Protein AF-A0A3M1STP4-F1 (afdb_monomer)

Radius of gyration: 33.3 Å; Cα contacts (8 Å, |Δi|>4): 429; chains: 1; bounding box: 88×76×94 Å

Sequence (397 aa):
MPKEYALFVDAESMQGRLRSLHHRLLDPETLLEVAGARGPLGPKVAVADWGVLPDGLSEAFAERGFEVVQVDRRPRGREAGGRRRDVLRDLVDLELLARMVERFLESGDDLAGAIVASGDEAAARAVRLIRERFERPVHVIGVEGAPAADLETAATSYEPLPLRPCEPSDPEGLAKLVLVLEALERRKRFLNFKYIREAVVRKVDLAERSFEGAERLLSDAIACGLLRKIQVEDKYNDGQFFTAYALDRDHAIYRDHGSGEAAPVHEGVEEEAPAIPNLGGKGKNKPSPAEEDLPAAEEAPEPGGERKRRRRRRKRKAERPPEDQAPPPQTAARANAREKKKRRGRNGQHQQDRVGRSYEAPSRFLSDESHEEPVHLEDHEIDEETILAARGDLDPR

Foldseek 3Di:
DPFAAEEEEALVQQQVCCCQPQVDGDQPVLVCVVRCVVHHHDAAEYFDQCVVPDPCPLVNCVVVPYHYHHQDLDPPDPPDPDVSNVVSVCRRLVVSLVVLVVCCVVCPPRHQAYEYEGLDLSNLVSLQCRCPVNVHAYEYEYAPPRDNPSNCVSHPHYDYRDQDQDDFPCLPQVLQLQVQQLVVLVVDVFADPVNSLVSCLVRPPDPDSDSVSSSSNVSSCSSNPQKDWDWDADPVDGPDTDITIDGDCVDPSCVVRNPNDDRPPPDCDPPPPPPPPCPDDPPPPDDDDDDDDDDDDDDDDDDDDPPDDDPDPPPPPDDDDDDDDDDDDDDDDDDDDPDDDDDDDDDDDDPDDPPDDHPPPPPPDDDDDDDDDDDDDDDDDDDVVVVVVVPPPDDDD

Mean predicted aligned error: 15.86 Å

Nearest PDB structures (foldseek):
  2qip-assembly1_A-2  TM=7.916E-01  e=4.360E-08  Vibrio parahaemolyticus RIMD 2210633
  5yaa-assembly4_D  TM=7.602E-01  e=2.402E-05  Mus musculus
  3t4c-assembly1_D  TM=4.067E-01  e=1.003E+00  Burkholderia ambifaria MC40-6
  6mdy-assembly1_B  TM=3.899E-01  e=2.190E+00  Legionella pneumophila subsp. pneumophila str. Philadelphia 1

Solvent-accessible surface area (backbone atoms only — not comparable to full-atom values): 25434 Å² total; per-residue (Å²): 127,85,54,22,30,33,38,39,30,37,49,52,43,38,30,51,50,33,35,72,75,46,43,37,79,74,55,61,65,63,52,50,53,63,55,42,75,77,43,57,71,59,59,34,38,35,33,24,48,59,92,80,48,68,86,65,51,66,55,54,36,40,78,72,62,29,49,72,44,78,42,86,59,74,70,94,54,98,78,70,54,74,75,54,55,59,63,39,61,50,48,44,59,51,48,49,40,47,53,53,52,52,50,53,68,74,48,60,84,54,51,56,27,39,36,39,34,40,49,50,50,77,51,20,58,46,40,34,46,46,32,70,75,69,72,29,55,27,35,32,36,32,45,66,97,51,82,40,68,60,29,44,70,34,28,73,41,66,42,60,50,81,84,69,81,44,82,61,90,52,61,67,61,49,43,55,44,41,53,51,51,53,59,43,52,71,75,33,92,69,40,38,69,69,58,51,38,56,46,39,44,74,70,44,92,51,98,52,73,35,73,65,46,29,48,50,52,51,26,39,34,36,36,44,48,41,34,38,83,40,83,40,73,38,91,92,40,82,95,38,67,44,72,29,50,44,79,33,70,85,30,66,67,34,66,76,51,40,90,81,69,77,80,73,79,74,67,88,70,78,75,74,72,76,80,73,75,78,78,76,78,81,75,81,78,76,81,85,90,85,85,84,85,86,82,89,83,84,90,85,89,86,85,88,78,96,79,85,87,84,83,81,86,83,86,84,87,81,86,80,84,88,88,87,81,84,84,80,87,84,80,90,83,82,83,90,87,90,78,89,86,84,91,82,77,90,77,84,84,80,91,74,80,87,71,80,77,70,87,67,78,76,95,76,85,82,85,84,90,72,90,73,80,84,78,84,75,78,85,75,83,78,57,68,68,62,62,53,66,73,67,73,79,76,82,89,126

Structure (mmCIF, N/CA/C/O backbone):
data_AF-A0A3M1STP4-F1
#
_entry.id   AF-A0A3M1STP4-F1
#
loop_
_atom_site.group_PDB
_atom_site.id
_atom_site.type_symbol
_atom_site.label_atom_id
_atom_site.label_alt_id
_atom_site.label_comp_id
_atom_site.label_asym_id
_atom_site.label_entity_id
_atom_site.label_seq_id
_atom_site.pdbx_PDB_ins_code
_atom_site.Cartn_x
_atom_site.Cartn_y
_atom_site.Cartn_z
_atom_site.occupancy
_atom_site.B_iso_or_equiv
_atom_site.auth_seq_id
_atom_site.auth_comp_id
_atom_site.auth_asym_id
_atom_site.auth_atom_id
_atom_site.pdbx_PDB_model_num
ATOM 1 N N . MET A 1 1 ? -10.147 -15.272 30.281 1.00 73.75 1 MET A N 1
ATOM 2 C CA . MET A 1 1 ? -9.507 -15.536 28.975 1.00 73.75 1 MET A CA 1
ATOM 3 C C . MET A 1 1 ? -8.583 -14.367 28.666 1.00 73.75 1 MET A C 1
ATOM 5 O O . MET A 1 1 ? -8.841 -13.298 29.218 1.00 73.75 1 MET A O 1
ATOM 9 N N . PRO A 1 2 ? -7.477 -14.548 27.921 1.00 87.12 2 PRO A N 1
ATOM 10 C CA . PRO A 1 2 ? -6.677 -13.405 27.484 1.00 87.12 2 PRO A CA 1
ATOM 11 C C . PRO A 1 2 ? -7.573 -12.458 26.678 1.00 87.12 2 PRO A C 1
ATOM 13 O O . PRO A 1 2 ? -8.383 -12.924 25.884 1.00 87.12 2 PRO A O 1
ATOM 16 N N . LYS A 1 3 ? -7.473 -11.151 26.937 1.00 94.00 3 LYS A N 1
ATOM 17 C CA . LYS A 1 3 ? -8.239 -10.153 26.184 1.00 94.00 3 LYS A CA 1
ATOM 18 C C . LYS A 1 3 ? -7.724 -10.094 24.748 1.00 94.00 3 LYS A C 1
ATOM 20 O O . LYS A 1 3 ? -6.513 -10.154 24.534 1.00 94.00 3 LYS A O 1
ATOM 25 N N . GLU A 1 4 ? -8.636 -9.956 23.796 1.00 96.88 4 GLU A N 1
ATOM 26 C CA . GLU A 1 4 ? -8.331 -9.987 22.363 1.00 96.88 4 GLU A CA 1
ATOM 27 C C . GLU A 1 4 ? -8.284 -8.578 21.765 1.00 96.88 4 GLU A C 1
ATOM 29 O O . GLU A 1 4 ? -8.937 -7.657 22.256 1.00 96.88 4 GLU A O 1
ATOM 34 N N . TYR A 1 5 ? -7.521 -8.399 20.690 1.00 98.06 5 TYR A N 1
ATOM 35 C CA . TYR A 1 5 ? -7.543 -7.174 19.893 1.00 98.06 5 TYR A CA 1
ATOM 36 C C . TYR A 1 5 ? -8.551 -7.286 18.751 1.00 98.06 5 TYR A C 1
ATOM 38 O O . TYR A 1 5 ? -8.648 -8.322 18.093 1.00 98.06 5 TYR A O 1
ATOM 46 N N . ALA A 1 6 ? -9.265 -6.194 18.484 1.00 98.25 6 ALA A N 1
ATOM 47 C CA . ALA A 1 6 ? -10.092 -6.048 17.291 1.00 98.25 6 ALA A CA 1
ATOM 48 C C . ALA A 1 6 ? -9.266 -5.439 16.147 1.00 98.25 6 ALA A C 1
ATOM 50 O O . ALA A 1 6 ? -8.641 -4.396 16.342 1.00 98.25 6 ALA A O 1
ATOM 51 N N . LEU A 1 7 ? -9.264 -6.061 14.966 1.00 98.62 7 LEU A N 1
ATOM 52 C CA . LEU A 1 7 ? -8.553 -5.571 13.781 1.00 98.62 7 LEU A CA 1
ATOM 53 C C . LEU A 1 7 ? -9.534 -4.926 12.798 1.00 98.62 7 LEU A C 1
ATOM 55 O O . LEU A 1 7 ? -10.468 -5.577 12.335 1.00 98.62 7 LEU A O 1
ATOM 59 N N . PHE A 1 8 ? -9.285 -3.671 12.440 1.00 98.56 8 PHE A N 1
ATOM 60 C CA . PHE A 1 8 ? -10.058 -2.913 11.461 1.00 98.56 8 PHE A CA 1
ATOM 61 C C . PHE A 1 8 ? -9.151 -2.492 10.312 1.00 98.56 8 PHE A C 1
ATOM 63 O O . PHE A 1 8 ? -8.091 -1.918 10.545 1.00 98.56 8 PHE A O 1
ATOM 70 N N . VAL A 1 9 ? -9.554 -2.772 9.079 1.00 98.56 9 VAL A N 1
ATOM 71 C CA . VAL A 1 9 ? -8.758 -2.501 7.881 1.00 98.56 9 VAL A CA 1
ATOM 72 C C . VAL A 1 9 ? -9.537 -1.573 6.967 1.00 98.56 9 VAL A C 1
ATOM 74 O O . VAL A 1 9 ? -10.615 -1.920 6.493 1.00 98.56 9 VAL A O 1
ATOM 77 N N . ASP A 1 10 ? -8.963 -0.412 6.692 1.00 98.00 10 ASP A N 1
ATOM 78 C CA . ASP A 1 10 ? -9.342 0.427 5.563 1.00 98.00 10 ASP A CA 1
ATOM 79 C C . ASP A 1 10 ? -8.586 -0.082 4.332 1.00 98.00 10 ASP A C 1
ATOM 81 O O . ASP A 1 10 ? -7.437 0.289 4.064 1.00 98.00 10 ASP A O 1
ATOM 85 N N . ALA A 1 11 ? -9.203 -1.037 3.633 1.00 97.88 11 ALA A N 1
ATOM 86 C CA . ALA A 1 11 ? -8.516 -1.778 2.582 1.00 97.88 11 ALA A CA 1
ATOM 87 C C . ALA A 1 11 ? -8.193 -0.882 1.380 1.00 97.88 11 ALA A C 1
ATOM 89 O O . ALA A 1 11 ? -7.183 -1.095 0.712 1.00 97.88 11 ALA A O 1
ATOM 90 N N . GLU A 1 12 ? -8.994 0.157 1.135 1.00 95.56 12 GLU A N 1
ATOM 91 C CA . GLU A 1 12 ? -8.762 1.082 0.032 1.00 95.56 12 GLU A CA 1
ATOM 92 C C . GLU A 1 12 ? -7.566 1.994 0.287 1.00 95.56 12 GLU A C 1
ATOM 94 O O . GLU A 1 12 ? -6.710 2.115 -0.594 1.00 95.56 12 GLU A O 1
ATOM 99 N N . SER A 1 13 ? -7.459 2.612 1.471 1.00 95.81 13 SER A N 1
ATOM 100 C CA . SER A 1 13 ? -6.297 3.464 1.746 1.00 95.81 13 SER A CA 1
ATOM 101 C C . SER A 1 13 ? -5.008 2.648 1.778 1.00 95.81 13 SER A C 1
ATOM 103 O O . SER A 1 13 ? -4.007 3.067 1.190 1.00 95.81 13 SER A O 1
ATOM 105 N N . MET A 1 14 ? -5.038 1.447 2.363 1.00 97.31 14 MET A N 1
ATOM 106 C CA . MET A 1 14 ? -3.891 0.540 2.382 1.00 97.31 14 MET A CA 1
ATOM 107 C C . MET A 1 14 ? -3.492 0.096 0.967 1.00 97.31 14 MET A C 1
ATOM 109 O O . MET A 1 14 ? -2.331 0.261 0.582 1.00 97.31 14 MET A O 1
ATOM 113 N N . GLN A 1 15 ? -4.440 -0.391 0.157 1.00 96.12 15 GLN A N 1
ATOM 114 C CA . GLN A 1 15 ? -4.186 -0.806 -1.229 1.00 96.12 15 GLN A CA 1
ATOM 115 C C . GLN A 1 15 ? -3.697 0.363 -2.090 1.00 96.12 15 GLN A C 1
ATOM 117 O O . GLN A 1 15 ? -2.760 0.209 -2.873 1.00 96.12 15 GLN A O 1
ATOM 122 N N . GLY A 1 16 ? -4.306 1.542 -1.947 1.00 94.00 16 GLY A N 1
ATOM 123 C CA . GLY A 1 16 ? -3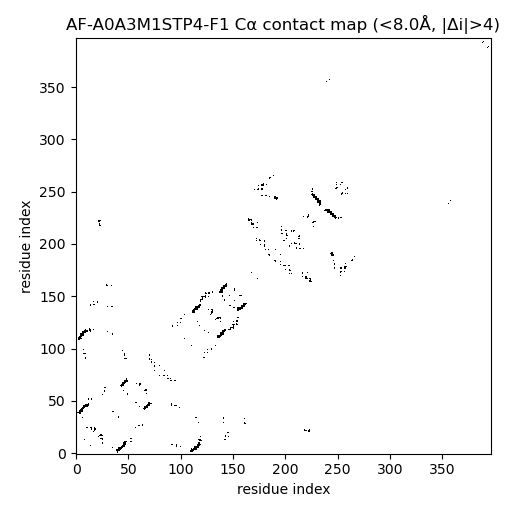.918 2.742 -2.680 1.00 94.00 16 GLY A CA 1
ATOM 124 C C . GLY A 1 16 ? -2.481 3.160 -2.376 1.00 94.00 16 GLY A C 1
ATOM 125 O O . GLY A 1 16 ? -1.703 3.418 -3.294 1.00 94.00 16 GLY A O 1
ATOM 126 N N . ARG A 1 17 ? -2.088 3.171 -1.096 1.00 94.50 17 ARG A N 1
ATOM 127 C CA . ARG A 1 17 ? -0.719 3.509 -0.676 1.00 94.50 17 ARG A CA 1
ATOM 128 C C . ARG A 1 17 ? 0.297 2.455 -1.116 1.00 94.50 17 ARG A C 1
ATOM 130 O O . ARG A 1 17 ? 1.328 2.826 -1.677 1.00 94.50 17 ARG A O 1
ATOM 137 N N . LEU A 1 18 ? 0.004 1.167 -0.922 1.00 93.75 18 LEU A N 1
ATOM 138 C CA . LEU A 1 18 ? 0.879 0.072 -1.361 1.00 93.75 18 LEU A CA 1
ATOM 139 C C . LEU A 1 18 ? 1.087 0.079 -2.874 1.00 93.75 18 LEU A C 1
ATOM 141 O O . LEU A 1 18 ? 2.220 -0.055 -3.335 1.00 93.75 18 LEU A O 1
ATOM 145 N N . ARG A 1 19 ? 0.024 0.297 -3.654 1.00 91.81 19 ARG A N 1
ATOM 146 C CA . ARG A 1 19 ? 0.116 0.370 -5.114 1.00 91.81 19 ARG A CA 1
ATOM 147 C C . ARG A 1 19 ? 0.947 1.567 -5.567 1.00 91.81 19 ARG A C 1
ATOM 149 O O . ARG A 1 19 ? 1.842 1.402 -6.388 1.00 91.81 19 ARG A O 1
ATOM 156 N N . SER A 1 20 ? 0.691 2.753 -5.021 1.00 88.44 20 SER A N 1
ATOM 157 C CA . SER A 1 20 ? 1.387 3.977 -5.438 1.00 88.44 20 SER A CA 1
ATOM 158 C C . SER A 1 20 ? 2.870 3.981 -5.060 1.00 88.44 20 SER A C 1
ATOM 160 O O . SER A 1 20 ? 3.718 4.399 -5.851 1.00 88.44 20 SER A O 1
ATOM 162 N N . LEU A 1 21 ? 3.210 3.509 -3.859 1.00 88.75 21 LEU A N 1
ATOM 163 C CA . LEU A 1 21 ? 4.582 3.566 -3.349 1.00 88.75 21 LEU A CA 1
ATOM 164 C C . LEU A 1 21 ? 5.388 2.346 -3.770 1.00 88.75 21 LEU A C 1
ATOM 166 O O . LEU A 1 21 ? 6.481 2.498 -4.316 1.00 88.75 21 LEU A O 1
ATOM 170 N N . HIS A 1 22 ? 4.808 1.161 -3.613 1.00 88.44 22 HIS A N 1
ATOM 171 C CA . HIS A 1 22 ? 5.534 -0.107 -3.680 1.00 88.44 22 HIS A CA 1
ATOM 172 C C . HIS A 1 22 ? 5.089 -1.006 -4.827 1.00 88.44 22 HIS A C 1
ATOM 174 O O . HIS A 1 22 ? 5.672 -2.066 -5.003 1.00 88.44 22 HIS A O 1
ATOM 180 N N . HIS A 1 23 ? 4.088 -0.593 -5.615 1.00 89.06 23 HIS A N 1
ATOM 181 C CA . HIS A 1 23 ? 3.523 -1.379 -6.719 1.00 89.06 23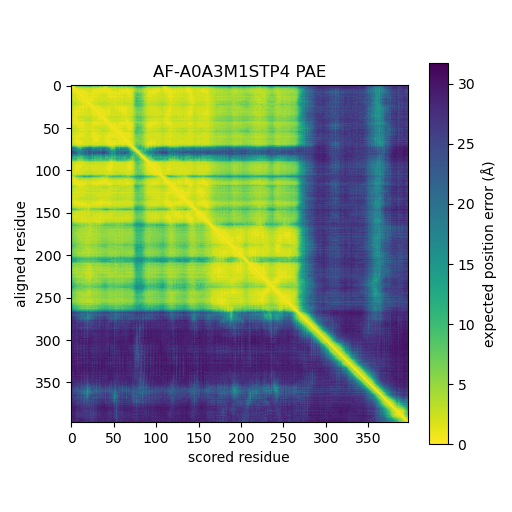 HIS A CA 1
ATOM 182 C C . HIS A 1 23 ? 3.025 -2.761 -6.285 1.00 89.06 23 HIS A C 1
ATOM 184 O O . HIS A 1 23 ? 3.114 -3.732 -7.030 1.00 89.06 23 HIS A O 1
ATOM 190 N N . ARG A 1 24 ? 2.482 -2.843 -5.067 1.00 90.56 24 ARG A N 1
ATOM 191 C CA . ARG A 1 24 ? 2.058 -4.102 -4.455 1.00 90.56 24 ARG A CA 1
ATOM 192 C C . ARG A 1 24 ? 0.569 -4.158 -4.187 1.00 90.56 24 ARG A C 1
ATOM 194 O O . ARG A 1 24 ? -0.098 -3.135 -4.010 1.00 90.56 24 ARG A O 1
ATOM 201 N N . LEU A 1 25 ? 0.078 -5.388 -4.142 1.00 92.25 25 LEU A N 1
ATOM 202 C CA . LEU A 1 25 ? -1.249 -5.702 -3.644 1.00 92.25 25 LEU A CA 1
ATOM 203 C C . LEU A 1 25 ? -1.217 -5.814 -2.122 1.00 92.25 25 LEU A C 1
ATOM 205 O O . LEU A 1 25 ? -0.203 -6.184 -1.528 1.00 92.25 25 LEU A O 1
ATOM 209 N N . LEU A 1 26 ? -2.330 -5.448 -1.502 1.00 95.69 26 LEU A N 1
ATOM 210 C CA . LEU A 1 26 ? -2.564 -5.638 -0.087 1.00 95.69 26 LEU A CA 1
ATOM 211 C C . LEU A 1 26 ? -2.733 -7.130 0.188 1.00 95.69 26 LEU A C 1
ATOM 213 O O . LEU A 1 26 ? -3.610 -7.768 -0.384 1.00 95.69 26 LEU A O 1
ATOM 217 N N . ASP A 1 27 ? -1.906 -7.664 1.078 1.00 95.56 27 ASP A N 1
ATOM 218 C CA . ASP A 1 27 ? -1.963 -9.060 1.494 1.00 95.56 27 ASP A CA 1
ATOM 219 C C . ASP A 1 27 ? -2.572 -9.176 2.908 1.00 95.56 27 ASP A C 1
ATOM 221 O O . ASP A 1 27 ? -1.974 -8.689 3.880 1.00 95.56 27 ASP A O 1
ATOM 225 N N . PRO A 1 28 ? -3.748 -9.820 3.054 1.00 97.31 28 PRO A N 1
ATOM 226 C CA . PRO A 1 28 ? -4.361 -10.075 4.353 1.00 97.31 28 PRO A CA 1
ATOM 227 C C . PRO A 1 28 ? -3.493 -10.923 5.291 1.00 97.31 28 PRO A C 1
ATOM 229 O O . PRO A 1 28 ? -3.595 -10.753 6.506 1.00 97.31 28 PRO A O 1
ATOM 232 N N . GLU A 1 29 ? -2.641 -11.824 4.782 1.00 96.56 29 GLU A N 1
ATOM 233 C CA . GLU A 1 29 ? -1.767 -12.637 5.641 1.00 96.56 29 GLU A CA 1
ATOM 234 C C . GLU A 1 29 ? -0.753 -11.780 6.379 1.00 96.56 29 GLU A C 1
ATOM 236 O O . GLU A 1 29 ? -0.637 -11.864 7.603 1.00 96.56 29 GLU A O 1
ATOM 241 N N . THR A 1 30 ? -0.054 -10.920 5.639 1.00 95.81 30 THR A N 1
ATOM 242 C CA . THR A 1 30 ? 0.940 -10.012 6.210 1.00 95.81 30 THR A CA 1
ATOM 243 C C . THR A 1 30 ? 0.298 -9.081 7.245 1.00 95.81 30 THR A C 1
ATOM 245 O O . THR A 1 30 ? 0.885 -8.840 8.301 1.00 95.81 30 THR A O 1
ATOM 248 N N . LEU A 1 31 ? -0.936 -8.611 7.012 1.00 97.12 31 LEU A N 1
ATOM 249 C CA . LEU A 1 31 ? -1.691 -7.844 8.012 1.00 97.12 31 LEU A CA 1
ATOM 250 C C . LEU A 1 31 ? -1.954 -8.647 9.291 1.00 97.12 31 LEU A C 1
ATOM 252 O O . LEU A 1 31 ? -1.757 -8.129 10.391 1.00 97.12 31 LEU A O 1
ATOM 256 N N . LEU A 1 32 ? -2.407 -9.896 9.159 1.00 98.06 32 LEU A N 1
ATOM 257 C CA . LEU A 1 32 ? -2.702 -10.760 10.302 1.00 98.06 32 LEU A CA 1
ATOM 258 C C . LEU A 1 32 ? -1.459 -11.106 11.112 1.00 98.06 32 LEU A C 1
ATOM 260 O O . LEU A 1 32 ? -1.542 -11.179 12.334 1.00 98.06 32 LEU A O 1
ATOM 264 N N . GLU A 1 33 ? -0.321 -11.304 10.458 1.00 96.88 33 GLU A N 1
ATOM 265 C CA . GLU A 1 33 ? 0.938 -11.584 11.138 1.00 96.88 33 GLU A CA 1
ATOM 266 C C . GLU A 1 33 ? 1.396 -10.395 11.988 1.00 96.88 33 GLU A C 1
ATOM 268 O O . GLU A 1 33 ? 1.676 -10.548 13.179 1.00 96.88 33 GLU A O 1
ATOM 273 N N . VA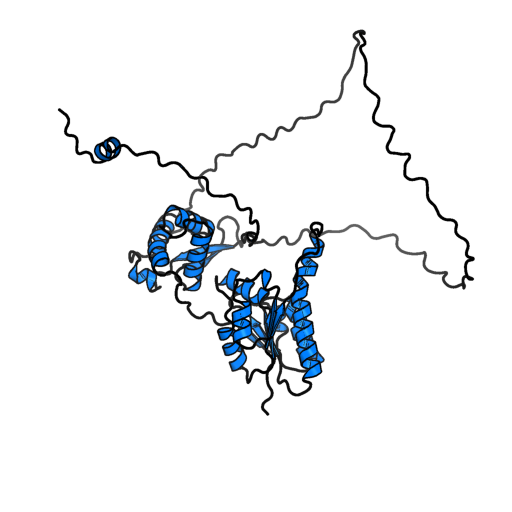L A 1 34 ? 1.403 -9.195 11.399 1.00 97.12 34 VAL A N 1
ATOM 274 C CA . VAL A 1 34 ? 1.791 -7.959 12.094 1.00 97.12 34 VAL A CA 1
ATOM 275 C C . VAL A 1 34 ? 0.826 -7.656 13.236 1.00 97.12 34 VAL A C 1
ATOM 277 O O . VAL A 1 34 ? 1.252 -7.360 14.352 1.00 97.12 34 VAL A O 1
ATOM 280 N N . ALA A 1 35 ? -0.479 -7.787 12.994 1.00 97.88 35 ALA A N 1
ATOM 281 C CA . ALA A 1 35 ? -1.485 -7.596 14.028 1.00 97.88 35 ALA A CA 1
ATOM 282 C C . ALA A 1 35 ? -1.368 -8.654 15.142 1.00 97.88 35 ALA A C 1
ATOM 284 O O . ALA A 1 35 ? -1.434 -8.322 16.326 1.00 97.88 35 ALA A O 1
ATOM 285 N N . GLY A 1 36 ? -1.144 -9.920 14.782 1.00 97.50 36 GLY A N 1
ATOM 286 C CA . GLY A 1 36 ? -1.033 -11.046 15.711 1.00 97.50 36 GLY A CA 1
ATOM 287 C C . GLY A 1 36 ? 0.189 -10.968 16.628 1.00 97.50 36 GLY A C 1
ATOM 288 O O . GLY A 1 36 ? 0.136 -11.449 17.759 1.00 97.50 36 GLY A O 1
ATOM 289 N N . ALA A 1 37 ? 1.258 -10.286 16.205 1.00 97.12 37 ALA A N 1
ATOM 290 C CA . ALA A 1 37 ? 2.415 -10.007 17.056 1.00 97.12 37 ALA A CA 1
ATOM 291 C C . ALA A 1 37 ? 2.066 -9.153 18.295 1.00 97.12 37 ALA A C 1
ATOM 293 O O . ALA A 1 37 ? 2.814 -9.152 19.275 1.00 97.12 37 ALA A O 1
ATOM 294 N N . ARG A 1 38 ? 0.926 -8.444 18.290 1.00 96.25 38 ARG A N 1
ATOM 295 C CA . ARG A 1 38 ? 0.443 -7.650 19.435 1.00 96.25 38 ARG A CA 1
ATOM 296 C C . ARG A 1 38 ? -0.331 -8.462 20.467 1.00 96.25 38 ARG A C 1
ATOM 298 O O . ARG A 1 38 ? -0.407 -8.056 21.627 1.00 96.25 38 ARG A O 1
ATOM 305 N N . GLY A 1 39 ? -0.912 -9.585 20.064 1.00 96.56 39 GLY A N 1
ATOM 306 C CA . GLY A 1 39 ? -1.749 -10.410 20.922 1.00 96.56 39 GLY A CA 1
ATOM 307 C C . GLY A 1 39 ? -2.794 -11.199 20.137 1.00 96.56 39 GLY A C 1
ATOM 308 O O . GLY A 1 39 ? -2.866 -11.095 18.912 1.00 96.56 39 GLY A O 1
ATOM 309 N N . PRO A 1 40 ? -3.620 -11.997 20.836 1.00 97.44 40 PRO A N 1
ATOM 310 C CA . PRO A 1 40 ? -4.682 -12.754 20.190 1.00 97.44 40 PRO A CA 1
ATOM 311 C C . PRO A 1 40 ? -5.674 -11.802 19.512 1.00 97.44 40 PRO A C 1
ATOM 313 O O . PRO A 1 40 ? -6.079 -10.792 20.092 1.00 97.44 40 PRO A O 1
ATOM 316 N N . LEU A 1 41 ? -6.042 -12.126 18.274 1.00 97.81 41 LEU A N 1
ATOM 317 C CA . LEU A 1 41 ? -6.989 -11.355 17.474 1.00 97.81 41 LEU A CA 1
ATOM 318 C C . LEU A 1 41 ? -8.387 -11.954 17.611 1.00 97.81 41 LEU A C 1
ATOM 320 O O . LEU A 1 41 ? -8.560 -13.151 17.391 1.00 97.81 41 LEU A O 1
ATOM 324 N N . GLY A 1 42 ? -9.358 -11.104 17.930 1.00 96.44 42 GLY A N 1
ATOM 325 C CA . GLY A 1 42 ? -10.771 -11.454 17.994 1.00 96.44 42 GLY A CA 1
ATOM 326 C C . GLY A 1 42 ? -11.481 -11.049 16.700 1.00 96.44 42 GLY A C 1
ATOM 327 O O . GLY A 1 42 ? -11.229 -11.645 15.646 1.00 96.44 42 GLY A O 1
ATOM 328 N N . PRO A 1 43 ? -12.361 -10.029 16.731 1.00 97.50 43 PRO A N 1
ATOM 329 C CA . PRO A 1 43 ? -13.070 -9.584 15.539 1.00 97.50 43 PRO A CA 1
ATOM 330 C C . PRO A 1 43 ? -12.117 -8.927 14.533 1.00 97.50 43 PRO A C 1
ATOM 332 O O . PRO A 1 43 ? -11.258 -8.120 14.893 1.00 97.50 43 PRO A O 1
ATOM 335 N N . LYS A 1 44 ? -12.308 -9.257 13.255 1.00 98.56 44 LYS A N 1
ATOM 336 C CA . LYS A 1 44 ? -11.552 -8.732 12.115 1.00 98.56 44 LYS A CA 1
ATOM 337 C C . LYS A 1 44 ? -12.538 -8.157 11.111 1.00 98.56 44 LYS A C 1
ATOM 339 O O . LYS A 1 44 ? -13.428 -8.878 10.672 1.00 98.56 44 LYS A O 1
ATOM 344 N N . VAL A 1 45 ? -12.392 -6.891 10.747 1.00 98.62 45 VAL A N 1
ATOM 345 C CA . VAL A 1 45 ? -13.296 -6.188 9.831 1.00 98.62 45 VAL A CA 1
ATOM 346 C C . VAL A 1 45 ? -12.464 -5.500 8.759 1.00 98.62 45 VAL A C 1
ATOM 348 O O . VAL A 1 45 ? -11.516 -4.789 9.081 1.00 98.62 45 VAL A O 1
ATOM 351 N N . ALA A 1 46 ? -12.815 -5.700 7.494 1.00 98.69 46 ALA A N 1
ATOM 352 C CA . ALA A 1 46 ? -12.223 -4.994 6.366 1.00 98.69 46 ALA A CA 1
ATOM 353 C C . ALA A 1 46 ? -13.309 -4.189 5.649 1.00 98.69 46 ALA A C 1
ATOM 355 O O . ALA A 1 46 ? -14.341 -4.737 5.265 1.00 98.69 46 ALA A O 1
ATOM 356 N N . VAL A 1 47 ? -13.081 -2.889 5.484 1.00 98.44 47 VAL A N 1
ATOM 357 C CA . VAL A 1 47 ? -14.045 -1.937 4.926 1.00 98.44 47 VAL A CA 1
ATOM 358 C C . VAL A 1 47 ? -13.465 -1.326 3.656 1.00 98.44 47 VAL A C 1
ATOM 360 O O . VAL A 1 47 ? -12.335 -0.836 3.666 1.00 98.44 47 VAL A O 1
ATOM 363 N N . ALA A 1 48 ? -14.235 -1.349 2.568 1.00 97.31 48 ALA A N 1
ATOM 364 C CA . ALA A 1 48 ? -13.904 -0.673 1.315 1.00 97.31 48 ALA A CA 1
ATOM 365 C C . ALA A 1 48 ? -15.124 -0.568 0.390 1.00 97.31 48 ALA A C 1
ATOM 367 O O . ALA A 1 48 ? -16.145 -1.222 0.601 1.00 97.31 48 ALA A O 1
ATOM 368 N N . ASP A 1 49 ? -14.992 0.214 -0.682 1.00 95.50 49 ASP A N 1
ATOM 369 C CA . ASP A 1 49 ? -15.745 -0.047 -1.911 1.00 95.50 49 ASP A CA 1
ATOM 370 C C . ASP A 1 49 ? -14.996 -1.135 -2.702 1.00 95.50 49 ASP A C 1
ATOM 372 O O . ASP A 1 49 ? -14.072 -0.848 -3.463 1.00 95.50 49 ASP A O 1
ATOM 376 N N . TRP A 1 50 ? -15.340 -2.407 -2.493 1.00 96.06 50 TRP A N 1
ATOM 377 C CA . TRP A 1 50 ? -14.636 -3.535 -3.115 1.00 96.06 50 TRP A CA 1
ATOM 378 C C . TRP A 1 50 ? -14.746 -3.522 -4.641 1.00 96.06 50 TRP A C 1
ATOM 380 O O . TRP A 1 50 ? -13.857 -4.023 -5.317 1.00 96.06 50 TRP A O 1
ATOM 390 N N . GLY A 1 51 ? -15.763 -2.854 -5.196 1.00 94.25 51 GLY A N 1
ATOM 391 C CA . GLY A 1 51 ? -15.929 -2.691 -6.640 1.00 94.25 51 GLY A CA 1
ATOM 392 C C . GLY A 1 51 ? -14.900 -1.774 -7.313 1.00 94.25 51 GLY A C 1
ATOM 393 O O . GLY A 1 51 ? -14.928 -1.662 -8.538 1.00 94.25 51 GLY A O 1
ATOM 394 N N . VAL A 1 52 ? -14.031 -1.091 -6.554 1.00 91.88 52 VAL A N 1
ATOM 395 C CA . VAL A 1 52 ? -12.900 -0.313 -7.102 1.00 91.88 52 VAL A CA 1
ATOM 396 C C . VAL A 1 52 ? -11.534 -0.939 -6.808 1.00 91.88 52 VAL A C 1
ATOM 398 O O . VAL A 1 52 ? -10.508 -0.393 -7.222 1.00 91.88 52 VAL A O 1
ATOM 401 N N . LEU A 1 53 ? -11.510 -2.051 -6.073 1.00 94.06 53 LEU A N 1
ATOM 402 C CA . LEU A 1 53 ? -10.297 -2.782 -5.726 1.00 94.06 53 LEU A CA 1
ATOM 403 C C . LEU A 1 53 ? -10.063 -3.939 -6.712 1.00 94.06 53 LEU A C 1
ATOM 405 O O . LEU A 1 53 ? -10.966 -4.280 -7.472 1.00 94.06 53 LEU A O 1
ATOM 409 N N . PRO A 1 54 ? -8.845 -4.511 -6.757 1.00 93.44 54 PRO A N 1
ATOM 410 C CA . PRO A 1 54 ? -8.565 -5.672 -7.597 1.00 93.44 54 PRO A CA 1
ATOM 411 C C . PRO A 1 54 ? -9.498 -6.850 -7.287 1.00 93.44 54 PRO A C 1
ATOM 413 O O . PRO A 1 54 ? -9.774 -7.127 -6.117 1.00 93.44 54 PRO A O 1
ATOM 416 N N . ASP A 1 55 ? -9.927 -7.558 -8.334 1.00 94.00 55 ASP A N 1
ATOM 417 C CA . ASP A 1 55 ? -10.766 -8.753 -8.212 1.00 94.00 55 ASP A CA 1
ATOM 418 C C . ASP A 1 55 ? -10.104 -9.812 -7.317 1.00 94.00 55 ASP A C 1
ATOM 420 O O . ASP A 1 55 ? -8.879 -9.966 -7.305 1.00 94.00 55 ASP A O 1
ATOM 424 N N . GLY A 1 56 ? -10.910 -10.552 -6.553 1.00 96.00 56 GLY A N 1
ATOM 425 C CA . GLY A 1 56 ? -10.428 -11.595 -5.644 1.00 96.00 56 GLY A CA 1
ATOM 426 C C . GLY A 1 56 ? -9.895 -11.076 -4.305 1.00 96.00 56 GLY A C 1
ATOM 427 O O . GLY A 1 56 ? -9.711 -11.865 -3.378 1.00 96.00 56 GLY A O 1
ATOM 428 N N . LEU A 1 57 ? -9.652 -9.765 -4.157 1.00 96.69 57 LEU A N 1
ATOM 429 C CA . LEU A 1 57 ? -9.127 -9.222 -2.903 1.00 96.69 57 LEU A CA 1
ATOM 430 C C . LEU A 1 57 ? -10.145 -9.361 -1.762 1.00 96.69 57 LEU A C 1
ATOM 432 O O . LEU A 1 57 ? -9.773 -9.739 -0.654 1.00 96.69 57 LEU A O 1
ATOM 436 N N . SER A 1 58 ? -11.431 -9.109 -2.024 1.00 97.75 58 SER A N 1
ATOM 437 C CA . SER A 1 58 ? -12.506 -9.320 -1.044 1.00 97.75 58 SER A CA 1
ATOM 438 C C . SER A 1 58 ? -12.579 -10.767 -0.563 1.00 97.75 58 SER A C 1
ATOM 440 O O . SER A 1 58 ? -12.700 -11.023 0.634 1.00 97.75 58 SER A O 1
ATOM 442 N N . GLU A 1 59 ? -12.471 -11.716 -1.486 1.00 98.19 59 GLU A N 1
ATOM 443 C CA . GLU A 1 59 ? -12.482 -13.150 -1.228 1.00 98.19 59 GLU A CA 1
ATOM 444 C C . GLU A 1 59 ? -11.274 -13.542 -0.379 1.00 98.19 59 GLU A C 1
ATOM 446 O O . GLU A 1 59 ? -11.442 -14.211 0.638 1.00 98.19 59 GLU A O 1
ATOM 451 N N . ALA A 1 60 ? -10.084 -13.027 -0.706 1.00 97.94 60 ALA A N 1
ATOM 452 C CA . ALA A 1 60 ? -8.876 -13.245 0.084 1.00 97.94 60 ALA A CA 1
ATOM 453 C C . ALA A 1 60 ? -9.036 -12.757 1.537 1.00 97.94 60 ALA A C 1
ATOM 455 O O . ALA A 1 60 ? -8.627 -13.445 2.473 1.00 97.94 60 ALA A O 1
ATOM 456 N N . PHE A 1 61 ? -9.671 -11.601 1.765 1.00 98.50 61 PHE A N 1
ATOM 457 C CA . PHE A 1 61 ? -10.001 -11.144 3.122 1.00 98.50 61 PHE A CA 1
ATOM 458 C C . PHE A 1 61 ? -11.015 -12.075 3.810 1.00 98.50 61 PHE A C 1
ATOM 460 O O . PHE A 1 61 ? -10.811 -12.469 4.964 1.00 98.50 61 PHE A O 1
ATOM 467 N N . ALA A 1 62 ? -12.085 -12.466 3.117 1.00 98.44 62 ALA A N 1
ATOM 468 C CA . ALA A 1 62 ? -13.119 -13.343 3.664 1.00 98.44 62 ALA A CA 1
ATOM 469 C C . ALA A 1 62 ? -12.563 -14.722 4.067 1.00 98.44 62 ALA A C 1
ATOM 471 O O . ALA A 1 62 ? -12.840 -15.203 5.167 1.00 98.44 62 ALA A O 1
ATOM 472 N N . GLU A 1 63 ? -11.717 -15.327 3.231 1.00 98.25 63 GLU A N 1
ATOM 473 C CA . GLU A 1 63 ? -11.051 -16.610 3.494 1.00 98.25 63 GLU A CA 1
ATOM 474 C C . GLU A 1 63 ? -10.169 -16.574 4.749 1.00 98.25 63 GLU A C 1
ATOM 476 O O . GLU A 1 63 ? -9.984 -17.589 5.422 1.00 98.25 63 GLU A O 1
ATOM 481 N N . ARG A 1 64 ? -9.665 -15.392 5.126 1.00 98.31 64 ARG A N 1
ATOM 482 C CA . ARG A 1 64 ? -8.895 -15.177 6.364 1.00 98.31 64 ARG A CA 1
ATOM 483 C C . ARG A 1 64 ? -9.746 -14.780 7.568 1.00 98.31 64 ARG A C 1
ATOM 485 O O . ARG A 1 64 ? -9.229 -14.436 8.641 1.00 98.31 64 ARG A O 1
ATOM 492 N N . GLY A 1 65 ? -11.062 -14.900 7.425 1.00 98.06 65 GLY A N 1
ATOM 493 C CA . GLY A 1 65 ? -12.040 -14.683 8.479 1.00 98.06 65 GLY A CA 1
ATOM 494 C C . GLY A 1 65 ? -12.237 -13.212 8.820 1.00 98.06 65 GLY A C 1
ATOM 495 O O . GLY A 1 65 ? -12.538 -12.907 9.973 1.00 98.06 65 GLY A O 1
ATOM 496 N N . PHE A 1 66 ? -12.013 -12.308 7.865 1.00 98.62 66 PHE A N 1
ATOM 497 C CA . PHE A 1 66 ? -12.472 -10.931 7.997 1.00 98.62 66 PHE A CA 1
ATOM 498 C C . PHE A 1 66 ? -13.965 -10.847 7.678 1.00 98.62 66 PHE A C 1
ATOM 500 O O . PHE A 1 66 ? -14.456 -11.458 6.730 1.00 98.62 66 PHE A O 1
ATOM 507 N N . GLU A 1 67 ? -14.682 -10.032 8.442 1.00 98.50 67 GLU A N 1
ATOM 508 C CA . GLU A 1 67 ? -15.955 -9.474 8.012 1.00 98.50 67 GLU A CA 1
ATOM 509 C C . GLU A 1 67 ? -15.678 -8.458 6.898 1.00 98.50 67 GLU A C 1
ATOM 511 O O . GLU A 1 67 ? -15.096 -7.399 7.139 1.00 98.50 67 GLU A O 1
ATOM 516 N N . VAL A 1 68 ? -16.072 -8.801 5.674 1.00 98.50 68 VAL A N 1
ATOM 517 C CA . VAL A 1 68 ? -15.897 -7.958 4.487 1.00 98.50 68 VAL A CA 1
ATOM 518 C C . VAL A 1 68 ? -17.104 -7.034 4.350 1.00 98.50 68 VAL A C 1
ATOM 520 O O . VAL A 1 68 ? -18.218 -7.480 4.076 1.00 98.50 68 VAL A O 1
ATOM 523 N N . VAL A 1 69 ? -16.887 -5.736 4.552 1.00 98.19 69 VAL A N 1
ATOM 524 C CA . VAL A 1 69 ? -17.928 -4.704 4.525 1.00 98.19 69 VAL A CA 1
ATOM 525 C C . VAL A 1 69 ? -17.829 -3.916 3.223 1.00 98.19 69 VAL A C 1
ATOM 527 O O . VAL A 1 69 ? -16.839 -3.221 2.990 1.00 98.19 69 VAL A O 1
ATOM 530 N N . GLN A 1 70 ? -18.857 -4.025 2.379 1.00 97.25 70 GLN A N 1
ATOM 531 C CA . GLN A 1 70 ? -18.994 -3.254 1.140 1.00 97.25 70 GLN A CA 1
ATOM 532 C C . GLN A 1 70 ? -19.597 -1.875 1.416 1.00 97.25 70 GLN A C 1
ATOM 534 O O . GLN A 1 70 ? -20.690 -1.763 1.972 1.00 97.25 70 GLN A O 1
ATOM 539 N N . VAL A 1 71 ? -18.916 -0.831 0.948 1.00 95.31 71 VAL A N 1
ATOM 540 C CA . VAL A 1 71 ? -19.379 0.558 0.982 1.00 95.31 71 VAL A CA 1
ATOM 541 C C . VAL A 1 71 ? -19.614 1.040 -0.444 1.00 95.31 71 VAL A C 1
ATOM 543 O O . VAL A 1 71 ? -18.685 1.407 -1.156 1.00 95.31 71 VAL A O 1
ATOM 546 N N . ASP A 1 72 ? -20.874 1.080 -0.870 1.00 88.75 72 ASP A N 1
ATOM 547 C CA . ASP A 1 72 ? -21.217 1.522 -2.222 1.00 88.75 72 ASP A CA 1
ATOM 548 C C . ASP A 1 72 ? -21.065 3.041 -2.381 1.00 88.75 72 ASP A C 1
ATOM 550 O O . ASP A 1 72 ? -21.938 3.820 -1.980 1.00 88.75 72 ASP A O 1
ATOM 554 N N . ARG A 1 73 ? -19.999 3.485 -3.059 1.00 79.94 73 ARG A N 1
ATOM 555 C CA . ARG A 1 73 ? -19.801 4.910 -3.381 1.00 79.94 73 ARG A CA 1
ATOM 556 C C . ARG A 1 73 ? -20.395 5.324 -4.718 1.00 79.94 73 ARG A C 1
ATOM 558 O O . ARG A 1 73 ? -20.275 6.486 -5.116 1.00 79.94 73 ARG A O 1
ATOM 565 N N . ARG A 1 74 ? -21.045 4.405 -5.441 1.00 68.06 74 ARG A N 1
ATOM 566 C CA . ARG A 1 74 ? -21.608 4.699 -6.763 1.00 68.06 74 ARG A CA 1
ATOM 567 C C . ARG A 1 74 ? -22.579 5.884 -6.667 1.00 68.06 74 ARG A C 1
ATOM 569 O O . ARG A 1 74 ? -23.588 5.804 -5.958 1.00 68.06 74 ARG A O 1
ATOM 576 N N . PRO A 1 75 ? -22.333 6.993 -7.394 1.00 60.81 75 PRO A N 1
ATOM 577 C CA . PRO A 1 75 ? -23.294 8.077 -7.444 1.00 60.81 75 PRO A CA 1
ATOM 578 C C . PRO A 1 75 ? -24.585 7.534 -8.059 1.00 60.81 75 PRO A C 1
ATOM 580 O O . PRO A 1 75 ? -24.597 7.076 -9.201 1.00 60.81 75 PRO A O 1
ATOM 583 N N . ARG A 1 76 ? -25.692 7.593 -7.312 1.00 53.94 76 ARG A N 1
ATOM 584 C CA . ARG A 1 76 ? -27.035 7.337 -7.850 1.00 53.94 76 ARG A CA 1
ATOM 585 C C . ARG A 1 76 ? -27.368 8.427 -8.887 1.00 53.94 76 ARG A C 1
ATOM 587 O O . ARG A 1 76 ? -27.982 9.436 -8.550 1.00 53.94 76 ARG A O 1
ATOM 594 N N . GLY A 1 77 ? -26.912 8.253 -10.132 1.00 55.00 77 GLY A N 1
ATOM 595 C CA . GLY A 1 77 ? -27.269 9.064 -11.305 1.00 55.00 77 GLY A CA 1
ATOM 596 C C . GLY A 1 77 ? -26.120 9.819 -11.998 1.00 55.00 77 GLY A C 1
ATOM 597 O O . GLY A 1 77 ? -25.150 10.240 -11.370 1.00 55.00 77 GLY A O 1
ATOM 598 N N . ARG A 1 78 ? -26.285 10.054 -13.315 1.00 55.53 78 ARG A N 1
ATOM 599 C CA . ARG A 1 78 ? -25.357 10.783 -14.218 1.00 55.53 78 ARG A CA 1
ATOM 600 C C . ARG A 1 78 ? -25.124 12.265 -13.855 1.00 55.53 78 ARG A C 1
ATOM 602 O O . ARG A 1 78 ? -24.242 12.893 -14.427 1.00 55.53 78 ARG A O 1
ATOM 609 N N . GLU A 1 79 ? -25.884 12.833 -12.919 1.00 53.94 79 GLU A N 1
ATOM 610 C CA . GLU A 1 79 ? -25.888 14.278 -12.617 1.00 53.94 79 GLU A CA 1
ATOM 611 C C . GLU A 1 79 ? -25.034 14.692 -11.401 1.00 53.94 79 GLU A C 1
ATOM 613 O O . GLU A 1 79 ? -25.019 15.863 -11.014 1.00 53.94 79 GLU A O 1
ATOM 618 N N . ALA A 1 80 ? -24.309 13.769 -10.764 1.00 51.41 80 ALA A N 1
ATOM 619 C CA . ALA A 1 80 ? -23.542 14.081 -9.557 1.00 51.41 80 ALA A CA 1
ATOM 620 C C . ALA A 1 80 ? -22.229 14.832 -9.877 1.00 51.41 80 ALA A C 1
ATOM 622 O O . ALA A 1 80 ? -21.154 14.246 -9.995 1.00 51.41 80 ALA A O 1
ATOM 623 N N . GLY A 1 81 ? -22.328 16.159 -10.007 1.00 53.19 81 GLY A N 1
ATOM 624 C CA . GLY A 1 81 ? -21.192 17.078 -10.116 1.00 53.19 81 GLY A CA 1
ATOM 625 C C . GLY A 1 81 ? -20.232 17.037 -8.912 1.00 53.19 81 GLY A C 1
ATOM 626 O O . GLY A 1 81 ? -20.575 16.577 -7.822 1.00 53.19 81 GLY A O 1
ATOM 627 N N . GLY A 1 82 ? -19.017 17.563 -9.118 1.00 59.59 82 GLY A N 1
ATOM 628 C CA . GLY A 1 82 ? -17.799 17.312 -8.326 1.00 59.59 82 GLY A CA 1
ATOM 629 C C . GLY A 1 82 ? -17.874 17.399 -6.794 1.00 59.59 82 GLY A C 1
ATOM 630 O O . GLY A 1 82 ? -17.162 16.645 -6.149 1.00 59.59 82 GLY A O 1
ATOM 631 N N . ARG A 1 83 ? -18.763 18.203 -6.190 1.00 56.97 83 ARG A N 1
ATOM 632 C CA . ARG A 1 83 ? -18.899 18.269 -4.715 1.00 56.97 83 ARG A CA 1
ATOM 633 C C . ARG A 1 83 ? -19.484 17.004 -4.081 1.00 56.97 83 ARG A C 1
ATOM 635 O O . ARG A 1 83 ? -19.239 16.756 -2.909 1.00 56.97 83 ARG A O 1
ATOM 642 N N . ARG A 1 84 ? -20.272 16.211 -4.819 1.00 58.62 84 ARG A N 1
ATOM 643 C CA . ARG A 1 84 ? -20.769 14.922 -4.304 1.00 58.62 84 ARG A CA 1
ATOM 644 C C . ARG A 1 84 ? -19.671 13.864 -4.246 1.00 58.62 84 ARG A C 1
ATOM 646 O O . ARG A 1 84 ? -19.799 12.950 -3.451 1.00 58.62 84 ARG A O 1
ATOM 653 N N . ARG A 1 85 ? -18.614 13.976 -5.059 1.00 59.25 85 ARG A N 1
ATOM 654 C CA . ARG A 1 85 ? -17.529 12.983 -5.078 1.00 59.25 85 ARG A CA 1
ATOM 655 C C . ARG A 1 85 ? -16.712 13.000 -3.789 1.00 59.25 85 ARG A C 1
ATOM 657 O O . ARG A 1 85 ? -16.396 11.928 -3.297 1.00 59.25 85 ARG A O 1
ATOM 664 N N . ASP A 1 86 ? -16.457 14.183 -3.231 1.00 58.62 86 ASP A N 1
ATOM 665 C CA . ASP A 1 86 ? -15.708 14.315 -1.974 1.00 58.62 86 ASP A CA 1
ATOM 666 C C . ASP A 1 86 ? -16.482 13.672 -0.809 1.00 58.62 86 ASP A C 1
ATOM 668 O O . ASP A 1 86 ? -15.945 12.830 -0.107 1.00 58.62 86 ASP A O 1
ATOM 672 N N . VAL A 1 87 ? -17.792 13.940 -0.699 1.00 62.22 87 VAL A N 1
ATOM 673 C CA . VAL A 1 87 ? -18.669 13.319 0.321 1.00 62.22 87 VAL A CA 1
ATOM 674 C C . VAL A 1 87 ? -18.748 11.794 0.189 1.00 62.22 87 VAL A C 1
ATOM 676 O O . VAL A 1 87 ? -18.933 11.098 1.180 1.00 62.22 87 VAL A O 1
ATOM 679 N N . LEU A 1 88 ? -18.649 11.265 -1.034 1.00 69.81 88 LEU A N 1
ATOM 680 C CA . LEU A 1 88 ? -18.692 9.821 -1.267 1.00 69.81 88 LEU A CA 1
ATOM 681 C C . LEU A 1 88 ? -17.386 9.132 -0.857 1.00 69.81 88 LEU A C 1
ATOM 683 O O . LEU A 1 88 ? -17.438 7.972 -0.462 1.00 69.81 88 LEU A O 1
ATOM 687 N N . ARG A 1 89 ? -16.240 9.825 -0.917 1.00 69.25 89 ARG A N 1
ATOM 688 C CA . ARG A 1 89 ? -14.949 9.268 -0.488 1.00 69.25 89 ARG A CA 1
ATOM 689 C C . ARG A 1 89 ? -14.944 8.993 1.019 1.00 69.25 89 ARG A C 1
ATOM 691 O O . ARG A 1 89 ? -14.595 7.891 1.430 1.00 69.25 89 ARG A O 1
ATOM 698 N N . ASP A 1 90 ? -15.467 9.925 1.806 1.00 82.50 90 ASP A N 1
ATOM 699 C CA . ASP A 1 90 ? -15.483 9.831 3.273 1.00 82.50 90 ASP A CA 1
ATOM 700 C C . ASP A 1 90 ? -16.398 8.706 3.812 1.00 82.50 90 ASP A C 1
ATOM 702 O O . ASP A 1 90 ? -16.400 8.423 5.008 1.00 82.50 90 ASP A O 1
ATOM 706 N N . LEU A 1 91 ? -17.207 8.048 2.967 1.00 90.81 91 LEU A N 1
ATOM 707 C CA . LEU A 1 91 ? -18.124 6.993 3.420 1.00 90.81 91 LEU A CA 1
ATOM 708 C C . LEU A 1 91 ? -17.401 5.772 4.000 1.00 90.81 91 LEU A C 1
ATOM 710 O O . LEU A 1 91 ? -17.920 5.171 4.935 1.00 90.81 91 LEU A O 1
ATOM 714 N N . VAL A 1 92 ? -16.224 5.416 3.475 1.00 92.81 92 VAL A N 1
ATOM 715 C CA . VAL A 1 92 ? -15.438 4.293 4.025 1.00 92.81 92 VAL A CA 1
ATOM 716 C C . VAL A 1 92 ? -14.894 4.658 5.402 1.00 92.81 92 VAL A C 1
ATOM 718 O O . VAL A 1 92 ? -15.018 3.857 6.321 1.00 92.81 92 VAL A O 1
ATOM 721 N N . ASP A 1 93 ? -14.402 5.887 5.583 1.00 91.81 93 ASP A N 1
ATOM 722 C CA . ASP A 1 93 ? -13.915 6.367 6.882 1.00 91.81 93 ASP A CA 1
ATOM 723 C C . ASP A 1 93 ? -15.032 6.394 7.935 1.00 91.81 93 ASP A C 1
ATOM 725 O O . ASP A 1 93 ? -14.823 6.044 9.100 1.00 91.81 93 ASP A O 1
ATOM 729 N N . LEU A 1 94 ? -16.239 6.805 7.530 1.00 93.62 94 LEU A N 1
ATOM 730 C CA . LEU A 1 94 ? -17.417 6.816 8.396 1.00 93.62 94 LEU A CA 1
ATOM 731 C C . LEU A 1 94 ? -17.877 5.404 8.765 1.00 93.62 94 LEU A C 1
ATOM 733 O O . LEU A 1 94 ? -18.210 5.174 9.927 1.00 93.62 94 LEU A O 1
ATOM 737 N N . GLU A 1 95 ? -17.885 4.475 7.810 1.00 96.38 95 GLU A N 1
ATOM 738 C CA . GLU A 1 95 ? -18.224 3.074 8.068 1.00 96.38 95 GLU A CA 1
ATOM 739 C C . GLU A 1 95 ? -17.177 2.423 8.981 1.00 96.38 95 GLU A C 1
ATOM 741 O O . GLU A 1 95 ? -17.536 1.791 9.970 1.00 96.38 95 GLU A O 1
ATOM 746 N N . LEU A 1 96 ? -15.883 2.650 8.734 1.00 96.31 96 LEU A N 1
ATOM 747 C CA . LEU A 1 96 ? -14.797 2.177 9.595 1.00 96.31 96 LEU A CA 1
ATOM 748 C C . LEU A 1 96 ? -14.981 2.669 11.038 1.00 96.31 96 LEU A C 1
ATOM 750 O O . LEU A 1 96 ? -14.942 1.875 11.979 1.00 96.31 96 LEU A O 1
ATOM 754 N N . LEU A 1 97 ? -15.246 3.967 11.214 1.00 96.00 97 LEU A N 1
ATOM 755 C CA . LEU A 1 97 ? -15.544 4.559 12.517 1.00 96.00 97 LEU A CA 1
ATOM 756 C C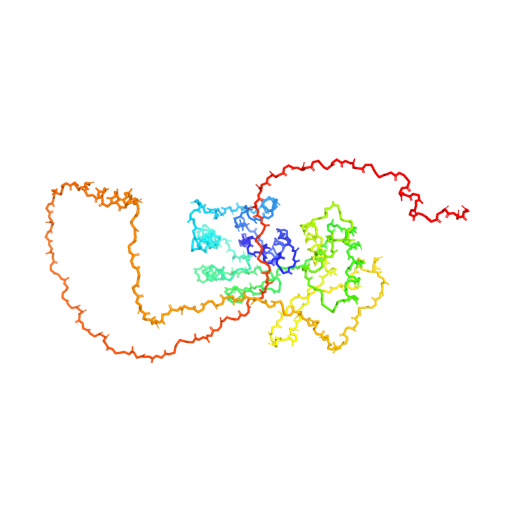 . LEU A 1 97 ? -16.776 3.918 13.172 1.00 96.00 97 LEU A C 1
ATOM 758 O O . LEU A 1 97 ? -16.729 3.611 14.365 1.00 96.00 97 LEU A O 1
ATOM 762 N N . ALA A 1 98 ? -17.867 3.733 12.424 1.00 96.62 98 ALA A N 1
ATOM 763 C CA . ALA A 1 98 ? -19.090 3.112 12.927 1.00 96.62 98 ALA A CA 1
ATOM 764 C C . ALA A 1 98 ? -18.816 1.691 13.431 1.00 96.62 98 ALA A C 1
ATOM 766 O O . ALA A 1 98 ? -19.121 1.393 14.585 1.00 96.62 98 ALA A O 1
ATOM 767 N N . ARG A 1 99 ? -18.126 0.865 12.635 1.00 97.19 99 ARG A N 1
ATOM 768 C CA . ARG A 1 99 ? -17.744 -0.501 13.018 1.00 97.19 99 ARG A CA 1
ATOM 769 C C . ARG A 1 99 ? -16.855 -0.532 14.249 1.00 97.19 99 ARG A C 1
ATOM 771 O O . ARG A 1 99 ? -17.072 -1.355 15.132 1.00 97.19 99 ARG A O 1
ATOM 778 N N . MET A 1 100 ? -15.887 0.375 14.351 1.00 96.44 100 MET A N 1
ATOM 779 C CA . MET A 1 100 ? -15.064 0.490 15.554 1.00 96.44 100 MET A CA 1
ATOM 780 C C . MET A 1 100 ? -15.933 0.786 16.782 1.00 96.44 100 MET A C 1
ATOM 782 O O . MET A 1 100 ? -15.870 0.062 17.773 1.00 96.44 100 MET A O 1
ATOM 786 N N . VAL A 1 101 ? -16.785 1.811 16.716 1.00 96.06 101 VAL A N 1
ATOM 787 C CA . VAL A 1 101 ? -17.644 2.216 17.839 1.00 96.06 101 VAL A CA 1
ATOM 788 C C . VAL A 1 101 ? -18.620 1.109 18.240 1.00 96.06 101 VAL A C 1
ATOM 790 O O . VAL A 1 101 ? -18.725 0.811 19.428 1.00 96.06 101 VAL A O 1
ATOM 793 N N . GLU A 1 102 ? -19.298 0.479 17.281 1.00 96.38 102 GLU A N 1
ATOM 794 C CA . GLU A 1 102 ? -20.226 -0.632 17.527 1.00 96.38 102 GLU A CA 1
ATOM 795 C C . GLU A 1 102 ? -19.529 -1.780 18.256 1.00 96.38 102 GLU A C 1
ATOM 797 O O . GLU A 1 102 ? -19.994 -2.210 19.310 1.00 96.38 102 GLU A O 1
ATOM 802 N N . ARG A 1 103 ? -18.351 -2.202 17.780 1.00 95.06 103 ARG A N 1
ATOM 803 C CA . ARG A 1 103 ? -17.601 -3.297 18.408 1.00 95.06 103 ARG A CA 1
ATOM 804 C C . ARG A 1 103 ? -17.187 -2.989 19.842 1.00 95.06 103 ARG A C 1
ATOM 806 O O . ARG A 1 103 ? -17.295 -3.872 20.692 1.00 95.06 103 ARG A O 1
ATOM 813 N N . PHE A 1 104 ? -16.754 -1.764 20.140 1.00 94.19 104 PHE A N 1
ATOM 814 C CA . PHE A 1 104 ? -16.411 -1.381 21.515 1.00 94.19 104 PHE A CA 1
ATOM 815 C C . PHE A 1 104 ? -17.635 -1.218 22.424 1.00 94.19 104 PHE A C 1
ATOM 817 O O . PHE A 1 104 ? -17.529 -1.473 23.622 1.00 94.19 104 PHE A O 1
ATOM 824 N N . LEU A 1 105 ? -18.794 -0.829 21.883 1.00 94.75 105 LEU A N 1
ATOM 825 C CA . LEU A 1 105 ? -20.044 -0.780 22.646 1.00 94.75 105 LEU A CA 1
ATOM 826 C C . LEU A 1 105 ? -20.596 -2.182 22.946 1.00 94.75 105 LEU A C 1
ATOM 828 O O . LEU A 1 105 ? -21.081 -2.408 24.052 1.00 94.75 105 LEU A O 1
ATOM 832 N N . GLU A 1 106 ? -20.509 -3.114 21.994 1.00 94.62 106 GLU A N 1
ATOM 833 C CA . GLU A 1 106 ? -20.985 -4.498 22.139 1.00 94.62 106 GLU A CA 1
ATOM 834 C C . GLU A 1 106 ? -20.083 -5.341 23.046 1.00 94.62 106 GLU A C 1
ATOM 836 O O . GLU A 1 106 ? -20.575 -6.084 23.893 1.00 94.62 106 GLU A O 1
ATOM 841 N N . SER A 1 107 ? -18.764 -5.227 22.872 1.00 88.50 107 SER A N 1
ATOM 842 C CA . SER A 1 107 ? -17.790 -6.113 23.529 1.00 88.50 107 SER A CA 1
ATOM 843 C C . SER A 1 107 ? -17.409 -5.658 24.942 1.00 88.50 107 SER A C 1
ATOM 845 O O . SER A 1 107 ? -16.768 -6.402 25.681 1.00 88.50 107 SER A O 1
ATOM 847 N N . GLY A 1 108 ? -17.750 -4.421 25.325 1.00 84.50 108 GLY A N 1
ATOM 848 C CA . GLY A 1 108 ? -17.484 -3.868 26.654 1.00 84.50 108 GLY A CA 1
ATOM 849 C C . GLY A 1 108 ? -16.023 -4.011 27.107 1.00 84.50 108 GLY A C 1
ATOM 850 O O . GLY A 1 108 ? -15.114 -3.361 26.581 1.00 84.50 108 GLY A O 1
ATOM 851 N N . ASP A 1 109 ? -15.800 -4.849 28.124 1.00 87.81 109 ASP A N 1
ATOM 852 C CA . ASP A 1 109 ? -14.489 -5.057 28.748 1.00 87.81 109 ASP A CA 1
ATOM 853 C C . ASP A 1 109 ? -13.648 -6.198 28.159 1.00 87.81 109 ASP A C 1
ATOM 855 O O . ASP A 1 109 ? -12.493 -6.369 28.574 1.00 87.81 109 ASP A O 1
ATOM 859 N N . ASP A 1 110 ? -14.178 -6.936 27.184 1.00 93.75 110 ASP A N 1
ATOM 860 C CA . ASP A 1 110 ? -13.542 -8.148 26.656 1.00 93.75 110 ASP A CA 1
ATOM 861 C C . ASP A 1 110 ? -12.398 -7.852 25.671 1.00 93.75 110 ASP A C 1
ATOM 863 O O . ASP A 1 110 ? -11.454 -8.639 25.551 1.00 93.75 110 ASP A O 1
ATOM 867 N N . LEU A 1 111 ? -12.419 -6.681 25.024 1.00 96.06 111 LEU A N 1
ATOM 868 C CA . LEU A 1 111 ? -11.356 -6.250 24.114 1.00 96.06 111 LEU A CA 1
ATOM 869 C C . LEU A 1 111 ? -10.179 -5.621 24.869 1.00 96.06 111 LEU A C 1
ATOM 871 O O . LEU A 1 111 ? -10.340 -4.729 25.707 1.00 96.06 111 LEU A O 1
ATOM 875 N N . ALA A 1 112 ? -8.968 -6.055 24.520 1.00 96.88 112 ALA A N 1
ATOM 876 C CA . ALA A 1 112 ? -7.718 -5.452 24.970 1.00 96.88 112 ALA A CA 1
ATOM 877 C C . ALA A 1 112 ? -7.526 -4.060 24.360 1.00 96.88 112 ALA A C 1
ATOM 879 O O . ALA A 1 112 ? -7.058 -3.149 25.040 1.00 96.88 112 ALA A O 1
ATOM 880 N N . GLY A 1 113 ? -7.908 -3.899 23.093 1.00 97.31 113 GLY A N 1
ATOM 881 C CA . GLY A 1 113 ? -7.735 -2.681 22.316 1.00 97.31 113 GLY A CA 1
ATOM 882 C C . GLY A 1 113 ? -8.110 -2.880 20.853 1.00 97.31 113 GLY A C 1
ATOM 883 O O . GLY A 1 113 ? -8.749 -3.871 20.492 1.00 97.31 113 GLY A O 1
ATOM 884 N N . ALA A 1 114 ? -7.704 -1.932 20.012 1.00 98.06 114 ALA A N 1
ATOM 885 C CA . ALA A 1 114 ? -7.890 -2.006 18.567 1.00 98.06 114 ALA A CA 1
ATOM 886 C C . ALA A 1 114 ? -6.562 -1.948 17.817 1.00 98.06 114 ALA A C 1
ATOM 888 O O . ALA A 1 114 ? -5.597 -1.328 18.260 1.00 98.06 114 ALA A O 1
ATOM 889 N N . ILE A 1 115 ? -6.556 -2.567 16.646 1.00 98.56 115 ILE A N 1
ATOM 890 C CA . ILE A 1 115 ? -5.524 -2.435 15.630 1.00 98.56 115 ILE A CA 1
ATOM 891 C C . ILE A 1 115 ? -6.220 -1.879 14.389 1.00 98.56 115 ILE A C 1
ATOM 893 O O . ILE A 1 115 ? -7.214 -2.441 13.937 1.00 98.56 115 ILE A O 1
ATOM 897 N N . VAL A 1 116 ? -5.736 -0.759 13.863 1.00 98.38 116 VAL A N 1
ATOM 898 C CA . VAL A 1 116 ? -6.306 -0.085 12.693 1.00 98.38 116 VAL A CA 1
ATOM 899 C C . VAL A 1 116 ? -5.269 -0.079 11.582 1.00 98.38 116 VAL A C 1
ATOM 901 O O . VAL A 1 116 ? -4.232 0.565 11.711 1.00 98.38 116 VAL A O 1
ATOM 904 N N . ALA A 1 117 ? -5.535 -0.787 10.491 1.00 98.31 117 ALA A N 1
ATOM 905 C CA . ALA A 1 117 ? -4.717 -0.730 9.291 1.00 98.31 117 ALA A CA 1
ATOM 906 C C . ALA A 1 117 ? -5.266 0.347 8.347 1.00 98.31 117 ALA A C 1
ATOM 908 O O . ALA A 1 117 ? -6.337 0.166 7.768 1.00 98.31 117 ALA A O 1
ATOM 909 N N . SER A 1 118 ? -4.568 1.477 8.230 1.00 97.56 118 SER A N 1
ATOM 910 C CA . SER A 1 118 ? -4.956 2.588 7.352 1.00 97.56 118 SER A CA 1
ATOM 911 C C . SER A 1 118 ? -3.745 3.442 6.978 1.00 97.56 118 SER A C 1
ATOM 913 O O . SER A 1 118 ? -2.819 3.631 7.769 1.00 97.56 118 SER A O 1
ATOM 915 N N . GLY A 1 119 ? -3.775 3.979 5.759 1.00 93.56 119 GLY A N 1
ATOM 916 C CA . GLY A 1 119 ? -2.836 4.988 5.267 1.00 93.56 119 GLY A CA 1
ATOM 917 C C . GLY A 1 119 ? -3.467 6.373 5.073 1.00 93.56 119 GLY A C 1
ATOM 918 O O . GLY A 1 119 ? -2.871 7.216 4.385 1.00 93.56 119 GLY A O 1
ATOM 919 N N . ASP A 1 120 ? -4.678 6.588 5.601 1.00 93.69 120 ASP A N 1
ATOM 920 C CA . ASP A 1 120 ? -5.411 7.856 5.539 1.00 93.69 120 ASP A CA 1
ATOM 921 C C . ASP A 1 120 ? -5.377 8.583 6.896 1.00 93.69 120 ASP A C 1
ATOM 923 O O . ASP A 1 120 ? -5.666 8.022 7.954 1.00 93.69 120 ASP A O 1
ATOM 927 N N . GLU A 1 121 ? -5.036 9.872 6.872 1.00 93.94 121 GLU A N 1
ATOM 928 C CA . GLU A 1 121 ? -5.022 10.731 8.060 1.00 93.94 121 GLU A CA 1
ATOM 929 C C . GLU A 1 121 ? -6.432 10.955 8.624 1.00 93.94 121 GLU A C 1
ATOM 931 O O . GLU A 1 121 ? -6.584 11.217 9.820 1.00 93.94 121 GLU A O 1
ATOM 936 N N . ALA A 1 122 ? -7.480 10.792 7.807 1.00 92.12 122 ALA A N 1
ATOM 937 C CA . ALA A 1 122 ? -8.868 10.886 8.255 1.00 92.12 122 ALA A CA 1
ATOM 938 C C . ALA A 1 122 ? -9.189 9.890 9.390 1.00 92.12 122 ALA A C 1
ATOM 940 O O . ALA A 1 122 ? -9.939 10.221 10.322 1.00 92.12 122 ALA A O 1
ATOM 941 N N . ALA A 1 123 ? -8.543 8.717 9.393 1.00 94.44 123 ALA A N 1
ATOM 942 C CA . ALA A 1 123 ? -8.695 7.703 10.434 1.00 94.44 123 ALA A CA 1
ATOM 943 C C . ALA A 1 123 ? -8.191 8.171 11.816 1.00 94.44 123 ALA A C 1
ATOM 945 O O . ALA A 1 123 ? -8.642 7.659 12.845 1.00 94.44 123 ALA A O 1
ATOM 946 N N . ALA A 1 124 ? -7.342 9.206 11.889 1.00 96.06 124 ALA A N 1
ATOM 947 C CA . ALA A 1 124 ? -6.796 9.731 13.146 1.00 96.06 124 ALA A CA 1
ATOM 948 C C . ALA A 1 124 ? -7.888 10.205 14.118 1.00 96.06 124 ALA A C 1
ATOM 950 O O . ALA A 1 124 ? -7.710 10.199 15.341 1.00 96.06 124 ALA A O 1
ATOM 951 N N . ARG A 1 125 ? -9.046 10.628 13.595 1.00 93.00 125 ARG A N 1
ATOM 952 C CA . ARG A 1 125 ? -10.200 10.993 14.422 1.00 93.00 125 ARG A CA 1
ATOM 953 C C . ARG A 1 125 ? -10.838 9.769 15.081 1.00 93.00 125 ARG A C 1
ATOM 955 O O . ARG A 1 125 ? -11.187 9.846 16.258 1.00 93.00 125 ARG A O 1
ATOM 962 N N . ALA A 1 126 ? -10.976 8.665 14.348 1.00 93.12 126 ALA A N 1
ATOM 963 C CA . ALA A 1 126 ? -11.519 7.417 14.876 1.00 93.12 126 ALA A CA 1
ATOM 964 C C . ALA A 1 126 ? -10.584 6.807 15.925 1.00 93.12 126 ALA A C 1
ATOM 966 O O . ALA A 1 126 ? -11.025 6.466 17.022 1.00 93.12 126 ALA A O 1
ATOM 967 N N . VAL A 1 127 ? -9.283 6.779 15.629 1.00 97.31 127 VAL A N 1
ATOM 968 C CA . VAL A 1 127 ? -8.239 6.308 16.549 1.00 97.31 127 VAL A CA 1
ATOM 969 C C . VAL A 1 127 ? -8.269 7.092 17.868 1.00 97.31 127 VAL A C 1
ATOM 971 O O . VAL A 1 127 ? -8.352 6.484 18.937 1.00 97.31 127 VAL A O 1
ATOM 974 N N . ARG A 1 128 ? -8.293 8.435 17.816 1.00 97.31 128 ARG A N 1
ATOM 975 C CA . ARG A 1 128 ? -8.414 9.274 19.025 1.00 97.31 128 ARG A CA 1
ATOM 976 C C . ARG A 1 128 ? -9.692 9.003 19.799 1.00 97.31 128 ARG A C 1
ATOM 978 O O . ARG A 1 128 ? -9.628 8.871 21.015 1.00 97.31 128 ARG A O 1
ATOM 985 N N . LEU A 1 129 ? -10.833 8.901 19.113 1.00 94.38 129 LEU A N 1
ATOM 986 C CA . LEU A 1 129 ? -12.109 8.635 19.771 1.00 94.38 129 LEU A CA 1
ATOM 987 C C . LEU A 1 129 ? -12.046 7.333 20.570 1.00 94.38 129 LEU A C 1
ATOM 989 O O . LEU A 1 129 ? -12.411 7.341 21.739 1.00 94.38 129 LEU A O 1
ATOM 993 N N . ILE A 1 130 ? -11.564 6.239 19.975 1.00 95.00 130 ILE A N 1
ATOM 994 C CA . ILE A 1 130 ? -11.456 4.961 20.687 1.00 95.00 130 ILE A CA 1
ATOM 995 C C . ILE A 1 130 ? -10.509 5.081 21.883 1.00 95.00 130 ILE A C 1
ATOM 997 O O . ILE A 1 130 ? -10.874 4.707 22.999 1.00 95.00 130 ILE A O 1
ATOM 1001 N N . ARG A 1 131 ? -9.335 5.680 21.677 1.00 96.94 131 ARG A N 1
ATOM 1002 C CA . ARG A 1 131 ? -8.323 5.829 22.725 1.00 96.94 131 ARG A CA 1
ATOM 1003 C C . ARG A 1 131 ? -8.799 6.677 23.902 1.00 96.94 131 ARG A C 1
ATOM 1005 O O . ARG A 1 131 ? -8.590 6.303 25.048 1.00 96.94 131 ARG A O 1
ATOM 1012 N N . GLU A 1 132 ? -9.437 7.811 23.630 1.00 96.69 132 GLU A N 1
ATOM 1013 C CA . GLU A 1 132 ? -9.827 8.794 24.647 1.00 96.69 132 GLU A CA 1
ATOM 1014 C C . GLU A 1 132 ? -11.183 8.480 25.280 1.00 96.69 132 GLU A C 1
ATOM 1016 O O . GLU A 1 132 ? -11.367 8.696 26.474 1.00 96.69 132 GLU A O 1
ATOM 1021 N N . ARG A 1 133 ? -12.155 7.984 24.501 1.00 95.56 133 ARG A N 1
ATOM 1022 C CA . ARG A 1 133 ? -13.517 7.748 25.000 1.00 95.56 133 ARG A CA 1
ATOM 1023 C C . ARG A 1 133 ? -13.674 6.395 25.677 1.00 95.56 133 ARG A C 1
ATOM 1025 O O . ARG A 1 133 ? -14.441 6.305 26.631 1.00 95.56 133 ARG A O 1
ATOM 1032 N N . PHE A 1 134 ? -13.007 5.370 25.156 1.00 94.69 134 PHE A N 1
ATOM 1033 C CA . PHE A 1 134 ? -13.091 4.007 25.681 1.00 94.69 134 PHE A CA 1
ATOM 1034 C C . PHE A 1 134 ? -11.861 3.629 26.515 1.00 94.69 134 PHE A C 1
ATOM 1036 O O . PHE A 1 134 ? -11.846 2.548 27.093 1.00 94.69 134 PHE A O 1
ATOM 1043 N N . GLU A 1 135 ? -10.851 4.508 26.598 1.00 95.81 135 GLU A N 1
ATOM 1044 C CA . GLU A 1 135 ? -9.622 4.300 27.381 1.00 95.81 135 GLU A CA 1
ATOM 1045 C C . GLU A 1 135 ? -8.890 3.000 26.999 1.00 95.81 135 GLU A C 1
ATOM 1047 O O . GLU A 1 135 ? -8.347 2.277 27.837 1.00 95.81 135 GLU A O 1
ATOM 1052 N N . ARG A 1 136 ? -8.892 2.678 25.699 1.00 95.75 136 ARG A N 1
ATOM 1053 C CA . ARG A 1 136 ? -8.258 1.477 25.140 1.00 95.75 136 ARG A CA 1
ATOM 1054 C C . ARG A 1 136 ? -7.052 1.827 24.271 1.00 95.75 136 ARG A C 1
ATOM 1056 O O . ARG A 1 136 ? -7.097 2.827 23.555 1.00 95.75 136 ARG A O 1
ATOM 1063 N N . PRO A 1 137 ? -5.982 1.013 24.275 1.00 97.69 137 PRO A N 1
ATOM 1064 C CA . PRO A 1 137 ? -4.889 1.190 23.332 1.00 97.69 137 PRO A CA 1
ATOM 1065 C C . PRO A 1 137 ? -5.380 0.987 21.895 1.00 97.69 137 PRO A C 1
ATOM 1067 O O . PRO A 1 137 ? -6.195 0.102 21.617 1.00 97.69 137 PRO A O 1
ATOM 1070 N N . VAL A 1 138 ? -4.866 1.813 20.984 1.00 98.31 138 VAL A N 1
ATOM 1071 C CA . VAL A 1 138 ? -5.121 1.692 19.546 1.00 98.31 138 VAL A CA 1
ATOM 1072 C C . VAL A 1 138 ? -3.790 1.689 18.816 1.00 98.31 138 VAL A C 1
ATOM 1074 O O . VAL A 1 138 ? -3.068 2.684 18.832 1.00 98.31 138 VAL A O 1
ATOM 1077 N N . HIS A 1 139 ? -3.457 0.574 18.185 1.00 98.31 139 HIS A N 1
ATOM 1078 C CA . HIS A 1 139 ? -2.252 0.431 17.377 1.00 98.31 139 HIS A CA 1
ATOM 1079 C C . HIS A 1 139 ? -2.599 0.673 15.915 1.00 98.31 139 HIS A C 1
ATOM 1081 O O . HIS A 1 139 ? -3.663 0.259 15.459 1.00 98.31 139 HIS A O 1
ATOM 1087 N N . VAL A 1 140 ? -1.720 1.337 15.178 1.00 98.38 140 VAL A N 1
ATOM 1088 C CA . VAL A 1 140 ? -1.918 1.577 13.751 1.00 98.38 140 VAL A CA 1
ATOM 1089 C C . VAL A 1 140 ? -0.917 0.767 12.950 1.00 98.38 140 VAL A C 1
ATOM 1091 O O . VAL A 1 140 ? 0.274 0.791 13.251 1.00 98.38 140 VAL A O 1
ATOM 1094 N N . ILE A 1 141 ? -1.412 0.088 11.918 1.00 98.31 141 ILE A N 1
ATOM 1095 C CA . ILE A 1 141 ? -0.593 -0.496 10.859 1.00 98.31 141 ILE A CA 1
ATOM 1096 C C . ILE A 1 141 ? -0.698 0.429 9.647 1.00 98.31 141 ILE A C 1
ATOM 1098 O O . ILE A 1 141 ? -1.784 0.621 9.106 1.00 98.31 141 ILE A O 1
ATOM 1102 N N . GLY A 1 142 ? 0.413 1.022 9.230 1.00 97.00 142 GLY A N 1
ATOM 1103 C CA . GLY A 1 142 ? 0.445 1.879 8.044 1.00 97.00 142 GLY A CA 1
ATOM 1104 C C . GLY A 1 142 ? 1.310 1.302 6.932 1.00 97.00 142 GLY A C 1
ATOM 1105 O O . GLY A 1 142 ? 1.693 0.138 6.970 1.00 97.00 142 GLY A O 1
ATOM 1106 N N . VAL A 1 143 ? 1.642 2.113 5.929 1.00 95.12 143 VAL A N 1
ATOM 1107 C CA . VAL A 1 143 ? 2.509 1.696 4.815 1.00 95.12 143 VAL A CA 1
ATOM 1108 C C . VAL A 1 143 ? 3.885 2.337 4.965 1.00 95.12 143 VAL A C 1
ATOM 1110 O O . VAL A 1 143 ? 4.001 3.535 5.234 1.00 95.12 143 VAL A O 1
ATOM 1113 N N . GLU A 1 144 ? 4.941 1.540 4.798 1.00 91.12 144 GLU A N 1
ATOM 1114 C CA . GLU A 1 144 ? 6.322 2.025 4.836 1.00 91.12 144 GLU A CA 1
ATOM 1115 C C . GLU A 1 144 ? 6.545 3.148 3.805 1.00 91.12 144 GLU A C 1
ATOM 1117 O O . GLU A 1 144 ? 6.023 3.102 2.692 1.00 91.12 144 GLU A O 1
ATOM 1122 N N . GLY A 1 145 ? 7.292 4.193 4.169 1.00 86.25 145 GLY A N 1
ATOM 1123 C CA . GLY A 1 145 ? 7.579 5.323 3.274 1.00 86.25 145 GLY A CA 1
ATOM 1124 C C . GLY A 1 145 ? 6.438 6.334 3.085 1.00 86.25 145 GLY A C 1
ATOM 1125 O O . GLY A 1 145 ? 6.641 7.339 2.408 1.00 86.25 145 GLY A O 1
ATOM 1126 N N . ALA A 1 146 ? 5.269 6.126 3.701 1.00 87.31 146 ALA A N 1
ATOM 1127 C CA . ALA A 1 146 ? 4.207 7.133 3.779 1.00 87.31 146 ALA A CA 1
ATOM 1128 C C . ALA A 1 146 ? 3.601 7.216 5.185 1.00 87.31 146 ALA A C 1
ATOM 1130 O O . ALA A 1 146 ? 2.439 6.847 5.377 1.00 87.31 146 ALA A O 1
ATOM 1131 N N . PRO A 1 147 ? 4.374 7.698 6.176 1.00 85.19 147 PRO A N 1
ATOM 1132 C CA . PRO A 1 147 ? 3.831 7.943 7.502 1.00 85.19 147 PRO A CA 1
ATOM 1133 C C . PRO A 1 147 ? 2.727 9.005 7.430 1.00 85.19 147 PRO A C 1
ATOM 1135 O O . PRO A 1 147 ? 2.897 10.066 6.828 1.00 85.19 147 PRO A O 1
ATOM 1138 N N . ALA A 1 148 ? 1.594 8.710 8.060 1.00 90.19 148 ALA A N 1
ATOM 1139 C CA . ALA A 1 148 ? 0.507 9.654 8.281 1.00 90.19 148 ALA A CA 1
ATOM 1140 C C . ALA A 1 148 ? 0.703 10.287 9.668 1.00 90.19 148 ALA A C 1
ATOM 1142 O O . ALA A 1 148 ? 0.337 9.688 10.678 1.00 90.19 148 ALA A O 1
ATOM 1143 N N . ALA A 1 149 ? 1.318 11.473 9.731 1.00 93.56 149 ALA A N 1
ATOM 1144 C CA . ALA A 1 149 ? 1.797 12.072 10.986 1.00 93.56 149 ALA A CA 1
ATOM 1145 C C . ALA A 1 149 ? 0.677 12.277 12.026 1.00 93.56 149 ALA A C 1
ATOM 1147 O O . ALA A 1 149 ? 0.861 12.030 13.224 1.00 93.56 149 ALA A O 1
ATOM 1148 N N . ASP A 1 150 ? -0.510 12.675 11.564 1.00 95.81 150 ASP A N 1
ATOM 1149 C CA . ASP A 1 150 ? -1.693 12.829 12.414 1.00 95.81 150 ASP A CA 1
ATOM 1150 C C . ASP A 1 150 ? -2.180 11.484 12.968 1.00 95.81 150 ASP A C 1
ATOM 1152 O O . ASP A 1 150 ? -2.608 11.401 14.122 1.00 95.81 150 ASP A O 1
ATOM 1156 N N . LEU A 1 151 ? -2.090 10.422 12.163 1.00 95.31 15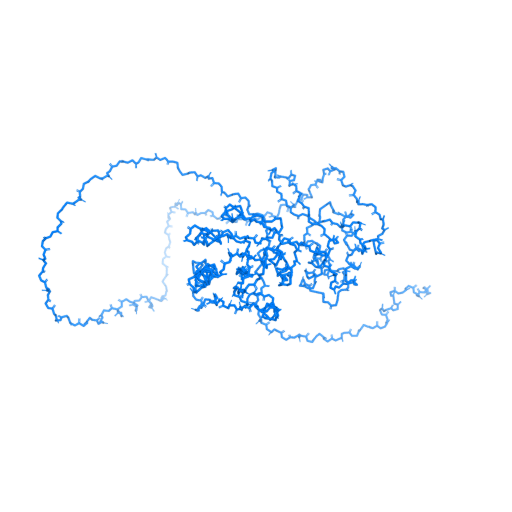1 LEU A N 1
ATOM 1157 C CA . LEU A 1 151 ? -2.485 9.070 12.549 1.00 95.31 151 LEU A CA 1
ATOM 1158 C C . LEU A 1 151 ? -1.494 8.472 13.556 1.00 95.31 151 LEU A C 1
ATOM 1160 O O . LEU A 1 151 ? -1.915 7.897 14.558 1.00 95.31 151 LEU A O 1
ATOM 1164 N N . GLU A 1 152 ? -0.195 8.677 13.341 1.00 96.19 152 GLU A N 1
ATOM 1165 C CA . GLU A 1 152 ? 0.873 8.276 14.261 1.00 96.19 152 GLU A CA 1
ATOM 1166 C C . GLU A 1 152 ? 0.729 8.968 15.625 1.00 96.19 152 GLU A C 1
ATOM 1168 O O . GLU A 1 152 ? 0.747 8.310 16.663 1.00 96.19 152 GLU A O 1
ATOM 1173 N N . THR A 1 153 ? 0.467 10.278 15.631 1.00 97.38 153 THR A N 1
ATOM 1174 C CA . THR A 1 153 ? 0.222 11.054 16.862 1.00 97.38 153 THR A CA 1
ATOM 1175 C C . THR A 1 153 ? -1.059 10.605 17.585 1.00 97.38 153 THR A C 1
ATOM 1177 O O . THR A 1 153 ? -1.151 10.594 18.820 1.00 97.38 153 THR A O 1
ATOM 1180 N N . ALA A 1 154 ? -2.090 10.241 16.819 1.00 97.50 154 ALA A N 1
ATOM 1181 C CA . ALA A 1 154 ? -3.362 9.757 17.342 1.00 97.50 154 ALA A CA 1
ATOM 1182 C C . ALA A 1 154 ? -3.284 8.342 17.930 1.00 97.50 154 ALA A C 1
ATOM 1184 O O . ALA A 1 154 ? -4.111 8.012 18.780 1.00 97.50 154 ALA A O 1
ATOM 1185 N N . ALA A 1 155 ? -2.328 7.518 17.504 1.00 97.94 155 ALA A N 1
ATOM 1186 C CA . ALA A 1 155 ? -2.207 6.124 17.914 1.00 97.94 155 ALA A CA 1
ATOM 1187 C C . ALA A 1 155 ? -1.459 5.952 19.246 1.00 97.94 155 ALA A C 1
ATOM 1189 O O . ALA A 1 155 ? -0.776 6.845 19.740 1.00 97.94 155 ALA A O 1
ATOM 1190 N N . THR A 1 156 ? -1.607 4.786 19.868 1.00 98.25 156 THR A N 1
ATOM 1191 C CA . THR A 1 156 ? -0.734 4.325 20.960 1.00 98.25 156 THR A CA 1
ATOM 1192 C C . THR A 1 156 ? 0.637 3.924 20.420 1.00 98.25 156 THR A C 1
ATOM 1194 O O . THR A 1 156 ? 1.651 4.172 21.065 1.00 98.25 156 THR A O 1
ATOM 1197 N N . SER A 1 157 ? 0.669 3.313 19.237 1.00 97.88 157 SER A N 1
ATOM 1198 C CA . SER A 1 157 ? 1.887 3.066 18.470 1.00 97.88 157 SER A CA 1
ATOM 1199 C C . SER A 1 157 ? 1.554 2.930 16.989 1.00 97.88 157 SER A C 1
ATOM 1201 O O . SER A 1 157 ? 0.427 2.579 16.631 1.00 97.88 157 SER A O 1
ATOM 1203 N N . TYR A 1 158 ? 2.548 3.183 16.146 1.00 97.31 158 TYR A N 1
ATOM 1204 C CA . TYR A 1 158 ? 2.468 3.033 14.700 1.00 97.31 158 TYR A CA 1
ATOM 1205 C C . TYR A 1 158 ? 3.508 2.010 14.244 1.00 97.31 158 TYR A C 1
ATOM 1207 O O . TYR A 1 158 ? 4.671 2.093 14.638 1.00 97.31 158 TYR A O 1
ATOM 1215 N N . GLU A 1 159 ? 3.094 1.047 13.430 1.00 96.44 159 GLU A N 1
ATOM 1216 C CA . GLU A 1 159 ? 3.975 0.063 12.809 1.00 96.44 159 GLU A CA 1
ATOM 1217 C C . GLU A 1 159 ? 3.782 0.077 11.294 1.00 96.44 159 GLU A C 1
ATOM 1219 O O . GLU A 1 159 ? 2.660 -0.095 10.812 1.00 96.44 159 GLU A O 1
ATOM 1224 N N . PRO A 1 160 ? 4.846 0.284 10.506 1.00 95.50 160 PRO A N 1
ATOM 1225 C CA . PRO A 1 160 ? 4.743 0.124 9.068 1.00 95.50 160 PRO A CA 1
ATOM 1226 C C . PRO A 1 160 ? 4.561 -1.359 8.719 1.00 95.50 160 PRO A C 1
ATOM 1228 O O . PRO A 1 160 ? 5.217 -2.232 9.289 1.00 95.50 160 PRO A O 1
ATOM 1231 N N . LEU A 1 161 ? 3.687 -1.638 7.755 1.00 95.06 161 LEU A N 1
ATOM 1232 C CA . LEU A 1 161 ? 3.531 -2.961 7.167 1.00 95.06 161 LEU A CA 1
ATOM 1233 C C . LEU A 1 161 ? 4.853 -3.359 6.484 1.00 95.06 161 LEU A C 1
ATOM 1235 O O . LEU A 1 161 ? 5.310 -2.622 5.604 1.00 95.06 161 LEU A O 1
ATOM 1239 N N . PRO A 1 162 ? 5.470 -4.494 6.856 1.00 91.50 162 PRO A N 1
ATOM 1240 C CA . PRO A 1 162 ? 6.747 -4.904 6.302 1.00 91.50 162 PRO A CA 1
ATOM 1241 C C . PRO A 1 162 ? 6.599 -5.296 4.831 1.00 91.50 162 PRO A C 1
ATOM 1243 O O . PRO A 1 162 ? 5.718 -6.069 4.450 1.00 91.50 162 PRO A O 1
ATOM 1246 N N . LEU A 1 163 ? 7.510 -4.802 3.997 1.00 87.12 163 LEU A N 1
ATOM 1247 C CA . LEU A 1 163 ? 7.542 -5.109 2.572 1.00 87.12 163 LEU A CA 1
ATOM 1248 C C . LEU A 1 163 ? 8.412 -6.341 2.312 1.00 87.12 163 LEU A C 1
ATOM 1250 O O . LEU A 1 163 ? 9.608 -6.247 2.047 1.00 87.12 163 LEU A O 1
ATOM 1254 N N . ARG A 1 164 ? 7.807 -7.529 2.365 1.00 83.50 164 ARG A N 1
ATOM 1255 C CA . ARG A 1 164 ? 8.502 -8.789 2.039 1.00 83.50 164 ARG A CA 1
ATOM 1256 C C . ARG A 1 164 ? 8.950 -8.816 0.582 1.00 83.50 164 ARG A C 1
ATOM 1258 O O . ARG A 1 164 ? 8.138 -8.445 -0.254 1.00 83.50 164 ARG A O 1
ATOM 1265 N N . PRO A 1 165 ? 10.161 -9.250 0.214 1.00 79.25 165 PRO A N 1
ATOM 1266 C CA . PRO A 1 165 ? 10.494 -9.464 -1.195 1.00 79.25 165 PRO A CA 1
ATOM 1267 C C . PRO A 1 165 ? 9.407 -10.314 -1.865 1.00 79.25 165 PRO A C 1
ATOM 1269 O O . PRO A 1 165 ? 9.048 -11.361 -1.329 1.00 79.25 165 PRO A O 1
ATOM 1272 N N . CYS A 1 166 ? 8.821 -9.829 -2.961 1.00 84.69 166 CYS A N 1
ATOM 1273 C CA . CYS A 1 166 ? 7.843 -10.612 -3.706 1.00 84.69 166 CYS A CA 1
ATOM 1274 C C . CYS A 1 166 ? 8.560 -11.369 -4.815 1.00 84.69 166 CYS A C 1
ATOM 1276 O O . CYS A 1 166 ? 9.456 -10.832 -5.473 1.00 84.69 166 CYS A O 1
ATOM 1278 N N . GLU A 1 167 ? 8.165 -12.620 -5.005 1.00 89.19 167 GLU A N 1
ATOM 1279 C CA . GLU A 1 167 ? 8.601 -13.364 -6.173 1.00 89.19 167 GLU A CA 1
ATOM 1280 C C . GLU A 1 167 ? 7.985 -12.729 -7.425 1.00 89.19 167 GLU A C 1
ATOM 1282 O O . GLU A 1 167 ? 6.830 -12.294 -7.386 1.00 89.19 167 GLU A O 1
ATOM 1287 N N . PRO A 1 168 ? 8.758 -12.618 -8.513 1.00 90.88 168 PRO A N 1
ATOM 1288 C CA . PRO A 1 168 ? 8.264 -12.046 -9.750 1.00 90.88 168 PRO A CA 1
ATOM 1289 C C . PRO A 1 168 ? 7.178 -12.936 -10.352 1.00 90.88 168 PRO A C 1
ATOM 1291 O O . PRO A 1 168 ? 7.335 -14.155 -10.445 1.00 90.88 168 PRO A O 1
ATOM 1294 N N . SER A 1 169 ? 6.098 -12.312 -10.805 1.00 90.31 169 SER A N 1
ATOM 1295 C CA . SER A 1 169 ? 4.992 -13.011 -11.463 1.00 90.31 169 SER A CA 1
ATOM 1296 C C . SER A 1 169 ? 5.371 -13.486 -12.871 1.00 90.31 169 SER A C 1
ATOM 1298 O O . SER A 1 169 ? 4.870 -14.510 -13.329 1.00 90.31 169 SER A O 1
ATOM 1300 N N . ASP A 1 170 ? 6.257 -12.752 -13.557 1.00 93.38 170 ASP A N 1
ATOM 1301 C CA . ASP A 1 170 ? 6.733 -13.069 -14.912 1.00 93.38 170 ASP A CA 1
ATOM 1302 C C . ASP A 1 170 ? 8.271 -12.969 -15.010 1.00 93.38 170 ASP A C 1
ATOM 1304 O O . ASP A 1 170 ? 8.815 -11.961 -15.477 1.00 93.38 170 ASP A O 1
ATOM 1308 N N . PRO A 1 171 ? 9.015 -14.004 -14.572 1.00 94.62 171 PRO A N 1
ATOM 1309 C CA . PRO A 1 171 ? 10.476 -13.972 -14.589 1.00 94.62 171 PRO A CA 1
ATOM 1310 C C . PRO A 1 171 ? 11.055 -13.860 -16.008 1.00 94.62 171 PRO A C 1
ATOM 1312 O O . PRO A 1 171 ? 12.092 -13.221 -16.192 1.00 94.62 171 PRO A O 1
ATOM 1315 N N . GLU A 1 172 ? 10.394 -14.429 -17.022 1.00 94.81 172 GLU A N 1
ATOM 1316 C CA . GLU A 1 172 ? 10.860 -14.360 -18.413 1.00 94.81 172 GLU A CA 1
ATOM 1317 C C . GLU A 1 172 ? 10.690 -12.945 -18.984 1.00 94.81 172 GLU A C 1
ATOM 1319 O O . GLU A 1 172 ? 11.611 -12.399 -19.604 1.00 94.81 172 GLU A O 1
ATOM 1324 N N . GLY A 1 173 ? 9.538 -12.315 -18.740 1.00 94.69 173 GLY A N 1
ATOM 1325 C CA . GLY A 1 173 ? 9.306 -10.916 -19.083 1.00 94.69 173 GLY A CA 1
ATOM 1326 C C . GLY A 1 173 ? 10.316 -9.991 -18.406 1.00 94.69 173 GLY A C 1
ATOM 1327 O O . GLY A 1 173 ? 10.865 -9.097 -19.058 1.00 94.69 173 GLY A O 1
ATOM 1328 N N . LEU A 1 174 ? 10.629 -10.233 -17.127 1.00 95.69 174 LEU A N 1
ATOM 1329 C CA . LEU A 1 174 ? 11.629 -9.452 -16.398 1.00 95.69 174 LEU A CA 1
ATOM 1330 C C . LEU A 1 174 ? 13.041 -9.635 -16.961 1.00 95.69 174 LEU A C 1
ATOM 1332 O O . LEU A 1 174 ? 13.765 -8.648 -17.100 1.00 95.69 174 LEU A O 1
ATOM 1336 N N . ALA A 1 175 ? 13.424 -10.849 -17.359 1.00 96.19 175 ALA A N 1
ATOM 1337 C CA . ALA A 1 175 ? 14.705 -11.093 -18.020 1.00 96.19 175 ALA A CA 1
ATOM 1338 C C . ALA A 1 175 ? 14.842 -10.270 -19.316 1.00 96.19 175 ALA A C 1
ATOM 1340 O O . ALA A 1 175 ? 15.861 -9.614 -19.544 1.00 96.19 175 ALA A O 1
ATOM 1341 N N . LYS A 1 176 ? 13.786 -10.221 -20.141 1.00 95.94 176 LYS A N 1
ATOM 1342 C CA . LYS A 1 176 ? 13.759 -9.383 -21.355 1.00 95.94 176 LYS A CA 1
ATOM 1343 C C . LYS A 1 176 ? 13.779 -7.886 -21.019 1.00 95.94 176 LYS A C 1
ATOM 1345 O O . LYS A 1 176 ? 14.412 -7.097 -21.726 1.00 95.94 176 LYS A O 1
ATOM 1350 N N . LEU A 1 177 ? 13.104 -7.486 -19.940 1.00 96.19 177 LEU A N 1
ATOM 1351 C CA . LEU A 1 177 ? 13.065 -6.105 -19.463 1.00 96.19 177 LEU A CA 1
ATOM 1352 C C . LEU A 1 177 ? 14.452 -5.597 -19.043 1.00 96.19 177 LEU A C 1
ATOM 1354 O O . LEU A 1 177 ? 14.772 -4.450 -19.356 1.00 96.19 177 LEU A O 1
ATOM 1358 N N . VAL A 1 178 ? 15.282 -6.426 -18.395 1.00 97.12 178 VAL A N 1
ATOM 1359 C CA . VAL A 1 178 ? 16.648 -6.055 -17.968 1.00 97.12 178 VAL A CA 1
ATOM 1360 C C . VAL A 1 178 ? 17.460 -5.489 -19.134 1.00 97.12 178 VAL A C 1
ATOM 1362 O O . VAL A 1 178 ? 17.987 -4.381 -19.035 1.00 97.12 178 VAL A O 1
ATOM 1365 N N . LEU A 1 179 ? 17.484 -6.187 -20.272 1.00 95.50 179 LEU A N 1
ATOM 1366 C CA . LEU A 1 179 ? 18.234 -5.764 -21.461 1.00 95.50 179 LEU A CA 1
ATOM 1367 C C . LEU A 1 179 ? 17.755 -4.408 -21.997 1.00 95.50 179 LEU A C 1
ATOM 1369 O O . LEU A 1 179 ? 18.547 -3.570 -22.440 1.00 95.50 179 LEU A O 1
ATOM 1373 N N . VAL A 1 180 ? 16.442 -4.171 -21.948 1.00 96.19 180 VAL A N 1
ATOM 1374 C CA . VAL A 1 180 ? 15.858 -2.895 -22.364 1.00 96.19 180 VAL A CA 1
ATOM 1375 C C . VAL A 1 180 ? 16.226 -1.790 -21.383 1.00 96.19 180 VAL A C 1
ATOM 1377 O O . VAL A 1 180 ? 16.644 -0.723 -21.830 1.00 96.19 180 VAL A O 1
ATOM 1380 N N . LEU A 1 181 ? 16.113 -2.029 -20.076 1.00 96.50 181 LEU A N 1
ATOM 1381 C CA . LEU A 1 181 ? 16.460 -1.057 -19.040 1.00 96.50 181 LEU A CA 1
ATOM 1382 C C . LEU A 1 181 ? 17.930 -0.645 -19.124 1.00 96.50 181 LEU A C 1
ATOM 1384 O O . LEU A 1 181 ? 18.208 0.551 -19.179 1.00 96.50 181 LEU A O 1
ATOM 1388 N N . GLU A 1 182 ? 18.855 -1.596 -19.254 1.00 95.75 182 GLU A N 1
ATOM 1389 C CA . GLU A 1 182 ? 20.275 -1.290 -19.455 1.00 95.75 182 GLU A CA 1
ATOM 1390 C C . GLU A 1 182 ? 20.509 -0.421 -20.695 1.00 95.75 182 GLU A C 1
ATOM 1392 O O . GLU A 1 182 ? 21.230 0.580 -20.657 1.00 95.75 182 GLU A O 1
ATOM 1397 N N . ALA A 1 183 ? 19.890 -0.781 -21.823 1.00 95.31 183 ALA A N 1
ATOM 1398 C CA . ALA A 1 183 ? 20.015 -0.013 -23.055 1.00 95.31 183 ALA A CA 1
ATOM 1399 C C . ALA A 1 183 ? 19.442 1.408 -22.922 1.00 95.31 183 ALA A C 1
ATOM 1401 O O . ALA A 1 183 ? 19.903 2.317 -23.618 1.00 95.31 183 ALA A O 1
ATOM 1402 N N . LEU A 1 184 ? 18.439 1.614 -22.064 1.00 95.56 184 LEU A N 1
ATOM 1403 C CA . LEU A 1 184 ? 17.885 2.934 -21.774 1.00 95.56 184 LEU A CA 1
ATOM 1404 C C . LEU A 1 184 ? 18.789 3.729 -20.824 1.00 95.56 184 LEU A C 1
ATOM 1406 O O . LEU A 1 184 ? 19.051 4.891 -21.126 1.00 95.56 184 LEU A O 1
ATOM 1410 N N . GLU A 1 185 ? 19.313 3.130 -19.750 1.00 94.44 185 GLU A N 1
ATOM 1411 C CA . GLU A 1 185 ? 20.228 3.797 -18.803 1.00 94.44 185 GLU A CA 1
ATOM 1412 C C . GLU A 1 185 ? 21.513 4.289 -19.484 1.00 94.44 185 GLU A C 1
ATOM 1414 O O . GLU A 1 185 ? 22.014 5.369 -19.169 1.00 94.44 185 GLU A O 1
ATOM 1419 N N . ARG A 1 186 ? 22.027 3.546 -20.476 1.00 92.88 186 ARG A N 1
ATOM 1420 C CA . ARG A 1 186 ? 23.179 3.987 -21.287 1.00 92.88 186 ARG A CA 1
ATOM 1421 C C . ARG A 1 186 ? 22.869 5.219 -22.144 1.00 92.88 186 ARG A C 1
ATOM 1423 O O . ARG A 1 186 ? 23.769 5.981 -22.476 1.00 92.88 186 ARG A O 1
ATOM 1430 N N . ARG A 1 187 ? 21.608 5.410 -22.544 1.00 92.94 187 ARG A N 1
ATOM 1431 C CA . ARG A 1 187 ? 21.184 6.503 -23.442 1.00 92.94 187 ARG A CA 1
ATOM 1432 C C . ARG A 1 187 ? 20.660 7.723 -22.701 1.00 92.94 187 ARG A C 1
ATOM 1434 O O . ARG A 1 187 ? 20.617 8.805 -23.281 1.00 92.94 187 ARG A O 1
ATOM 1441 N N . LYS A 1 188 ? 20.160 7.539 -21.481 1.00 92.50 188 LYS A N 1
ATOM 1442 C CA . LYS A 1 188 ? 19.465 8.567 -20.715 1.00 92.50 188 LYS A CA 1
ATOM 1443 C C . LYS A 1 188 ? 19.935 8.554 -19.276 1.00 92.50 188 LYS A C 1
ATOM 1445 O O . LYS A 1 188 ? 19.960 7.511 -18.636 1.00 92.50 188 LYS A O 1
ATOM 1450 N N . ARG A 1 189 ? 20.221 9.752 -18.768 1.00 88.06 189 ARG A N 1
ATOM 1451 C CA . ARG A 1 189 ? 20.656 9.965 -17.390 1.00 88.06 189 ARG A CA 1
ATOM 1452 C C . ARG A 1 189 ? 19.609 9.558 -16.360 1.00 88.06 189 ARG A C 1
ATOM 1454 O O . ARG A 1 189 ? 19.947 8.972 -15.340 1.00 88.06 189 ARG A O 1
ATOM 1461 N N . PHE A 1 190 ? 18.346 9.870 -16.635 1.00 92.56 190 PHE A N 1
ATOM 1462 C CA . PHE A 1 190 ? 17.228 9.548 -15.759 1.00 92.56 190 PHE A CA 1
ATOM 1463 C C . PHE A 1 190 ? 16.144 8.835 -16.552 1.00 92.56 190 PHE A C 1
ATOM 1465 O O . PHE A 1 190 ? 15.718 9.308 -17.611 1.00 92.56 190 PHE A O 1
ATOM 1472 N N . LEU A 1 191 ? 15.678 7.707 -16.027 1.00 95.00 191 LEU A N 1
ATOM 1473 C CA . LEU A 1 191 ? 14.552 6.984 -16.593 1.00 95.00 191 LEU A CA 1
ATOM 1474 C C . LEU A 1 191 ? 13.295 7.335 -15.810 1.00 95.00 191 LEU A C 1
ATOM 1476 O O . LEU A 1 191 ? 13.242 7.158 -14.599 1.00 95.00 191 LEU A O 1
ATOM 1480 N N . ASN A 1 192 ? 12.274 7.835 -16.499 1.00 95.00 192 ASN A N 1
ATOM 1481 C CA . ASN A 1 192 ? 10.949 8.001 -15.912 1.00 95.00 192 ASN A CA 1
ATOM 1482 C C . ASN A 1 192 ? 10.046 6.822 -16.307 1.00 95.00 192 ASN A C 1
ATOM 1484 O O . ASN A 1 192 ? 10.260 6.179 -17.337 1.00 95.00 192 ASN A O 1
ATOM 1488 N N . PHE A 1 193 ? 9.013 6.566 -15.502 1.00 93.75 193 PHE A N 1
ATOM 1489 C CA . PHE A 1 193 ? 8.114 5.424 -15.699 1.00 93.75 193 PHE A CA 1
ATOM 1490 C C . PHE A 1 193 ? 7.485 5.407 -17.095 1.00 93.75 193 PHE A C 1
ATOM 1492 O O . PHE A 1 193 ? 7.465 4.380 -17.768 1.00 93.75 193 PHE A O 1
ATOM 1499 N N . LYS A 1 194 ? 7.014 6.572 -17.560 1.00 94.75 194 LYS A N 1
ATOM 1500 C CA . LYS A 1 194 ? 6.372 6.727 -18.870 1.00 94.75 194 LYS A CA 1
ATOM 1501 C C . LYS A 1 194 ? 7.300 6.289 -20.005 1.00 94.75 194 LYS A C 1
ATOM 1503 O O . LYS A 1 194 ? 6.874 5.555 -20.890 1.00 94.75 194 LYS A O 1
ATOM 1508 N N . TYR A 1 195 ? 8.555 6.724 -19.965 1.00 95.12 195 TYR A N 1
ATOM 1509 C CA . TYR A 1 195 ? 9.554 6.430 -20.983 1.00 95.12 195 TYR A CA 1
ATOM 1510 C C . TYR A 1 195 ? 9.919 4.948 -21.004 1.00 95.12 195 TYR A C 1
ATOM 1512 O O . TYR A 1 195 ? 9.974 4.351 -22.079 1.00 95.12 195 TYR A O 1
ATOM 1520 N N . ILE A 1 196 ? 10.111 4.343 -19.826 1.00 96.12 196 ILE A N 1
ATOM 1521 C CA . ILE A 1 196 ? 10.354 2.902 -19.729 1.00 96.12 196 ILE A CA 1
ATOM 1522 C C . ILE A 1 196 ? 9.154 2.146 -20.304 1.00 96.12 196 ILE A C 1
ATOM 1524 O O . ILE A 1 196 ? 9.333 1.307 -21.179 1.00 96.12 196 ILE A O 1
ATOM 1528 N N . ARG A 1 197 ? 7.928 2.489 -19.892 1.00 96.12 197 ARG A N 1
ATOM 1529 C CA . ARG A 1 197 ? 6.700 1.838 -20.365 1.00 96.12 197 ARG A CA 1
ATOM 1530 C C . ARG A 1 197 ? 6.559 1.903 -21.887 1.00 96.12 197 ARG A C 1
ATOM 1532 O O . ARG A 1 197 ? 6.295 0.889 -22.522 1.00 96.12 197 ARG A O 1
ATOM 1539 N N . GLU A 1 198 ? 6.787 3.072 -22.489 1.00 95.44 198 GLU A N 1
ATOM 1540 C CA . GLU A 1 198 ? 6.772 3.236 -23.950 1.00 95.44 198 GLU A CA 1
ATOM 1541 C C . GLU A 1 198 ? 7.855 2.399 -24.646 1.00 95.44 198 GLU A C 1
ATOM 1543 O O . GLU A 1 198 ? 7.615 1.835 -25.715 1.00 95.44 198 GLU A O 1
ATOM 1548 N N . ALA A 1 199 ? 9.048 2.307 -24.058 1.00 95.00 199 ALA A N 1
ATOM 1549 C CA . ALA A 1 199 ? 10.123 1.485 -24.594 1.00 95.00 199 ALA A CA 1
ATOM 1550 C C . ALA A 1 199 ? 9.813 -0.014 -24.487 1.00 95.00 199 ALA A C 1
ATOM 1552 O O . ALA A 1 199 ? 10.105 -0.743 -25.432 1.00 95.00 199 ALA A O 1
ATOM 1553 N N . VAL A 1 200 ? 9.195 -0.455 -23.388 1.00 94.88 200 VAL A N 1
ATOM 1554 C CA . VAL A 1 200 ? 8.787 -1.849 -23.168 1.00 94.88 200 VAL A CA 1
ATOM 1555 C C . VAL A 1 200 ? 7.789 -2.288 -24.231 1.00 94.88 200 VAL A C 1
ATOM 1557 O O . VAL A 1 200 ? 8.061 -3.254 -24.933 1.00 94.88 200 VAL A O 1
ATOM 1560 N N . VAL A 1 201 ? 6.718 -1.517 -24.449 1.00 94.62 201 VAL A N 1
ATOM 1561 C CA . VAL A 1 201 ? 5.706 -1.816 -25.484 1.00 94.62 201 VAL A CA 1
ATOM 1562 C C . VAL A 1 201 ? 6.324 -1.943 -26.882 1.00 94.62 201 VAL A C 1
ATOM 1564 O O . VAL A 1 201 ? 5.873 -2.746 -27.693 1.00 94.62 201 VAL A O 1
ATOM 1567 N N . ARG A 1 202 ? 7.359 -1.149 -27.188 1.00 92.44 202 ARG A N 1
ATOM 1568 C CA . ARG A 1 202 ? 7.991 -1.129 -28.518 1.00 92.44 202 ARG A CA 1
ATOM 1569 C C . ARG A 1 202 ? 9.062 -2.194 -28.725 1.00 92.44 202 ARG A C 1
ATOM 1571 O O . ARG A 1 202 ? 9.314 -2.556 -29.869 1.00 92.44 202 ARG A O 1
ATOM 1578 N N . LYS A 1 203 ? 9.773 -2.588 -27.667 1.00 90.50 203 LYS A N 1
ATOM 1579 C CA . LYS A 1 203 ? 11.028 -3.352 -27.779 1.00 90.50 203 LYS A CA 1
ATOM 1580 C C . LYS A 1 203 ? 10.979 -4.724 -27.129 1.00 90.50 203 LYS A C 1
ATOM 1582 O O . LYS A 1 203 ? 11.777 -5.572 -27.511 1.00 90.50 203 LYS A O 1
ATOM 1587 N N . VAL A 1 204 ? 10.121 -4.922 -26.132 1.00 85.25 204 VAL A N 1
ATOM 1588 C CA . VAL A 1 204 ? 10.013 -6.208 -25.447 1.00 85.25 204 VAL A CA 1
ATOM 1589 C C . VAL A 1 204 ? 8.957 -7.036 -26.154 1.00 85.25 204 VAL A C 1
ATOM 1591 O O . VAL A 1 204 ? 7.838 -6.577 -26.380 1.00 85.25 204 VAL A O 1
ATOM 1594 N N . ASP A 1 205 ? 9.321 -8.267 -26.496 1.00 84.69 205 ASP A N 1
ATOM 1595 C CA . ASP A 1 205 ? 8.362 -9.237 -27.000 1.00 84.69 205 ASP A CA 1
ATOM 1596 C C . ASP A 1 205 ? 7.550 -9.806 -25.832 1.00 84.69 205 ASP A C 1
ATOM 1598 O O . ASP A 1 205 ? 7.926 -10.800 -25.204 1.00 84.69 205 ASP A O 1
ATOM 1602 N N . LEU A 1 206 ? 6.491 -9.076 -25.481 1.00 80.19 206 LEU A N 1
ATOM 1603 C CA . LEU A 1 206 ? 5.517 -9.452 -24.464 1.00 80.19 206 LEU A CA 1
ATOM 1604 C C . LEU A 1 206 ? 4.369 -10.234 -25.090 1.00 80.19 206 LEU A C 1
ATOM 1606 O O . LEU A 1 206 ? 3.937 -9.912 -26.197 1.00 80.19 206 LEU A O 1
ATOM 1610 N N . ALA A 1 207 ? 3.817 -11.179 -24.324 1.00 80.25 207 ALA A N 1
ATOM 1611 C CA . ALA A 1 207 ? 2.573 -11.861 -24.680 1.00 80.25 207 ALA A CA 1
ATOM 1612 C C . ALA A 1 207 ? 1.445 -10.851 -24.952 1.00 80.25 207 ALA A C 1
ATOM 1614 O O . ALA A 1 207 ? 0.670 -11.007 -25.890 1.00 80.25 207 ALA A O 1
ATOM 1615 N N . GLU A 1 208 ? 1.413 -9.768 -24.170 1.00 82.06 208 GLU A N 1
ATOM 1616 C CA . GLU A 1 208 ? 0.504 -8.650 -24.368 1.00 82.06 208 GLU A CA 1
ATOM 1617 C C . GLU A 1 208 ? 1.294 -7.368 -24.656 1.00 82.06 208 GLU A C 1
ATOM 1619 O O . GLU A 1 208 ? 1.831 -6.718 -23.755 1.00 82.06 208 GLU A O 1
ATOM 1624 N N . ARG A 1 209 ? 1.364 -6.978 -25.934 1.00 88.06 209 ARG A N 1
ATOM 1625 C CA . ARG A 1 209 ? 1.995 -5.720 -26.374 1.00 88.06 209 ARG A CA 1
ATOM 1626 C C . ARG A 1 209 ? 1.083 -4.512 -26.132 1.00 88.06 209 ARG A C 1
ATOM 1628 O O . ARG A 1 209 ? 0.788 -3.741 -27.043 1.00 88.06 209 ARG A O 1
ATOM 1635 N N . SER A 1 210 ? 0.630 -4.352 -24.895 1.00 92.88 210 SER A N 1
ATOM 1636 C CA . SER A 1 210 ? -0.237 -3.261 -24.451 1.00 92.88 210 SER A CA 1
ATOM 1637 C C . SER A 1 210 ? 0.459 -2.408 -23.387 1.00 92.88 210 SER A C 1
ATOM 1639 O O . SER A 1 210 ? 1.421 -2.827 -22.736 1.00 92.88 210 SER A O 1
ATOM 1641 N N . PHE A 1 211 ? -0.037 -1.185 -23.184 1.00 91.38 211 PHE A N 1
ATOM 1642 C CA . PHE A 1 211 ? 0.431 -0.344 -22.080 1.00 91.38 211 PHE A CA 1
ATOM 1643 C C . PHE A 1 211 ? 0.142 -0.972 -20.714 1.00 91.38 211 PHE A C 1
ATOM 1645 O O . PHE A 1 211 ? 0.943 -0.792 -19.800 1.00 91.38 211 PHE A O 1
ATOM 1652 N N . GLU A 1 212 ? -0.955 -1.717 -20.585 1.00 89.62 212 GLU A N 1
ATOM 1653 C CA . GLU A 1 212 ? -1.344 -2.402 -19.350 1.00 89.62 212 GLU A CA 1
ATOM 1654 C C . GLU A 1 212 ? -0.431 -3.593 -19.048 1.00 89.62 212 GLU A C 1
ATOM 1656 O O . GLU A 1 212 ? -0.008 -3.773 -17.908 1.00 89.62 212 GLU A O 1
ATOM 1661 N N . GLY A 1 213 ? -0.062 -4.379 -20.065 1.00 91.06 213 GLY A N 1
ATOM 1662 C CA . GLY A 1 213 ? 0.939 -5.441 -19.947 1.00 91.06 213 GLY A CA 1
ATOM 1663 C C . GLY A 1 213 ? 2.302 -4.891 -19.520 1.00 91.06 213 GLY A C 1
ATOM 1664 O O . GLY A 1 213 ? 2.895 -5.370 -18.555 1.00 91.06 213 GLY A O 1
ATOM 1665 N N . ALA A 1 214 ? 2.761 -3.813 -20.164 1.00 93.81 214 ALA A N 1
ATOM 1666 C CA . ALA A 1 214 ? 4.006 -3.145 -19.789 1.00 93.81 214 ALA A CA 1
ATOM 1667 C C . ALA A 1 214 ? 3.961 -2.558 -18.366 1.00 93.81 214 ALA A C 1
ATOM 1669 O O . ALA A 1 214 ? 4.940 -2.640 -17.631 1.00 93.81 214 ALA A O 1
ATOM 1670 N N . GLU A 1 215 ? 2.838 -1.965 -17.958 1.00 93.19 215 GLU A N 1
ATOM 1671 C CA . GLU A 1 215 ? 2.665 -1.408 -16.613 1.00 93.19 215 GLU A CA 1
ATOM 1672 C C . GLU A 1 215 ? 2.638 -2.489 -15.528 1.00 93.19 215 GLU A C 1
ATOM 1674 O O . GLU A 1 215 ? 3.230 -2.286 -14.465 1.00 93.19 215 GLU A O 1
ATOM 1679 N N . ARG A 1 216 ? 2.020 -3.644 -15.806 1.00 91.56 216 ARG A N 1
ATOM 1680 C CA . ARG A 1 216 ? 2.071 -4.821 -14.929 1.00 91.56 216 ARG A CA 1
ATOM 1681 C C . ARG A 1 216 ? 3.499 -5.328 -14.767 1.00 91.56 216 ARG A C 1
ATOM 1683 O O . ARG A 1 216 ? 3.954 -5.452 -13.636 1.00 91.56 216 ARG A O 1
ATOM 1690 N N . LEU A 1 217 ? 4.234 -5.509 -15.865 1.00 94.44 217 LEU A N 1
ATOM 1691 C CA . LEU A 1 217 ? 5.624 -5.970 -15.819 1.00 94.44 217 LEU A CA 1
ATOM 1692 C C . LEU A 1 217 ? 6.545 -4.998 -15.067 1.00 94.44 217 LEU A C 1
ATOM 1694 O O . LEU A 1 217 ? 7.393 -5.412 -14.283 1.00 94.44 217 LEU A O 1
ATOM 1698 N N . LEU A 1 218 ? 6.374 -3.690 -15.276 1.00 95.19 218 LEU A N 1
ATOM 1699 C CA . LEU A 1 218 ? 7.144 -2.682 -14.545 1.00 95.19 218 LEU A CA 1
ATOM 1700 C C . LEU A 1 218 ? 6.771 -2.621 -13.068 1.00 95.19 218 LEU A C 1
ATOM 1702 O O . LEU A 1 218 ? 7.640 -2.390 -12.234 1.00 95.19 218 LEU A O 1
ATOM 1706 N N . SER A 1 219 ? 5.497 -2.825 -12.743 1.00 93.00 219 SER A N 1
ATOM 1707 C CA . SER A 1 219 ? 5.048 -2.917 -11.356 1.00 93.00 219 SER A CA 1
ATOM 1708 C C . SER A 1 219 ? 5.669 -4.129 -10.664 1.00 93.00 219 SER A C 1
ATOM 1710 O O . SER A 1 219 ? 6.187 -3.973 -9.565 1.00 93.00 219 SER A O 1
ATOM 1712 N N . ASP A 1 220 ? 5.718 -5.282 -11.337 1.00 93.50 220 ASP A N 1
ATOM 1713 C CA . ASP A 1 220 ? 6.384 -6.498 -10.854 1.00 93.50 220 ASP A CA 1
ATOM 1714 C C . ASP A 1 220 ? 7.891 -6.269 -10.647 1.00 93.50 220 ASP A C 1
ATOM 1716 O O . ASP A 1 220 ? 8.428 -6.575 -9.585 1.00 93.50 220 ASP A O 1
ATOM 1720 N N . ALA A 1 221 ? 8.557 -5.602 -11.599 1.00 95.62 221 ALA A N 1
ATOM 1721 C CA . ALA A 1 221 ? 9.970 -5.228 -11.489 1.00 95.62 221 ALA A CA 1
ATOM 1722 C C . ALA A 1 221 ? 10.257 -4.314 -10.284 1.00 95.62 221 ALA A C 1
ATOM 1724 O O . ALA A 1 221 ? 11.293 -4.446 -9.632 1.00 95.62 221 ALA A O 1
ATOM 1725 N N . ILE A 1 222 ? 9.364 -3.365 -9.987 1.00 94.25 222 ILE A N 1
ATOM 1726 C CA . ILE A 1 222 ? 9.504 -2.489 -8.816 1.00 94.25 222 ILE A CA 1
ATOM 1727 C C . ILE A 1 222 ? 9.227 -3.275 -7.536 1.00 94.25 222 ILE A C 1
ATOM 1729 O O . ILE A 1 222 ? 9.975 -3.161 -6.567 1.00 94.25 222 ILE A O 1
ATOM 1733 N N . ALA A 1 223 ? 8.170 -4.085 -7.536 1.00 91.44 223 ALA A N 1
ATOM 1734 C CA . ALA A 1 223 ? 7.744 -4.840 -6.374 1.00 91.44 223 ALA A CA 1
ATOM 1735 C C . ALA A 1 223 ? 8.810 -5.858 -5.936 1.00 91.44 223 ALA A C 1
ATOM 1737 O O . ALA A 1 223 ? 9.067 -5.967 -4.733 1.00 91.44 223 ALA A O 1
ATOM 1738 N N . CYS A 1 224 ? 9.466 -6.550 -6.877 1.00 93.56 224 CYS A N 1
ATOM 1739 C CA . CYS A 1 224 ? 10.526 -7.519 -6.574 1.00 93.56 224 CYS A CA 1
ATOM 1740 C C . CYS A 1 224 ? 11.880 -6.860 -6.258 1.00 93.56 224 CYS A C 1
ATOM 1742 O O . CYS A 1 224 ? 12.786 -7.519 -5.758 1.00 93.56 224 CYS A O 1
ATOM 1744 N N . GLY A 1 225 ? 12.006 -5.547 -6.478 1.00 93.00 225 GLY A N 1
ATOM 1745 C CA . GLY A 1 225 ? 13.214 -4.775 -6.186 1.00 93.00 225 GLY A CA 1
ATOM 1746 C C . GLY A 1 225 ? 14.211 -4.690 -7.343 1.00 93.00 225 GLY A C 1
ATOM 1747 O O . GLY A 1 225 ? 15.231 -4.021 -7.198 1.00 93.00 225 GLY A O 1
ATOM 1748 N N . LEU A 1 226 ? 13.913 -5.289 -8.502 1.00 95.50 226 LEU A N 1
ATOM 1749 C CA . LEU A 1 226 ? 14.727 -5.148 -9.713 1.00 95.50 226 LEU A CA 1
ATOM 1750 C C . LEU A 1 226 ? 14.827 -3.683 -10.168 1.00 95.50 226 LEU A C 1
ATOM 1752 O O . LEU A 1 226 ? 15.873 -3.252 -10.650 1.00 95.50 226 LEU A O 1
ATOM 1756 N N . LEU A 1 227 ? 13.750 -2.909 -10.022 1.00 95.44 227 LEU A N 1
ATOM 1757 C CA . LEU A 1 227 ? 13.709 -1.493 -10.379 1.00 95.44 227 LEU A CA 1
ATOM 1758 C C . LEU A 1 227 ? 13.476 -0.629 -9.135 1.00 95.44 227 LEU A C 1
ATOM 1760 O O . LEU A 1 227 ? 12.412 -0.666 -8.521 1.00 95.44 227 LEU A O 1
ATOM 1764 N N . ARG A 1 228 ? 14.453 0.207 -8.782 1.00 93.56 228 ARG A N 1
ATOM 1765 C CA . ARG A 1 228 ? 14.385 1.084 -7.607 1.00 93.56 228 ARG A CA 1
ATOM 1766 C C . ARG A 1 228 ? 13.884 2.472 -7.989 1.00 93.56 228 ARG A C 1
ATOM 1768 O O . ARG A 1 228 ? 14.335 3.058 -8.973 1.00 93.56 228 ARG A O 1
ATOM 1775 N N . LYS A 1 229 ? 12.985 3.027 -7.173 1.00 92.62 229 LYS A N 1
ATOM 1776 C CA . LYS A 1 229 ? 12.580 4.437 -7.250 1.00 92.62 229 LYS A CA 1
ATOM 1777 C C . LYS A 1 229 ? 13.642 5.306 -6.586 1.00 92.62 229 LYS A C 1
ATOM 1779 O O . LYS A 1 229 ? 14.002 5.072 -5.436 1.00 92.62 229 LYS A O 1
ATOM 1784 N N . ILE A 1 230 ? 14.102 6.332 -7.290 1.00 93.38 230 ILE A N 1
ATOM 1785 C CA . ILE A 1 230 ? 15.027 7.341 -6.772 1.00 93.38 230 ILE A CA 1
ATOM 1786 C C . ILE A 1 230 ? 14.384 8.723 -6.895 1.00 93.38 230 ILE A C 1
ATOM 1788 O O . ILE A 1 230 ? 13.762 9.045 -7.907 1.00 93.38 230 ILE A O 1
ATOM 1792 N N . GLN A 1 231 ? 14.509 9.540 -5.851 1.00 92.56 231 GLN A N 1
ATOM 1793 C CA . GLN A 1 231 ? 14.129 10.949 -5.917 1.00 92.56 231 GLN A CA 1
ATOM 1794 C C . GLN A 1 231 ? 15.328 11.743 -6.417 1.00 92.56 231 GLN A C 1
ATOM 1796 O O . GLN A 1 231 ? 16.414 11.664 -5.845 1.00 92.56 231 GLN A O 1
ATOM 1801 N N . VAL A 1 232 ? 15.127 12.482 -7.500 1.00 92.69 232 VAL A N 1
ATOM 1802 C CA . VAL A 1 232 ? 16.154 13.305 -8.130 1.00 92.69 232 VAL A CA 1
ATOM 1803 C C . VAL A 1 232 ? 15.689 14.750 -8.072 1.00 92.69 232 VAL A C 1
ATOM 1805 O O . VAL A 1 232 ? 14.551 15.048 -8.432 1.00 92.69 232 VAL A O 1
ATOM 1808 N N . GLU A 1 233 ? 16.555 15.640 -7.598 1.00 92.19 233 GLU A N 1
ATOM 1809 C CA . GLU A 1 233 ? 16.282 17.075 -7.616 1.00 92.19 233 GLU A CA 1
ATOM 1810 C C . GLU A 1 233 ? 16.303 17.595 -9.061 1.00 92.19 233 GLU A C 1
ATOM 1812 O O . GLU A 1 233 ? 17.196 17.269 -9.850 1.00 92.19 233 GLU A O 1
ATOM 1817 N N . ASP A 1 234 ? 15.289 18.374 -9.427 1.00 91.25 234 ASP A N 1
ATOM 1818 C CA . ASP A 1 234 ? 15.188 18.989 -10.742 1.00 91.25 234 ASP A CA 1
ATOM 1819 C C . ASP A 1 234 ? 16.219 20.116 -10.860 1.00 91.25 234 ASP A C 1
ATOM 1821 O O . ASP A 1 234 ? 16.096 21.159 -10.222 1.00 91.25 234 ASP A O 1
ATOM 1825 N N . LYS A 1 235 ? 17.214 19.928 -11.736 1.00 88.50 235 LYS A N 1
ATOM 1826 C CA . LYS A 1 235 ? 18.272 20.917 -12.002 1.00 88.50 235 LYS A CA 1
ATOM 1827 C C . LYS A 1 235 ? 17.714 22.283 -12.430 1.00 88.50 235 LYS A C 1
ATOM 1829 O O . LYS A 1 235 ? 18.408 23.287 -12.299 1.00 88.50 235 LYS A O 1
ATOM 1834 N N . TYR A 1 236 ? 16.510 22.332 -12.998 1.00 90.75 236 TYR A N 1
ATOM 1835 C CA . TYR A 1 236 ? 15.909 23.579 -13.474 1.00 90.75 236 TYR A CA 1
ATOM 1836 C C . TYR A 1 236 ? 15.017 24.261 -12.435 1.00 90.75 236 TYR A C 1
ATOM 1838 O O . TYR A 1 236 ? 14.661 25.424 -12.622 1.00 90.75 236 TYR A O 1
ATOM 1846 N N . ASN A 1 237 ? 14.643 23.557 -11.366 1.00 91.12 237 ASN A N 1
ATOM 1847 C CA . ASN A 1 237 ? 13.720 24.043 -10.353 1.00 91.12 237 ASN A CA 1
ATOM 1848 C C . ASN A 1 237 ? 14.189 23.594 -8.962 1.00 91.12 237 ASN A C 1
ATOM 1850 O O . ASN A 1 237 ? 13.687 22.602 -8.434 1.00 91.12 237 ASN A O 1
ATOM 1854 N N . ASP A 1 238 ? 15.117 24.345 -8.365 1.00 91.69 238 ASP A N 1
ATOM 1855 C CA . ASP A 1 238 ? 15.668 24.065 -7.032 1.00 91.69 238 ASP A CA 1
ATOM 1856 C C . ASP A 1 238 ? 14.569 23.752 -6.001 1.00 91.69 238 ASP A C 1
ATOM 1858 O O . ASP A 1 238 ? 13.551 24.450 -5.899 1.00 91.69 238 ASP A O 1
ATOM 1862 N N . GLY A 1 239 ? 14.774 22.683 -5.228 1.00 92.56 239 GLY A N 1
ATOM 1863 C CA . GLY A 1 239 ? 13.808 22.189 -4.248 1.00 92.56 239 GLY A CA 1
ATOM 1864 C C . GLY A 1 239 ? 12.609 21.428 -4.827 1.00 92.56 239 GLY A C 1
ATOM 1865 O O . GLY A 1 239 ? 11.787 20.931 -4.053 1.00 92.56 239 GLY A O 1
ATOM 1866 N N . GLN A 1 240 ? 12.480 21.301 -6.153 1.00 92.81 240 GLN A N 1
ATOM 1867 C CA . GLN A 1 240 ? 11.547 20.355 -6.764 1.00 92.81 240 GLN A CA 1
ATOM 1868 C C . GLN A 1 240 ? 12.237 19.015 -6.997 1.00 92.81 240 GLN A C 1
ATOM 1870 O O . GLN A 1 240 ? 13.362 18.950 -7.478 1.00 92.81 240 GLN A O 1
ATOM 1875 N N . PHE A 1 241 ? 11.533 17.931 -6.687 1.00 90.75 241 PHE A N 1
ATOM 1876 C CA . PHE A 1 241 ? 12.017 16.571 -6.887 1.00 90.75 241 PHE A CA 1
ATOM 1877 C C . PHE A 1 241 ? 11.109 15.845 -7.870 1.00 90.75 241 PHE A C 1
ATOM 1879 O O . PHE A 1 241 ? 9.885 16.010 -7.849 1.00 90.75 241 PHE A O 1
ATOM 1886 N N . PHE A 1 242 ? 11.708 15.018 -8.718 1.00 92.56 242 PHE A N 1
ATOM 1887 C CA . PHE A 1 242 ? 10.987 14.088 -9.569 1.00 92.56 242 PHE A CA 1
ATOM 1888 C C . PHE A 1 242 ? 11.452 12.657 -9.311 1.00 92.56 242 PHE A C 1
ATOM 1890 O O . PHE A 1 242 ? 12.592 12.391 -8.932 1.00 92.56 242 PHE A O 1
ATOM 1897 N N . THR A 1 243 ? 10.545 11.712 -9.536 1.00 92.56 243 THR A N 1
ATOM 1898 C CA . THR A 1 243 ? 10.842 10.290 -9.387 1.00 92.56 243 THR A CA 1
ATOM 1899 C C . THR A 1 243 ? 11.457 9.751 -10.670 1.00 92.56 243 THR A C 1
ATOM 1901 O O . THR A 1 243 ? 10.815 9.738 -11.725 1.00 92.56 243 THR A O 1
ATOM 1904 N N . ALA A 1 244 ? 12.693 9.283 -10.563 1.00 95.12 244 ALA A N 1
ATOM 1905 C CA . ALA A 1 244 ? 13.351 8.482 -11.578 1.00 95.12 244 ALA A CA 1
ATOM 1906 C C . ALA A 1 244 ? 13.461 7.025 -11.113 1.00 95.12 244 ALA A C 1
ATOM 1908 O O . ALA A 1 244 ? 13.186 6.687 -9.961 1.00 95.12 244 ALA A O 1
ATOM 1909 N N . TYR A 1 245 ? 13.835 6.160 -12.042 1.00 95.44 245 TYR A N 1
ATOM 1910 C CA . TYR A 1 245 ? 13.960 4.729 -11.835 1.00 95.44 245 TYR A CA 1
ATOM 1911 C C . TYR A 1 245 ? 15.367 4.292 -12.216 1.00 95.44 245 TYR A C 1
ATOM 1913 O O . TYR A 1 245 ? 15.905 4.757 -13.223 1.00 95.44 245 TYR A O 1
ATOM 1921 N N . ALA A 1 246 ? 15.939 3.410 -11.405 1.00 95.12 246 ALA A N 1
ATOM 1922 C CA . ALA A 1 246 ? 17.267 2.854 -11.605 1.00 95.12 246 ALA A CA 1
ATOM 1923 C C . ALA A 1 246 ? 17.226 1.332 -11.468 1.00 95.12 246 ALA A C 1
ATOM 1925 O O . ALA A 1 246 ? 16.547 0.795 -10.590 1.00 95.12 246 ALA A O 1
ATOM 1926 N N . LEU A 1 247 ? 17.950 0.651 -12.347 1.00 95.88 247 LEU A N 1
ATOM 1927 C CA . LEU A 1 247 ? 18.089 -0.796 -12.353 1.00 95.88 247 LEU A CA 1
ATOM 1928 C C . LEU A 1 247 ? 19.000 -1.243 -11.206 1.00 95.88 247 LEU A C 1
ATOM 1930 O O . LEU A 1 247 ? 20.138 -0.778 -11.074 1.00 95.88 247 LEU A O 1
ATOM 1934 N N . ASP A 1 248 ? 18.498 -2.158 -10.384 1.00 95.50 248 ASP A N 1
ATOM 1935 C CA . ASP A 1 248 ? 19.251 -2.770 -9.301 1.00 95.50 248 ASP A CA 1
ATOM 1936 C C . ASP A 1 248 ? 20.191 -3.854 -9.835 1.00 95.50 248 ASP A C 1
ATOM 1938 O O . ASP A 1 248 ? 19.762 -4.939 -10.227 1.00 95.50 248 ASP A O 1
ATOM 1942 N N . ARG A 1 249 ? 21.491 -3.557 -9.828 1.00 95.31 249 ARG A N 1
ATOM 1943 C CA . ARG A 1 249 ? 22.525 -4.454 -10.360 1.00 95.31 249 ARG A CA 1
ATOM 1944 C C . ARG A 1 249 ? 22.907 -5.584 -9.411 1.00 95.31 249 ARG A C 1
ATOM 1946 O O . ARG A 1 249 ? 23.500 -6.568 -9.845 1.00 95.31 249 ARG A O 1
ATOM 1953 N N . ASP A 1 250 ? 22.548 -5.465 -8.136 1.00 95.31 250 ASP A N 1
ATOM 1954 C CA . ASP A 1 250 ? 22.777 -6.520 -7.147 1.00 95.31 250 ASP A CA 1
ATOM 1955 C C . ASP A 1 250 ? 21.651 -7.571 -7.179 1.00 95.31 250 ASP A C 1
ATOM 1957 O O . ASP A 1 250 ? 21.807 -8.695 -6.680 1.00 95.31 250 ASP A O 1
ATOM 1961 N N . HIS A 1 251 ? 20.522 -7.230 -7.812 1.00 95.25 251 HIS A N 1
ATOM 1962 C CA . HIS A 1 251 ? 19.363 -8.101 -7.941 1.00 95.25 251 HIS A CA 1
ATOM 1963 C C . HIS A 1 251 ? 19.706 -9.395 -8.696 1.00 95.25 251 HIS A C 1
ATOM 1965 O O . HIS A 1 251 ? 20.428 -9.380 -9.693 1.00 95.25 251 HIS A O 1
ATOM 1971 N N . ALA A 1 252 ? 19.164 -10.533 -8.245 1.00 95.50 252 ALA A N 1
ATOM 1972 C CA . ALA A 1 252 ? 19.469 -11.851 -8.816 1.00 95.50 252 ALA A CA 1
ATOM 1973 C C . ALA A 1 252 ? 19.188 -11.915 -10.329 1.00 95.50 252 ALA A C 1
ATOM 1975 O O . ALA A 1 252 ? 20.081 -12.239 -11.100 1.00 95.50 252 ALA A O 1
ATOM 1976 N N . ILE A 1 253 ? 18.003 -11.463 -10.760 1.00 96.00 253 ILE A N 1
ATOM 1977 C CA . ILE A 1 253 ? 17.617 -11.416 -12.186 1.00 96.00 253 ILE A CA 1
ATOM 1978 C C . ILE A 1 253 ? 18.605 -10.583 -13.021 1.00 96.00 253 ILE A C 1
ATOM 1980 O O . ILE A 1 253 ? 18.919 -10.956 -14.149 1.00 96.00 253 ILE A O 1
ATOM 1984 N N . TYR A 1 254 ? 19.125 -9.470 -12.487 1.00 96.81 254 TYR A N 1
ATOM 1985 C CA . TYR A 1 254 ? 20.139 -8.693 -13.201 1.00 96.81 254 TYR A CA 1
ATOM 1986 C C . TYR A 1 254 ? 21.459 -9.455 -13.301 1.00 96.81 254 TYR A C 1
ATOM 1988 O O . TYR A 1 254 ? 22.091 -9.437 -14.347 1.00 96.81 254 TYR A O 1
ATOM 1996 N N . ARG A 1 255 ? 21.891 -10.141 -12.241 1.00 96.56 255 ARG A N 1
ATOM 1997 C CA . ARG A 1 255 ? 23.129 -10.934 -12.285 1.00 96.56 255 ARG A CA 1
ATOM 1998 C C . ARG A 1 255 ? 23.056 -12.072 -13.304 1.00 96.56 255 ARG A C 1
ATOM 2000 O O . ARG A 1 255 ? 24.072 -12.383 -13.916 1.00 96.56 255 ARG A O 1
ATOM 2007 N N . ASP A 1 256 ? 21.869 -12.637 -13.502 1.00 97.06 256 ASP A N 1
ATOM 2008 C CA . ASP A 1 256 ? 21.654 -13.753 -14.424 1.00 97.06 256 ASP A CA 1
ATOM 2009 C C . ASP A 1 256 ? 21.485 -13.302 -15.888 1.00 97.06 256 ASP A C 1
ATOM 2011 O O . ASP A 1 256 ? 21.915 -14.005 -16.803 1.00 97.06 256 ASP A O 1
ATOM 2015 N N . HIS A 1 257 ? 20.873 -12.134 -16.124 1.00 97.00 257 HIS A N 1
ATOM 2016 C CA . HIS A 1 257 ? 20.470 -11.687 -17.469 1.00 97.00 257 HIS A CA 1
ATOM 2017 C C . HIS A 1 257 ? 21.060 -10.346 -17.925 1.00 97.00 257 HIS A C 1
ATOM 2019 O O . HIS A 1 257 ? 20.961 -10.001 -19.103 1.00 97.00 257 HIS A O 1
ATOM 2025 N N . GLY A 1 258 ? 21.636 -9.571 -17.013 1.00 95.31 258 GLY A N 1
ATOM 2026 C CA . GLY A 1 258 ? 22.301 -8.307 -17.305 1.00 95.31 258 GLY A CA 1
ATOM 2027 C C . GLY A 1 258 ? 23.667 -8.519 -17.947 1.00 95.31 258 GLY A C 1
ATOM 2028 O O . GLY A 1 258 ? 24.260 -9.596 -17.889 1.00 95.31 258 GLY A O 1
ATOM 2029 N N . SER A 1 259 ? 24.209 -7.468 -18.551 1.00 95.62 259 SER A N 1
ATOM 2030 C CA . SER A 1 259 ? 25.511 -7.520 -19.217 1.00 95.62 259 SER A CA 1
ATOM 2031 C C . SER A 1 259 ? 26.690 -7.553 -18.235 1.00 95.62 259 SER A C 1
ATOM 2033 O O . SER A 1 259 ? 27.837 -7.673 -18.662 1.00 95.62 259 SER A O 1
ATOM 2035 N N . GLY A 1 260 ? 26.434 -7.370 -16.933 1.00 92.31 260 GLY A N 1
ATOM 2036 C CA . GLY A 1 260 ? 27.460 -7.245 -15.891 1.00 92.31 260 GLY A CA 1
ATOM 2037 C C . GLY A 1 260 ? 28.232 -5.921 -15.930 1.00 92.31 260 GLY A C 1
ATOM 2038 O O . GLY A 1 260 ? 29.183 -5.737 -15.173 1.00 92.31 260 GLY A O 1
ATOM 2039 N N . GLU A 1 261 ? 27.836 -4.983 -16.794 1.00 90.88 261 GLU A N 1
ATOM 2040 C CA . GLU A 1 261 ? 28.486 -3.677 -16.882 1.00 90.88 261 GLU A CA 1
ATOM 2041 C C . GLU A 1 261 ? 28.087 -2.780 -15.704 1.00 90.88 261 GLU A C 1
ATOM 2043 O O . GLU A 1 261 ? 26.957 -2.819 -15.197 1.00 90.88 261 GLU A O 1
ATOM 2048 N N . ALA A 1 262 ? 29.029 -1.935 -15.278 1.00 87.69 262 ALA A N 1
ATOM 2049 C CA . ALA A 1 262 ? 28.771 -0.928 -14.261 1.00 87.69 262 ALA A CA 1
ATOM 2050 C C . ALA A 1 262 ? 27.706 0.072 -14.736 1.00 87.69 262 ALA A C 1
ATOM 2052 O O . ALA A 1 262 ? 27.543 0.319 -15.934 1.00 87.69 262 ALA A O 1
ATOM 2053 N N . ALA A 1 263 ? 26.987 0.670 -13.783 1.00 86.50 263 ALA A N 1
ATOM 2054 C CA . ALA A 1 263 ? 26.043 1.731 -14.103 1.00 86.50 263 ALA A CA 1
ATOM 2055 C C . ALA A 1 263 ? 26.769 2.885 -14.808 1.00 86.50 263 ALA A C 1
ATOM 2057 O O . ALA A 1 263 ? 27.847 3.282 -14.352 1.00 86.50 263 ALA A O 1
ATOM 2058 N N . PRO A 1 264 ? 26.213 3.431 -15.905 1.00 87.12 264 PRO A N 1
ATOM 2059 C CA . PRO A 1 264 ? 26.817 4.574 -16.566 1.00 87.12 264 PRO A CA 1
ATOM 2060 C C . PRO A 1 264 ? 26.888 5.740 -15.577 1.00 87.12 264 PRO A C 1
ATOM 2062 O O . PRO A 1 264 ? 25.869 6.208 -15.065 1.00 87.12 264 PRO A O 1
ATOM 2065 N N . VAL A 1 265 ? 28.107 6.199 -15.293 1.00 81.75 265 VAL A N 1
ATOM 2066 C CA . VAL A 1 265 ? 28.328 7.386 -14.469 1.00 81.75 265 VAL A CA 1
ATOM 2067 C C . VAL A 1 265 ? 28.049 8.595 -15.349 1.00 81.75 265 VAL A C 1
ATOM 2069 O O . VAL A 1 265 ? 28.874 9.004 -16.161 1.00 81.75 265 VAL A O 1
ATOM 2072 N N . HIS A 1 266 ? 26.853 9.158 -15.210 1.00 73.19 266 HIS A N 1
ATOM 2073 C CA . HIS A 1 266 ? 26.508 10.428 -15.839 1.00 73.19 266 HIS A CA 1
ATOM 2074 C C . HIS A 1 266 ? 27.128 11.562 -15.016 1.00 73.19 266 HIS A C 1
ATOM 2076 O O . HIS A 1 266 ? 26.448 12.214 -14.217 1.00 73.19 266 HIS A O 1
ATOM 2082 N N . GLU A 1 267 ? 28.443 11.753 -15.161 1.00 64.88 267 GLU A N 1
ATOM 2083 C CA . GLU A 1 267 ? 29.132 12.946 -14.662 1.00 64.88 267 GLU A CA 1
ATOM 2084 C C . GLU A 1 267 ? 28.456 14.180 -15.269 1.00 64.88 267 GLU A C 1
ATOM 2086 O O . GLU A 1 267 ? 27.994 14.128 -16.405 1.00 64.88 267 GLU A O 1
ATOM 2091 N N . GLY A 1 268 ? 28.317 15.256 -14.491 1.00 54.84 268 GLY A N 1
ATOM 2092 C CA . GLY A 1 268 ? 27.435 16.400 -14.753 1.00 54.84 268 GLY A CA 1
ATOM 2093 C C . GLY A 1 268 ? 27.778 17.276 -15.964 1.00 54.84 268 GLY A C 1
ATOM 2094 O O . GLY A 1 268 ? 27.776 18.497 -15.832 1.00 54.84 268 GLY A O 1
ATOM 2095 N N . VAL A 1 269 ? 28.029 16.685 -17.131 1.00 48.91 269 VAL A N 1
ATOM 2096 C CA . VAL A 1 269 ? 28.036 17.364 -18.421 1.00 48.91 269 VAL A CA 1
ATOM 2097 C C . VAL A 1 269 ? 26.680 18.040 -18.562 1.00 48.91 269 VAL A C 1
ATOM 2099 O O . VAL A 1 269 ? 25.629 17.407 -18.434 1.00 48.91 269 VAL A O 1
ATOM 2102 N N . GLU A 1 270 ? 26.704 19.355 -18.726 1.00 49.91 270 GLU A N 1
ATOM 2103 C CA . GLU A 1 270 ? 25.504 20.136 -18.961 1.00 49.91 270 GLU A CA 1
ATOM 2104 C C . GLU A 1 270 ? 24.864 19.620 -20.249 1.00 49.91 270 GLU A C 1
ATOM 2106 O O . GLU A 1 270 ? 25.369 19.862 -21.341 1.00 49.91 270 GLU A O 1
ATOM 2111 N N . GLU A 1 271 ? 23.784 18.844 -20.123 1.00 50.44 271 GLU A N 1
ATOM 2112 C CA . GLU A 1 271 ? 22.908 18.551 -21.253 1.00 50.44 271 GLU A CA 1
ATOM 2113 C C . GLU A 1 271 ? 22.394 19.917 -21.729 1.00 50.44 271 GLU A C 1
ATOM 2115 O O . GLU A 1 271 ? 21.508 20.513 -21.109 1.00 50.44 271 GLU A O 1
ATOM 2120 N N . GLU A 1 272 ? 23.008 20.461 -22.786 1.00 45.88 272 GLU A N 1
ATOM 2121 C CA . GLU A 1 272 ? 22.425 21.551 -23.555 1.00 45.88 272 GLU A CA 1
ATOM 2122 C C . GLU A 1 272 ? 21.058 21.045 -24.006 1.00 45.88 272 GLU A C 1
ATOM 2124 O O . GLU A 1 272 ? 20.951 20.164 -24.864 1.00 45.88 272 GLU A O 1
ATOM 2129 N N . ALA A 1 273 ? 20.006 21.537 -23.349 1.00 41.59 273 ALA A N 1
ATOM 2130 C CA . ALA A 1 273 ? 18.647 21.154 -23.672 1.00 41.59 273 ALA A CA 1
ATOM 2131 C C . ALA A 1 273 ? 18.458 21.365 -25.182 1.00 41.59 273 ALA A C 1
ATOM 2133 O O . ALA A 1 273 ? 18.724 22.471 -25.666 1.00 41.59 273 ALA A O 1
ATOM 2134 N N . PRO A 1 274 ? 18.037 20.339 -25.946 1.00 44.44 274 PRO A N 1
ATOM 2135 C CA . PRO A 1 274 ? 17.835 20.502 -27.374 1.00 44.44 274 PRO A CA 1
ATOM 2136 C C . PRO A 1 274 ? 16.868 21.664 -27.567 1.00 44.44 274 PRO A C 1
ATOM 2138 O O . PRO A 1 274 ? 15.773 21.652 -27.000 1.00 44.44 274 PRO A O 1
ATOM 2141 N N . ALA A 1 275 ? 17.298 22.686 -28.312 1.00 37.94 275 ALA A N 1
ATOM 2142 C CA . ALA A 1 275 ? 16.500 23.872 -28.575 1.00 37.94 275 ALA A CA 1
ATOM 2143 C C . ALA A 1 275 ? 15.164 23.425 -29.170 1.00 37.94 275 ALA A C 1
ATOM 2145 O O . ALA A 1 275 ? 15.096 23.035 -30.335 1.00 37.94 275 ALA A O 1
ATOM 2146 N N . ILE A 1 276 ? 14.107 23.428 -28.355 1.00 44.56 276 ILE A N 1
ATOM 2147 C CA . ILE A 1 276 ? 12.763 23.102 -28.815 1.00 44.56 276 ILE A CA 1
ATOM 2148 C C . ILE A 1 276 ? 12.424 24.205 -29.819 1.00 44.56 276 ILE A C 1
ATOM 2150 O O . ILE A 1 276 ? 12.333 25.369 -29.411 1.00 44.56 276 ILE A O 1
ATOM 2154 N N . PRO A 1 277 ? 12.289 23.901 -31.125 1.00 41.34 277 PRO A N 1
ATOM 2155 C CA . PRO A 1 277 ? 11.940 24.916 -32.096 1.00 41.34 277 PRO A CA 1
ATOM 2156 C C . PRO A 1 277 ? 10.606 25.495 -31.657 1.00 41.34 277 PRO A C 1
ATOM 2158 O O . PRO A 1 277 ? 9.616 24.780 -31.496 1.00 41.34 277 PRO A O 1
ATOM 2161 N N . ASN A 1 278 ? 10.629 26.794 -31.387 1.00 39.53 278 ASN A N 1
ATOM 2162 C CA . ASN A 1 278 ? 9.500 27.560 -30.908 1.00 39.53 278 ASN A CA 1
ATOM 2163 C C . ASN A 1 278 ? 8.388 27.438 -31.964 1.00 39.53 278 ASN A C 1
ATOM 2165 O O . ASN A 1 278 ? 8.399 28.144 -32.974 1.00 39.53 278 ASN A O 1
ATOM 2169 N N . LEU A 1 279 ? 7.472 26.480 -31.785 1.00 43.44 279 LEU A N 1
ATOM 2170 C CA . LEU A 1 279 ? 6.284 26.321 -32.616 1.00 43.44 279 LEU A CA 1
ATOM 2171 C C . LEU A 1 279 ? 5.388 27.510 -32.294 1.00 43.44 279 LEU A C 1
ATOM 2173 O O . LEU A 1 279 ? 4.526 27.450 -31.420 1.00 43.44 279 LEU A O 1
ATOM 2177 N N . GLY A 1 280 ? 5.675 28.623 -32.970 1.00 41.09 280 GLY A N 1
ATOM 2178 C CA . GLY A 1 280 ? 4.988 29.891 -32.840 1.00 41.09 280 GLY A CA 1
ATOM 2179 C C . GLY A 1 280 ? 3.491 29.695 -33.009 1.00 41.09 280 GLY A C 1
ATOM 2180 O O . GLY A 1 280 ? 2.970 29.648 -34.125 1.00 41.09 280 GLY A O 1
ATOM 2181 N N . GLY A 1 281 ? 2.794 29.610 -31.878 1.00 41.16 281 GLY A N 1
ATOM 2182 C CA . GLY A 1 281 ? 1.354 29.737 -31.814 1.00 41.16 281 GLY A CA 1
ATOM 2183 C C . GLY A 1 281 ? 0.982 31.111 -32.353 1.00 41.16 281 GLY A C 1
ATOM 2184 O O . GLY A 1 281 ? 1.087 32.115 -31.653 1.00 41.16 281 GLY A O 1
ATOM 2185 N N . LYS A 1 282 ? 0.552 31.163 -33.618 1.00 44.41 282 LYS A N 1
ATOM 2186 C CA . LYS A 1 282 ? -0.118 32.319 -34.221 1.00 44.41 282 LYS A CA 1
ATOM 2187 C C . LYS A 1 282 ? -1.456 32.539 -33.508 1.00 44.41 282 LYS A C 1
ATOM 2189 O O . LYS A 1 282 ? -2.517 32.189 -34.021 1.00 44.41 282 LYS A O 1
ATOM 2194 N N . GLY A 1 283 ? -1.408 33.143 -32.326 1.00 47.88 283 GLY A N 1
ATOM 2195 C CA . GLY A 1 283 ? -2.557 33.778 -31.700 1.00 47.88 283 GLY A CA 1
ATOM 2196 C C . GLY A 1 283 ? -2.953 34.993 -32.532 1.00 47.88 283 GLY A C 1
ATOM 2197 O O . GLY A 1 283 ? -2.347 36.055 -32.425 1.00 47.88 283 GLY A O 1
ATOM 2198 N N . LYS A 1 284 ? -3.953 34.830 -33.404 1.00 41.00 284 LYS A N 1
ATOM 2199 C CA . LYS A 1 284 ? -4.608 35.938 -34.107 1.00 41.00 284 LYS A CA 1
ATOM 2200 C C . LYS A 1 284 ? -5.382 36.785 -33.089 1.00 41.00 284 LYS A C 1
ATOM 2202 O O . LYS A 1 284 ? -6.584 36.602 -32.923 1.00 41.00 284 LYS A O 1
ATOM 2207 N N . ASN A 1 285 ? -4.711 37.733 -32.440 1.00 39.88 285 ASN A N 1
ATOM 2208 C CA . ASN A 1 285 ? -5.388 38.875 -31.833 1.00 39.88 285 ASN A CA 1
ATOM 2209 C C . ASN A 1 285 ? -5.872 39.783 -32.968 1.00 39.88 285 ASN A C 1
ATOM 2211 O O . ASN A 1 285 ? -5.096 40.530 -33.557 1.00 39.88 285 ASN A O 1
ATOM 2215 N N . LYS A 1 286 ? -7.161 39.676 -33.308 1.00 36.78 286 LYS A N 1
ATOM 2216 C CA . LYS A 1 286 ? -7.873 40.699 -34.081 1.00 36.78 286 LYS A CA 1
ATOM 2217 C C . LYS A 1 286 ? -8.107 41.911 -33.167 1.00 36.78 286 LYS A C 1
ATOM 2219 O O . LYS A 1 286 ? -8.811 41.748 -32.171 1.00 36.78 286 LYS A O 1
ATOM 2224 N N . PRO A 1 287 ? -7.587 43.107 -33.481 1.00 40.34 287 PRO A N 1
ATOM 2225 C CA . PRO A 1 287 ? -8.095 44.336 -32.889 1.00 40.34 287 PRO A CA 1
ATOM 2226 C C . PRO A 1 287 ? -9.476 44.673 -33.477 1.00 40.34 287 PRO A C 1
ATOM 2228 O O . PRO A 1 287 ? -9.725 44.503 -34.672 1.00 40.34 287 PRO A O 1
ATOM 2231 N N . SER A 1 288 ? -10.379 45.114 -32.604 1.00 34.97 288 SER A N 1
ATOM 2232 C CA . SER A 1 288 ? -11.698 45.659 -32.942 1.00 34.97 288 SER A CA 1
ATOM 2233 C C . SER A 1 288 ? -11.549 47.063 -33.545 1.00 34.97 288 SER A C 1
ATOM 2235 O O . SER A 1 288 ? -10.798 47.848 -32.967 1.00 34.97 288 SER A O 1
ATOM 2237 N N . PRO A 1 289 ? -12.262 47.421 -34.632 1.00 44.59 289 PRO A N 1
ATOM 2238 C CA . PRO A 1 289 ? -12.321 48.791 -35.125 1.00 44.59 289 PRO A CA 1
ATOM 2239 C C . PRO A 1 289 ? -13.610 49.500 -34.672 1.00 44.59 289 PRO A C 1
ATOM 2241 O O . PRO A 1 289 ? -14.710 48.969 -34.815 1.00 44.59 289 PRO A O 1
ATOM 2244 N N . ALA A 1 290 ? -13.447 50.705 -34.138 1.00 40.06 290 ALA A N 1
ATOM 2245 C CA . ALA A 1 290 ? -14.414 51.800 -34.019 1.00 40.06 290 ALA A CA 1
ATOM 2246 C C . ALA A 1 290 ? -13.523 53.060 -33.896 1.00 40.06 290 ALA A C 1
ATOM 2248 O O . ALA A 1 290 ? -12.508 52.977 -33.210 1.00 40.06 290 ALA A O 1
ATOM 2249 N N . GLU A 1 291 ? -13.708 54.197 -34.556 1.00 41.50 291 GLU A N 1
ATOM 2250 C CA . GLU A 1 291 ? -14.823 54.849 -35.249 1.00 41.50 291 GLU A CA 1
ATOM 2251 C C . GLU A 1 291 ? -14.203 55.755 -36.339 1.00 41.50 291 GLU A C 1
ATOM 2253 O O . GLU A 1 291 ? -13.081 56.206 -36.133 1.00 41.50 291 GLU A O 1
ATOM 2258 N N . GLU A 1 292 ? -14.890 56.011 -37.461 1.00 36.09 292 GLU A N 1
ATOM 2259 C CA . GLU A 1 292 ? -14.941 57.331 -38.136 1.00 36.09 292 GLU A CA 1
ATOM 2260 C C . GLU A 1 292 ? -15.787 57.271 -39.431 1.00 36.09 292 GLU A C 1
ATOM 2262 O O . GLU A 1 292 ? -15.561 56.449 -40.316 1.00 36.09 292 GLU A O 1
ATOM 2267 N N . ASP A 1 293 ? -16.796 58.146 -39.447 1.00 38.16 293 ASP A N 1
ATOM 2268 C CA . ASP A 1 293 ? -17.427 58.910 -40.533 1.00 38.16 293 ASP A CA 1
ATOM 2269 C C . ASP A 1 293 ? -17.932 58.272 -41.853 1.00 38.16 293 ASP A C 1
ATOM 2271 O O . ASP A 1 293 ? -17.215 57.717 -42.680 1.00 38.16 293 ASP A O 1
ATOM 2275 N N . LEU A 1 294 ? -19.241 58.483 -42.069 1.00 39.97 294 LEU A N 1
ATOM 2276 C CA . LEU A 1 294 ? -20.035 58.275 -43.294 1.00 39.97 294 LEU A CA 1
ATOM 2277 C C . LEU A 1 294 ? -19.705 59.347 -44.370 1.00 39.97 294 LEU A C 1
ATOM 2279 O O . LEU A 1 294 ? -19.250 60.432 -44.006 1.00 39.97 294 LEU A O 1
ATOM 2283 N N . PRO A 1 295 ? -20.019 59.133 -45.673 1.00 48.12 295 PRO A N 1
ATOM 2284 C CA . PRO A 1 295 ? -21.383 59.407 -46.160 1.00 48.12 295 PRO A CA 1
ATOM 2285 C C . PRO A 1 295 ? -21.955 58.445 -47.230 1.00 48.12 295 PRO A C 1
ATOM 2287 O O . PRO A 1 295 ? -21.261 57.939 -48.104 1.00 48.12 295 PRO A O 1
ATOM 2290 N N . ALA A 1 296 ? -23.278 58.274 -47.119 1.00 39.31 296 ALA A N 1
ATOM 2291 C CA . ALA A 1 296 ? -24.328 58.092 -48.133 1.00 39.31 296 ALA A CA 1
ATOM 2292 C C . ALA A 1 296 ? -24.031 57.396 -49.483 1.00 39.31 296 ALA A C 1
ATOM 2294 O O . ALA A 1 296 ? -23.405 57.977 -50.364 1.00 39.31 296 ALA A O 1
ATOM 2295 N N . ALA A 1 297 ? -24.696 56.255 -49.712 1.00 38.53 297 ALA A N 1
ATOM 2296 C CA . ALA A 1 297 ? -25.221 55.889 -51.030 1.00 38.53 297 ALA A CA 1
ATOM 2297 C C . ALA A 1 297 ? -26.473 54.988 -50.917 1.00 38.53 297 ALA A C 1
ATOM 2299 O O . ALA A 1 297 ? -26.458 53.938 -50.280 1.00 38.53 297 ALA A O 1
ATOM 2300 N N . GLU A 1 298 ? -27.540 55.527 -51.499 1.00 37.41 298 GLU A N 1
ATOM 2301 C CA . GLU A 1 298 ? -28.800 55.017 -52.063 1.00 37.41 298 GLU A CA 1
ATOM 2302 C C . GLU A 1 298 ? -29.209 53.523 -52.003 1.00 37.41 298 GLU A C 1
ATOM 2304 O O . GLU A 1 298 ? -28.492 52.603 -52.383 1.00 37.41 298 GLU A O 1
ATOM 2309 N N . GLU A 1 299 ? -30.466 53.371 -51.564 1.00 38.12 299 GLU A N 1
ATOM 2310 C CA . GLU A 1 299 ? -31.555 52.446 -51.930 1.00 38.12 299 GLU A CA 1
ATOM 2311 C C . GLU A 1 299 ? -31.301 51.227 -52.847 1.00 38.12 299 GLU A C 1
ATOM 2313 O O . GLU A 1 299 ? -31.022 51.363 -54.033 1.00 38.12 299 GLU A O 1
ATOM 2318 N N . ALA A 1 300 ? -31.661 50.035 -52.345 1.00 39.59 300 ALA A N 1
ATOM 2319 C CA . ALA A 1 300 ? -32.710 49.185 -52.939 1.00 39.59 300 ALA A CA 1
ATOM 2320 C C . ALA A 1 300 ? -33.166 48.088 -51.939 1.00 39.59 300 ALA A C 1
ATOM 2322 O O . ALA A 1 300 ? -32.334 47.565 -51.193 1.00 39.59 300 ALA A O 1
ATOM 2323 N N . PRO A 1 301 ? -34.467 47.731 -51.881 1.00 49.22 301 PRO A N 1
ATOM 2324 C CA . PRO A 1 301 ? -35.030 46.830 -50.873 1.00 49.22 301 PRO A CA 1
ATOM 2325 C C . PRO A 1 301 ? -35.164 45.392 -51.388 1.00 49.22 301 PRO A C 1
ATOM 2327 O O . PRO A 1 301 ? -35.427 45.214 -52.567 1.00 49.22 301 PRO A O 1
ATOM 2330 N N . GLU A 1 302 ? -35.102 44.389 -50.502 1.00 42.28 302 GLU A N 1
ATOM 2331 C CA . GLU A 1 302 ? -35.805 43.099 -50.654 1.00 42.28 302 GLU A CA 1
ATOM 2332 C C . GLU A 1 302 ? -35.872 42.313 -49.318 1.00 42.28 302 GLU A C 1
ATOM 2334 O O . GLU A 1 302 ? -35.136 42.620 -48.376 1.00 42.28 302 GLU A O 1
ATOM 2339 N N . PRO A 1 303 ? -36.832 41.374 -49.168 1.00 47.16 303 PRO A N 1
ATOM 2340 C CA . PRO A 1 303 ? -37.604 41.224 -47.938 1.00 47.16 303 PRO A CA 1
ATOM 2341 C C . PRO A 1 303 ? -37.415 39.885 -47.203 1.00 47.16 303 PRO A C 1
ATOM 2343 O O . PRO A 1 303 ? -37.073 38.858 -47.778 1.00 47.16 303 PRO A O 1
ATOM 2346 N N . GLY A 1 304 ? -37.831 39.864 -45.931 1.00 36.59 304 GLY A N 1
ATOM 2347 C CA . GLY A 1 304 ? -38.429 38.672 -45.321 1.00 36.59 304 GLY A CA 1
ATOM 2348 C C . GLY A 1 304 ? -37.682 38.074 -44.128 1.00 36.59 304 GLY A C 1
ATOM 2349 O O . GLY A 1 304 ? -36.533 37.665 -44.229 1.00 36.59 304 GLY A O 1
ATOM 2350 N N . GLY A 1 305 ? -38.390 37.915 -42.998 1.00 38.59 305 GLY A N 1
ATOM 2351 C CA . GLY A 1 305 ? -38.018 36.867 -42.039 1.00 38.59 305 GLY A CA 1
ATOM 2352 C C . GLY A 1 305 ? -38.298 37.064 -40.550 1.00 38.59 305 GLY A C 1
ATOM 2353 O O . GLY A 1 305 ? -37.974 36.167 -39.775 1.00 38.59 305 GLY A O 1
ATOM 2354 N N . GLU A 1 306 ? -38.917 38.151 -40.083 1.00 42.34 306 GLU A N 1
ATOM 2355 C CA . GLU A 1 306 ? -39.242 38.296 -38.652 1.00 42.34 306 GLU A CA 1
ATOM 2356 C C . GLU A 1 306 ? -40.517 37.541 -38.237 1.00 42.34 306 GLU A C 1
ATOM 2358 O O . GLU A 1 306 ? -41.569 38.117 -37.966 1.00 42.34 306 GLU A O 1
ATOM 2363 N N . ARG A 1 307 ? -40.434 36.214 -38.107 1.00 48.78 307 ARG A N 1
ATOM 2364 C CA . ARG A 1 307 ? -41.444 35.424 -37.378 1.00 48.78 307 ARG A CA 1
ATOM 2365 C C . ARG A 1 307 ? -40.820 34.219 -36.686 1.00 48.78 307 ARG A C 1
ATOM 2367 O O . ARG A 1 307 ? -40.980 33.104 -37.165 1.00 48.78 307 ARG A O 1
ATOM 2374 N N . LYS A 1 308 ? -40.177 34.399 -35.518 1.00 46.69 308 LYS A N 1
ATOM 2375 C CA . LYS A 1 308 ? -40.012 33.278 -34.551 1.00 46.69 308 LYS A CA 1
ATOM 2376 C C . LYS A 1 308 ? -39.595 33.586 -33.104 1.00 46.69 308 LYS A C 1
ATOM 2378 O O . LYS A 1 308 ? -39.296 32.649 -32.371 1.00 46.69 308 LYS A O 1
ATOM 2383 N N . ARG A 1 309 ? -39.640 34.833 -32.608 1.00 50.00 309 ARG A N 1
ATOM 2384 C CA . ARG A 1 309 ? -39.197 35.139 -31.220 1.00 50.00 309 ARG A CA 1
ATOM 2385 C C . ARG A 1 309 ? -40.257 35.614 -30.219 1.00 50.00 309 ARG A C 1
ATOM 2387 O O . ARG A 1 309 ? -39.910 36.008 -29.111 1.00 50.00 309 ARG A O 1
ATOM 2394 N N . ARG A 1 310 ? -41.558 35.480 -30.516 1.00 48.69 310 ARG A N 1
ATOM 2395 C CA . ARG A 1 310 ? -42.639 35.952 -29.615 1.00 48.69 310 ARG A CA 1
ATOM 2396 C C . ARG A 1 310 ? -43.505 34.884 -28.928 1.00 48.69 310 ARG A C 1
ATOM 2398 O O . ARG A 1 310 ? -44.510 35.232 -28.320 1.00 48.69 310 ARG A O 1
ATOM 2405 N N . ARG A 1 311 ? -43.123 33.597 -28.945 1.00 47.81 311 ARG A N 1
ATOM 2406 C CA . ARG A 1 311 ? -43.988 32.499 -28.440 1.00 47.81 311 ARG A CA 1
ATOM 2407 C C . ARG A 1 311 ? -43.510 31.717 -27.206 1.00 47.81 311 ARG A C 1
ATOM 2409 O O . ARG A 1 311 ? -44.073 30.668 -26.922 1.00 47.81 311 ARG A O 1
ATOM 2416 N N . ARG A 1 312 ? -42.542 32.215 -26.423 1.00 49.78 312 ARG A N 1
ATOM 2417 C CA . ARG A 1 312 ? -42.074 31.517 -25.196 1.00 49.78 312 ARG A CA 1
ATOM 2418 C C . ARG A 1 312 ? -42.280 32.246 -23.861 1.00 49.78 312 ARG A C 1
ATOM 2420 O O . ARG A 1 312 ? -41.880 31.723 -22.831 1.00 49.78 312 ARG A O 1
ATOM 2427 N N . ARG A 1 313 ? -42.974 33.392 -23.826 1.00 48.25 313 ARG A N 1
ATOM 2428 C CA . ARG A 1 313 ? -43.198 34.158 -22.576 1.00 48.25 313 ARG A CA 1
ATOM 2429 C C . ARG A 1 313 ? -44.629 34.151 -22.014 1.00 48.25 313 ARG A C 1
ATOM 2431 O O . ARG A 1 313 ? -44.905 34.893 -21.083 1.00 48.25 313 ARG A O 1
ATOM 2438 N N . ARG A 1 314 ? -45.539 33.311 -22.527 1.00 46.81 314 ARG A N 1
ATOM 2439 C CA . ARG A 1 314 ? -46.960 33.289 -22.102 1.00 46.81 314 ARG A CA 1
ATOM 2440 C C . ARG A 1 314 ? -47.485 31.964 -21.522 1.00 46.81 314 ARG A C 1
ATOM 2442 O O . ARG A 1 314 ? -48.690 31.809 -21.410 1.00 46.81 314 ARG A O 1
ATOM 2449 N N . LYS A 1 315 ? -46.623 31.030 -21.098 1.00 44.31 315 LYS A N 1
ATOM 2450 C CA . LYS A 1 315 ? -47.066 29.719 -20.567 1.00 44.31 315 LYS A CA 1
ATOM 2451 C C . LYS A 1 315 ? -46.623 29.405 -19.126 1.00 44.31 315 LYS A C 1
ATOM 2453 O O . LYS A 1 315 ? -46.379 28.255 -18.798 1.00 44.31 315 LYS A O 1
ATOM 2458 N N . ARG A 1 316 ? -46.501 30.427 -18.268 1.00 43.19 316 ARG A N 1
ATOM 2459 C CA . ARG A 1 316 ? -46.248 30.276 -16.814 1.00 43.19 316 ARG A CA 1
ATOM 2460 C C . ARG A 1 316 ? -47.097 31.228 -15.957 1.00 43.19 316 ARG A C 1
ATOM 2462 O O . ARG A 1 316 ? -46.609 31.820 -15.002 1.00 43.19 316 ARG A O 1
ATOM 2469 N N . LYS A 1 317 ? -48.364 31.431 -16.329 1.00 43.56 317 LYS A N 1
ATOM 2470 C CA . LYS A 1 317 ? -49.311 32.228 -15.530 1.00 43.56 317 LYS A CA 1
ATOM 2471 C C . LYS A 1 317 ? -50.718 31.622 -15.573 1.00 43.56 317 LYS A C 1
ATOM 2473 O O . LYS A 1 317 ? -51.621 32.184 -16.172 1.00 43.56 317 LYS A O 1
ATOM 2478 N N . ALA A 1 318 ? -50.814 30.427 -15.014 1.00 42.34 318 ALA A N 1
ATOM 2479 C CA . ALA A 1 318 ? -51.993 29.660 -14.603 1.00 42.34 318 ALA A CA 1
ATOM 2480 C C . ALA A 1 318 ? -51.337 28.370 -14.087 1.00 42.34 318 ALA A C 1
ATOM 2482 O O . ALA A 1 318 ? -50.664 27.706 -14.860 1.00 42.34 318 ALA A O 1
ATOM 2483 N N . GLU A 1 319 ? -51.182 28.138 -12.792 1.00 39.47 319 GLU A N 1
ATOM 2484 C CA . GLU A 1 319 ? -52.235 27.844 -11.829 1.00 39.47 319 GLU A CA 1
ATOM 2485 C C . GLU A 1 319 ? -51.765 28.272 -10.425 1.00 39.47 319 GLU A C 1
ATOM 2487 O O . GLU A 1 319 ? -50.638 27.989 -10.018 1.00 39.47 319 GLU A O 1
ATOM 2492 N N . ARG A 1 320 ? -52.621 28.984 -9.689 1.00 42.19 320 ARG A N 1
ATOM 2493 C CA . ARG A 1 320 ? -52.548 29.131 -8.229 1.00 42.19 320 ARG A CA 1
ATOM 2494 C C . ARG A 1 320 ? -53.825 28.494 -7.674 1.00 42.19 320 ARG A C 1
ATOM 2496 O O . ARG A 1 320 ? -54.891 28.890 -8.147 1.00 42.19 320 ARG A O 1
ATOM 2503 N N . PRO A 1 321 ? -53.754 27.554 -6.722 1.00 51.12 321 PRO A N 1
ATOM 2504 C CA . PRO A 1 321 ? -54.928 27.137 -5.967 1.00 51.12 321 PRO A CA 1
ATOM 2505 C C . PRO A 1 321 ? -55.280 28.194 -4.897 1.00 51.12 321 PRO A C 1
ATOM 2507 O O . PRO A 1 321 ? -54.395 28.949 -4.482 1.00 51.12 321 PRO A O 1
ATOM 2510 N N . PRO A 1 322 ? -56.556 28.291 -4.481 1.00 53.34 322 PRO A N 1
ATOM 2511 C CA . PRO A 1 322 ? -57.000 29.247 -3.471 1.00 53.34 322 PRO A CA 1
ATOM 2512 C C . PRO A 1 322 ? -56.630 28.788 -2.051 1.00 53.34 322 PRO A C 1
ATOM 2514 O O . PRO A 1 322 ? -56.814 27.626 -1.693 1.00 53.34 322 PRO A O 1
ATOM 2517 N N . GLU A 1 323 ? -56.105 29.726 -1.262 1.00 42.72 323 GLU A N 1
ATOM 2518 C CA . GLU A 1 323 ? -55.877 29.613 0.180 1.00 42.72 323 GLU A CA 1
ATOM 2519 C C . GLU A 1 323 ? -57.174 29.953 0.929 1.00 42.72 323 GLU A C 1
ATOM 2521 O O . GLU A 1 323 ? -57.657 31.078 0.836 1.00 42.72 323 GLU A O 1
ATOM 2526 N N . ASP A 1 324 ? -57.689 28.996 1.701 1.00 47.25 324 ASP A N 1
ATOM 2527 C CA . ASP A 1 324 ? -58.595 29.223 2.828 1.00 47.25 324 ASP A CA 1
ATOM 2528 C C . ASP A 1 324 ? -57.969 28.533 4.043 1.00 47.25 324 ASP A C 1
ATOM 2530 O O . ASP A 1 324 ? -58.039 27.309 4.175 1.00 47.25 324 ASP A O 1
ATOM 2534 N N . GLN A 1 325 ? -57.30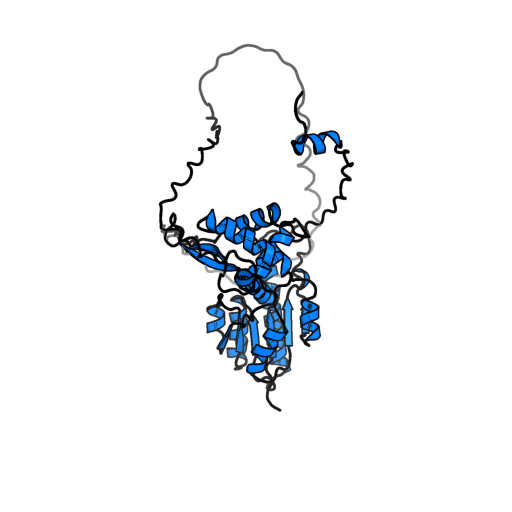0 29.311 4.899 1.00 42.16 325 GLN A N 1
ATOM 2535 C CA . GLN A 1 325 ? -57.140 29.029 6.329 1.00 42.16 325 GLN A CA 1
ATOM 2536 C C . GLN A 1 325 ?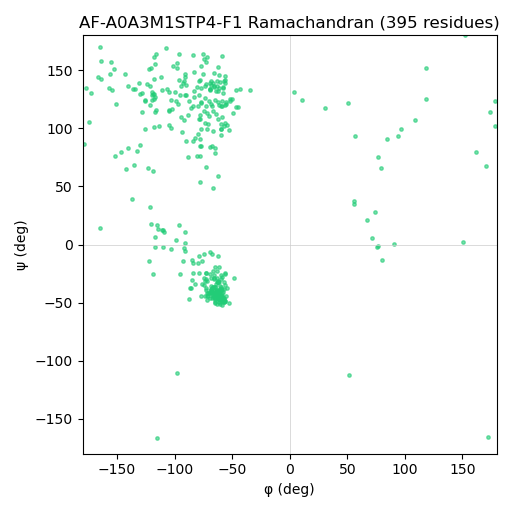 -56.486 30.215 7.052 1.00 42.16 325 GLN A C 1
ATOM 2538 O O . GLN A 1 325 ? -55.482 30.777 6.618 1.00 42.16 325 GLN A O 1
ATOM 2543 N N . ALA A 1 326 ? -57.116 30.603 8.158 1.00 46.88 326 ALA A N 1
ATOM 2544 C CA . ALA A 1 326 ? -56.775 31.747 8.991 1.00 46.88 326 ALA A CA 1
ATOM 2545 C C . ALA A 1 326 ? -55.402 31.602 9.686 1.00 46.88 326 ALA A C 1
ATOM 2547 O O . ALA A 1 326 ? -55.028 30.495 10.081 1.00 46.88 326 ALA A O 1
ATOM 2548 N N . PRO A 1 327 ? -54.666 32.707 9.910 1.00 56.75 327 PRO A N 1
ATOM 2549 C CA . PRO A 1 327 ? -53.422 32.669 10.669 1.00 56.75 327 PRO A CA 1
ATOM 2550 C C . PRO A 1 327 ? -53.681 32.601 12.189 1.00 56.75 327 PRO A C 1
ATOM 2552 O O . PRO A 1 327 ? -54.576 33.288 12.689 1.00 56.75 327 PRO A O 1
ATOM 2555 N N . PRO A 1 328 ? -52.881 31.838 12.959 1.00 54.91 328 PRO A N 1
ATOM 2556 C CA . PRO A 1 328 ? -52.889 31.911 14.417 1.00 54.91 328 PRO A CA 1
ATOM 2557 C C . PRO A 1 328 ? -52.195 33.195 14.929 1.00 54.91 328 PRO A C 1
ATOM 2559 O O . PRO A 1 328 ? -51.401 33.812 14.209 1.00 54.91 328 PRO A O 1
ATOM 2562 N N . PRO A 1 329 ? -52.484 33.616 16.176 1.00 50.91 329 PRO A N 1
ATOM 2563 C CA . PRO A 1 329 ? -52.031 34.890 16.726 1.00 50.91 329 PRO A CA 1
ATOM 2564 C C . PRO A 1 329 ? -50.517 34.923 16.974 1.00 50.91 329 PRO A C 1
ATOM 2566 O O . PRO A 1 329 ? -49.937 34.017 17.570 1.00 50.91 329 PRO A O 1
ATOM 2569 N N . GLN A 1 330 ? -49.887 36.017 16.542 1.00 42.78 330 GLN A N 1
ATOM 2570 C CA . GLN A 1 330 ? -48.478 36.315 16.786 1.00 42.78 330 GLN A CA 1
ATOM 2571 C C . GLN A 1 330 ? -48.280 36.812 18.222 1.00 42.78 330 GLN A C 1
ATOM 2573 O O . GLN A 1 330 ? -48.849 37.825 18.628 1.00 42.78 330 GLN A O 1
ATOM 2578 N N . THR A 1 331 ? -47.438 36.116 18.982 1.00 40.44 331 THR A N 1
ATOM 2579 C CA . THR A 1 331 ? -46.907 36.592 20.259 1.00 40.44 331 THR A CA 1
ATOM 2580 C C . THR A 1 331 ? -45.743 37.554 20.031 1.00 40.44 331 THR A C 1
ATOM 2582 O O . THR A 1 331 ? -44.856 37.344 19.203 1.00 40.44 331 THR A O 1
ATOM 2585 N N . ALA A 1 332 ? -45.768 38.649 20.784 1.00 43.97 332 ALA A N 1
ATOM 2586 C CA . ALA A 1 332 ? -44.769 39.700 20.778 1.00 43.97 332 ALA A CA 1
ATOM 2587 C C . ALA A 1 332 ? -43.488 39.255 21.501 1.00 43.97 332 ALA A C 1
ATOM 2589 O O . ALA A 1 332 ? -43.510 39.068 22.711 1.00 43.97 332 ALA A O 1
ATOM 2590 N N . ALA A 1 333 ? -42.368 39.146 20.780 1.00 43.16 333 ALA A N 1
ATOM 2591 C CA . ALA A 1 333 ? -41.019 39.323 21.328 1.00 43.16 333 ALA A CA 1
ATOM 2592 C C . ALA A 1 333 ? -39.970 39.276 20.207 1.00 43.16 333 ALA A C 1
ATOM 2594 O O . ALA A 1 333 ? -39.636 38.198 19.725 1.00 43.16 333 ALA A O 1
ATOM 2595 N N . ARG A 1 334 ? -39.422 40.442 19.834 1.00 38.47 334 ARG A N 1
ATOM 2596 C CA . ARG A 1 334 ? -37.982 40.702 19.587 1.00 38.47 334 ARG A CA 1
ATOM 2597 C C . ARG A 1 334 ? -37.798 41.982 18.772 1.00 38.47 334 ARG A C 1
ATOM 2599 O O . ARG A 1 334 ? -37.541 41.977 17.573 1.00 38.47 334 ARG A O 1
ATOM 2606 N N . ALA A 1 335 ? -37.896 43.093 19.492 1.00 38.53 335 ALA A N 1
ATOM 2607 C CA . ALA A 1 335 ? -37.063 44.254 19.228 1.00 38.53 335 ALA A CA 1
ATOM 2608 C C . ALA A 1 335 ? -35.622 43.951 19.690 1.00 38.53 335 ALA A C 1
ATOM 2610 O O . ALA A 1 335 ? -35.426 43.122 20.579 1.00 38.53 335 ALA A O 1
ATOM 2611 N N . ASN A 1 336 ? -34.657 44.677 19.121 1.00 37.72 336 ASN A N 1
ATOM 2612 C CA . ASN A 1 336 ? -33.214 44.701 19.419 1.00 37.72 336 ASN A CA 1
ATOM 2613 C C . ASN A 1 336 ? -32.335 43.776 18.567 1.00 37.72 336 ASN A C 1
ATOM 2615 O O . ASN A 1 336 ? -32.091 42.629 18.919 1.00 37.72 336 ASN A O 1
ATOM 2619 N N . ALA A 1 337 ? -31.797 44.336 17.478 1.00 38.47 337 ALA A N 1
ATOM 2620 C CA . ALA A 1 337 ? -30.357 44.334 17.163 1.00 38.47 337 ALA A CA 1
ATOM 2621 C C . ALA A 1 337 ? -30.149 44.844 15.728 1.00 38.47 337 ALA A C 1
ATOM 2623 O O . ALA A 1 337 ? -29.779 44.105 14.818 1.00 38.47 337 ALA A O 1
ATOM 2624 N N . ARG A 1 338 ? -30.427 46.131 15.505 1.00 43.56 338 ARG A N 1
ATOM 2625 C CA . ARG A 1 338 ? -30.164 46.803 14.229 1.00 43.56 338 ARG A CA 1
ATOM 2626 C C . ARG A 1 338 ? -29.265 48.004 14.476 1.00 43.56 338 ARG A C 1
ATOM 2628 O O . ARG A 1 338 ? -29.690 49.131 14.310 1.00 43.56 338 ARG A O 1
ATOM 2635 N N . GLU A 1 339 ? -28.030 47.760 14.902 1.00 39.12 339 GLU A N 1
ATOM 2636 C CA . GLU A 1 339 ? -26.984 48.783 14.886 1.00 39.12 339 GLU A CA 1
ATOM 2637 C C . GLU A 1 339 ? -25.595 48.172 15.105 1.00 39.12 339 GLU A C 1
ATOM 2639 O O . GLU A 1 339 ? -25.430 47.264 15.912 1.00 39.12 339 GLU A O 1
ATOM 2644 N N . LYS A 1 340 ? -24.597 48.743 14.414 1.00 38.81 340 LYS A N 1
ATOM 2645 C CA . LYS A 1 340 ? -23.143 48.471 14.473 1.00 38.81 340 LYS A CA 1
ATOM 2646 C C . LYS A 1 340 ? -22.604 47.316 13.616 1.00 38.81 340 LYS A C 1
ATOM 2648 O O . LYS A 1 340 ? -22.363 46.218 14.098 1.00 38.81 340 LYS A O 1
ATOM 2653 N N . LYS A 1 341 ? -22.210 47.650 12.380 1.00 39.25 341 LYS A N 1
ATOM 2654 C CA . LYS A 1 341 ? -20.794 47.593 11.935 1.00 39.25 341 LYS A CA 1
ATOM 2655 C C . LYS A 1 341 ? -20.657 48.071 10.483 1.00 39.25 341 LYS A C 1
ATOM 2657 O O . LYS A 1 341 ? -20.629 47.298 9.536 1.00 39.25 341 LYS A O 1
ATOM 2662 N N . LYS A 1 342 ? -20.519 49.390 10.324 1.00 43.47 342 LYS A N 1
ATOM 2663 C CA . LYS A 1 342 ? -19.689 49.984 9.267 1.00 43.47 342 LYS A CA 1
ATOM 2664 C C . LYS A 1 342 ? -18.289 50.182 9.858 1.00 43.47 342 LYS A C 1
ATOM 2666 O O . LYS A 1 342 ? -18.192 50.591 11.011 1.00 43.47 342 LYS A O 1
ATOM 2671 N N . ARG A 1 343 ? -17.262 49.986 9.022 1.00 43.84 343 ARG A N 1
ATOM 2672 C CA . ARG A 1 343 ? -15.813 50.236 9.220 1.00 43.84 343 ARG A CA 1
ATOM 2673 C C . ARG A 1 343 ? -14.960 49.036 9.648 1.00 43.84 343 ARG A C 1
ATOM 2675 O O . ARG A 1 343 ? -14.845 48.724 10.826 1.00 43.84 343 ARG A O 1
ATOM 2682 N N . ARG A 1 344 ? -14.296 48.459 8.642 1.00 41.38 344 ARG A N 1
ATOM 2683 C CA . ARG A 1 344 ? -12.869 48.077 8.523 1.00 41.38 344 ARG A CA 1
ATOM 2684 C C . ARG A 1 344 ? -12.797 47.323 7.186 1.00 41.38 344 ARG A C 1
ATOM 2686 O O . ARG A 1 344 ? -13.553 46.388 6.991 1.00 41.38 344 ARG A O 1
ATOM 2693 N N . GLY A 1 345 ? -12.118 47.793 6.150 1.00 35.47 345 GLY A N 1
ATOM 2694 C CA . GLY A 1 345 ? -10.755 48.305 6.143 1.00 35.47 345 GLY A CA 1
ATOM 2695 C C . GLY A 1 345 ? -9.926 47.255 5.410 1.00 35.47 345 GLY A C 1
ATOM 2696 O O . GLY A 1 345 ? -9.753 46.163 5.935 1.00 35.47 345 GLY A O 1
ATOM 2697 N N . ARG A 1 346 ? -9.525 47.589 4.177 1.00 44.19 346 ARG A N 1
ATOM 2698 C CA . ARG A 1 346 ? -8.555 46.879 3.331 1.00 44.19 346 ARG A CA 1
ATOM 2699 C C . ARG A 1 346 ? -7.436 46.250 4.167 1.00 44.19 346 ARG A C 1
ATOM 2701 O O . ARG A 1 346 ? -6.864 46.964 4.984 1.00 44.19 346 ARG A O 1
ATOM 2708 N N . ASN A 1 347 ? -7.106 44.986 3.902 1.00 34.97 347 ASN A N 1
ATOM 2709 C CA . ASN A 1 347 ? -5.723 44.522 3.748 1.00 34.97 347 ASN A CA 1
ATOM 2710 C C . ASN A 1 347 ? -5.655 43.036 3.370 1.00 34.97 347 ASN A C 1
ATOM 2712 O O . ASN A 1 347 ? -6.344 42.216 3.963 1.00 34.97 347 ASN A O 1
ATOM 2716 N N . GLY A 1 348 ? -4.792 42.753 2.389 1.00 38.28 348 GLY A N 1
ATOM 2717 C CA . GLY A 1 348 ? -4.026 41.516 2.231 1.00 38.28 348 GLY A CA 1
ATOM 2718 C C . GLY A 1 348 ? -4.799 40.206 2.162 1.00 38.28 348 GLY A C 1
ATOM 2719 O O . GLY A 1 348 ? -4.989 39.554 3.181 1.00 38.28 348 GLY A O 1
ATOM 2720 N N . GLN A 1 349 ? -5.122 39.748 0.951 1.00 36.88 349 GLN A N 1
ATOM 2721 C CA . GLN A 1 349 ? -5.212 38.308 0.721 1.00 36.88 349 GLN A CA 1
ATOM 2722 C C . GLN A 1 349 ? -3.883 37.806 0.168 1.00 36.88 349 GLN A C 1
ATOM 2724 O O . GLN A 1 349 ? -3.485 38.124 -0.951 1.00 36.88 349 GLN A O 1
ATOM 2729 N N . HIS A 1 350 ? -3.217 37.055 1.041 1.00 38.00 350 HIS A N 1
ATOM 2730 C CA . HIS A 1 350 ? -2.090 36.181 0.788 1.00 38.00 350 HIS A CA 1
ATOM 2731 C C . HIS A 1 350 ? -2.320 35.325 -0.463 1.00 38.00 350 HIS A C 1
ATOM 2733 O O . HIS A 1 350 ? -3.233 34.503 -0.511 1.00 38.00 350 HIS A O 1
ATOM 2739 N N . GLN A 1 351 ? -1.450 35.501 -1.456 1.00 41.41 351 GLN A N 1
ATOM 2740 C CA . GLN A 1 351 ? -1.024 34.405 -2.315 1.00 41.41 351 GLN A CA 1
ATOM 2741 C C . GLN A 1 351 ? 0.037 33.631 -1.537 1.00 41.41 351 GLN A C 1
ATOM 2743 O O . GLN A 1 351 ? 1.195 34.035 -1.522 1.00 41.41 351 GLN A O 1
ATOM 2748 N N . GLN A 1 352 ? -0.362 32.567 -0.851 1.00 36.53 352 GLN A N 1
ATOM 2749 C CA . GLN A 1 352 ? 0.566 31.555 -0.360 1.00 36.53 352 GLN A CA 1
ATOM 2750 C C . GLN A 1 352 ? -0.012 30.171 -0.668 1.00 36.53 352 GLN A C 1
ATOM 2752 O O . GLN A 1 352 ? -1.204 29.920 -0.498 1.00 36.53 352 GLN A O 1
ATOM 2757 N N . ASP A 1 353 ? 0.886 29.341 -1.190 1.00 36.50 353 ASP A N 1
ATOM 2758 C CA . ASP A 1 353 ? 0.888 27.883 -1.158 1.00 36.50 353 ASP A CA 1
ATOM 2759 C C . ASP A 1 353 ? -0.021 27.139 -2.145 1.00 36.50 353 ASP A C 1
ATOM 2761 O O . ASP A 1 353 ? -0.890 26.342 -1.800 1.00 36.50 353 ASP A O 1
ATOM 2765 N N . ARG A 1 354 ? 0.303 27.291 -3.435 1.00 31.30 354 ARG A N 1
ATOM 2766 C CA . ARG A 1 354 ? 0.296 26.142 -4.358 1.00 31.30 354 ARG A CA 1
ATOM 2767 C C . ARG A 1 354 ? 1.677 25.488 -4.315 1.00 31.30 354 ARG A C 1
ATOM 2769 O O . ARG A 1 354 ? 2.480 25.670 -5.224 1.00 31.30 354 ARG A O 1
ATOM 2776 N N . VAL A 1 355 ? 1.952 24.761 -3.235 1.00 34.44 355 VAL A N 1
ATOM 2777 C CA . VAL A 1 355 ? 3.078 23.822 -3.181 1.00 34.44 355 VAL A CA 1
ATOM 2778 C C . VAL A 1 355 ? 2.797 22.700 -4.184 1.00 34.44 355 VAL A C 1
ATOM 2780 O O . VAL A 1 355 ? 1.653 22.261 -4.339 1.00 34.44 355 VAL A O 1
ATOM 2783 N N . GLY A 1 356 ? 3.837 22.332 -4.930 1.00 35.06 356 GLY A N 1
ATOM 2784 C CA . GLY A 1 356 ? 3.802 21.438 -6.077 1.00 35.06 356 GLY A CA 1
ATOM 2785 C C . GLY A 1 356 ? 3.002 20.163 -5.838 1.00 35.06 356 GLY A C 1
ATOM 2786 O O . GLY A 1 356 ? 3.365 19.318 -5.027 1.00 35.06 356 GLY A O 1
ATOM 2787 N N . ARG A 1 357 ? 1.938 19.994 -6.625 1.00 33.94 357 ARG A N 1
ATOM 2788 C CA . ARG A 1 357 ? 1.492 18.653 -6.989 1.00 33.94 357 ARG A CA 1
ATOM 2789 C C . ARG A 1 357 ? 2.543 18.124 -7.951 1.00 33.94 357 ARG A C 1
ATOM 2791 O O . ARG A 1 357 ? 2.574 18.553 -9.105 1.00 33.94 357 ARG A O 1
ATOM 2798 N N . SER A 1 358 ? 3.407 17.242 -7.458 1.00 34.97 358 SER A N 1
ATOM 2799 C CA . SER A 1 358 ? 4.101 16.282 -8.306 1.00 34.97 358 SER A CA 1
ATOM 2800 C C . SER A 1 358 ? 3.081 15.724 -9.298 1.00 34.97 358 SER A C 1
ATOM 2802 O O . SER A 1 358 ? 1.929 15.444 -8.955 1.00 34.97 358 SER A O 1
ATOM 2804 N N . TYR A 1 359 ? 3.470 15.668 -10.566 1.00 36.81 359 TYR A N 1
ATOM 2805 C CA . TYR A 1 359 ? 2.640 15.138 -11.637 1.00 36.81 359 TYR A CA 1
ATOM 2806 C C . TYR A 1 359 ? 2.587 13.608 -11.491 1.00 36.81 359 TYR A C 1
ATOM 2808 O O . TYR A 1 359 ? 3.147 12.871 -12.294 1.00 36.81 359 TYR A O 1
ATOM 2816 N N . GLU A 1 360 ? 1.959 13.117 -10.424 1.00 42.84 360 GLU A N 1
ATOM 2817 C CA . GLU A 1 360 ? 1.502 11.738 -10.349 1.00 42.84 360 GLU A CA 1
ATOM 2818 C C . GLU A 1 360 ? 0.388 11.605 -11.380 1.00 42.84 360 GLU A C 1
ATOM 2820 O O . GLU A 1 360 ? -0.608 12.338 -11.351 1.00 42.84 360 GLU A O 1
ATOM 2825 N N . ALA A 1 361 ? 0.597 10.725 -12.360 1.00 35.56 361 ALA A N 1
ATOM 2826 C CA . ALA A 1 361 ? -0.426 10.420 -13.340 1.00 35.56 361 ALA A CA 1
ATOM 2827 C C . ALA A 1 361 ? -1.713 10.062 -12.578 1.00 35.56 361 ALA A C 1
ATOM 2829 O O . ALA A 1 361 ? -1.678 9.177 -11.721 1.00 35.56 361 ALA A O 1
ATOM 2830 N N . PRO A 1 362 ? -2.845 10.745 -12.826 1.00 33.56 362 PRO A N 1
ATOM 2831 C CA . PRO A 1 362 ? -4.088 10.352 -12.194 1.00 33.56 362 PRO A CA 1
ATOM 2832 C C . PRO A 1 362 ? -4.371 8.904 -12.592 1.00 33.56 362 PRO A C 1
ATOM 2834 O O . PRO A 1 362 ? -4.469 8.606 -13.782 1.00 33.56 362 PRO A O 1
ATOM 2837 N N . SER A 1 363 ? -4.524 8.035 -11.591 1.00 39.09 363 SER A N 1
ATOM 2838 C CA . SER A 1 363 ? -5.075 6.676 -11.682 1.00 39.09 363 SER A CA 1
ATOM 2839 C C . SER A 1 363 ? -6.542 6.721 -12.150 1.00 39.09 363 SER A C 1
ATOM 2841 O O . SER A 1 363 ? -7.468 6.330 -11.445 1.00 39.09 363 SER A O 1
ATOM 2843 N N . ARG A 1 364 ? -6.779 7.297 -13.329 1.00 37.47 364 ARG A N 1
ATOM 2844 C CA . ARG A 1 364 ? -8.073 7.461 -13.988 1.00 37.47 364 ARG A CA 1
ATOM 2845 C C . ARG A 1 364 ? -8.049 6.731 -15.319 1.00 37.47 364 ARG A C 1
ATOM 2847 O O . ARG A 1 364 ? -8.172 7.375 -16.346 1.00 37.47 364 ARG A O 1
ATOM 2854 N N . PHE A 1 365 ? -7.898 5.417 -15.303 1.00 39.59 365 PHE A N 1
ATOM 2855 C CA . PHE A 1 365 ? -8.243 4.591 -16.457 1.00 39.59 365 PHE A CA 1
ATOM 2856 C C . PHE A 1 365 ? -8.639 3.203 -15.965 1.00 39.59 365 PHE A C 1
ATOM 2858 O O . PHE A 1 365 ? -7.854 2.274 -16.034 1.00 39.59 365 PHE A O 1
ATOM 2865 N N . LEU A 1 366 ? -9.849 3.098 -15.417 1.00 37.81 366 LEU A N 1
ATOM 2866 C CA . LEU A 1 366 ? -10.643 1.874 -15.456 1.00 37.81 366 LEU A CA 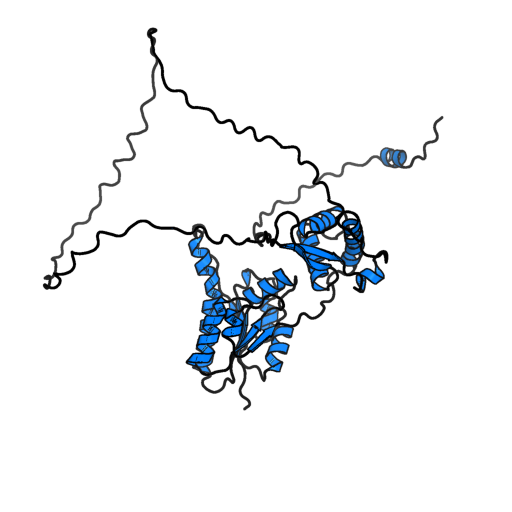1
ATOM 2867 C C . LEU A 1 366 ? -12.105 2.285 -15.689 1.00 37.81 366 LEU A C 1
ATOM 2869 O O . LEU A 1 366 ? -12.574 3.261 -15.099 1.00 37.81 366 LEU A O 1
ATOM 2873 N N . SER A 1 367 ? -12.752 1.536 -16.584 1.00 42.12 367 SER A N 1
ATOM 2874 C CA . SER A 1 367 ? -14.132 1.600 -17.085 1.00 42.12 367 SER A CA 1
ATOM 2875 C C . SER A 1 367 ? -14.479 2.692 -18.113 1.00 42.12 367 SER A C 1
ATOM 2877 O O . SER A 1 367 ? -15.202 3.641 -17.809 1.00 42.12 367 SER A O 1
ATOM 2879 N N . ASP A 1 368 ? -14.044 2.488 -19.357 1.00 32.12 368 ASP A N 1
ATOM 2880 C CA . ASP A 1 368 ? -14.910 2.714 -20.524 1.00 32.12 368 ASP A CA 1
ATOM 2881 C C . ASP A 1 368 ? -14.820 1.446 -21.395 1.00 32.12 368 ASP A C 1
ATOM 2883 O O . ASP A 1 368 ? -13.960 1.308 -22.261 1.00 32.12 368 ASP A O 1
ATOM 2887 N N . GLU A 1 369 ? -15.658 0.455 -21.077 1.00 42.03 369 GLU A N 1
ATOM 2888 C CA . GLU A 1 369 ? -15.891 -0.714 -21.928 1.00 42.03 369 GLU A CA 1
ATOM 2889 C C . GLU A 1 369 ? -16.827 -0.298 -23.066 1.00 42.03 369 GLU A C 1
ATOM 2891 O O . GLU A 1 369 ? -18.053 -0.371 -22.958 1.00 42.03 369 GLU A O 1
ATOM 2896 N N . SER A 1 370 ? -16.253 0.149 -24.178 1.00 38.75 370 SER A N 1
ATOM 2897 C CA . SER A 1 370 ? -16.914 0.028 -25.474 1.00 38.75 370 SER A CA 1
ATOM 2898 C C . SER A 1 370 ? -16.240 -1.102 -26.242 1.00 38.75 370 SER A C 1
ATOM 2900 O O . SER A 1 370 ? -15.140 -0.933 -26.763 1.00 38.75 370 SER A O 1
ATOM 2902 N N . HIS A 1 371 ? -16.898 -2.261 -26.287 1.00 40.81 371 HIS A N 1
ATOM 2903 C CA . HIS A 1 371 ? -16.581 -3.328 -27.227 1.00 40.81 371 HIS A CA 1
ATOM 2904 C C . HIS A 1 371 ? -16.666 -2.783 -28.662 1.00 40.81 371 HIS A C 1
ATOM 2906 O O . HIS A 1 371 ? -17.761 -2.622 -29.198 1.00 40.81 371 HIS A O 1
ATOM 2912 N N . GLU A 1 372 ? -15.521 -2.500 -29.277 1.00 35.81 372 GLU A N 1
ATOM 2913 C CA . GLU A 1 372 ? -15.381 -2.513 -30.732 1.00 35.81 372 GLU A CA 1
ATOM 2914 C C . GLU A 1 372 ? -14.785 -3.872 -31.112 1.00 35.81 372 GLU A C 1
ATOM 2916 O O . GLU A 1 372 ? -13.736 -4.275 -30.607 1.00 35.81 372 GLU A O 1
ATOM 2921 N N . GLU A 1 373 ? -15.517 -4.619 -31.937 1.00 37.00 373 GLU A N 1
ATOM 2922 C CA . GLU A 1 373 ? -15.089 -5.915 -32.463 1.00 37.00 373 GLU A CA 1
ATOM 2923 C C . GLU A 1 373 ? -13.807 -5.761 -33.305 1.00 37.00 373 GLU A C 1
ATOM 2925 O O . GLU A 1 373 ? -13.633 -4.745 -33.986 1.00 37.00 373 GLU A O 1
ATOM 2930 N N . PRO A 1 374 ? -12.898 -6.753 -33.292 1.00 37.84 374 PRO A N 1
ATOM 2931 C CA . PRO A 1 374 ? -11.671 -6.679 -34.068 1.00 37.84 374 PRO A CA 1
ATOM 2932 C C . PRO A 1 374 ? -11.981 -6.676 -35.569 1.00 37.84 374 PRO A C 1
ATOM 2934 O O . PRO A 1 374 ? -12.614 -7.587 -36.103 1.00 37.84 374 PRO A O 1
ATOM 2937 N N . VAL A 1 375 ? -11.485 -5.651 -36.261 1.00 36.97 375 VAL A N 1
ATOM 2938 C CA . VAL A 1 375 ? -11.450 -5.606 -37.724 1.00 36.97 375 VAL A CA 1
ATOM 2939 C C . VAL A 1 375 ? -10.480 -6.687 -38.200 1.00 36.97 375 VAL A C 1
ATOM 2941 O O . VAL A 1 375 ? -9.280 -6.607 -37.938 1.00 36.97 375 VAL A O 1
ATOM 2944 N N . HIS A 1 376 ? -11.001 -7.697 -38.899 1.00 34.91 376 HIS A N 1
ATOM 2945 C CA . HIS A 1 376 ? -10.190 -8.631 -39.676 1.00 34.91 376 HIS A CA 1
ATOM 2946 C C . HIS A 1 376 ? -9.398 -7.840 -40.726 1.00 34.91 376 HIS A C 1
ATOM 2948 O O . HIS A 1 376 ? -9.971 -7.302 -41.672 1.00 34.91 376 HIS A O 1
ATOM 2954 N N . LEU A 1 377 ? -8.083 -7.746 -40.536 1.00 38.09 377 LEU A N 1
ATOM 2955 C CA . LEU A 1 377 ? -7.157 -7.341 -41.587 1.00 38.09 377 LEU A CA 1
ATOM 2956 C C . LEU A 1 377 ? -6.918 -8.568 -42.469 1.00 38.09 377 LEU A C 1
ATOM 2958 O O . LEU A 1 377 ? -6.487 -9.606 -41.974 1.00 38.09 377 LEU A O 1
ATOM 2962 N N . GLU A 1 378 ? -7.268 -8.454 -43.747 1.00 37.69 378 GLU A N 1
ATOM 2963 C CA . GLU A 1 378 ? -6.985 -9.469 -44.759 1.00 37.69 378 GLU A CA 1
ATOM 2964 C C . GLU A 1 378 ? -5.466 -9.607 -44.939 1.00 37.69 378 GLU A C 1
ATOM 2966 O O . GLU A 1 378 ? -4.746 -8.611 -45.061 1.00 37.69 378 GLU A O 1
ATOM 2971 N N . ASP A 1 379 ? -4.992 -10.853 -44.933 1.00 39.47 379 ASP A N 1
ATOM 2972 C CA . ASP A 1 379 ? -3.605 -11.216 -45.200 1.00 39.47 379 ASP A CA 1
ATOM 2973 C C . ASP A 1 379 ? -3.236 -10.807 -46.632 1.00 39.47 379 ASP A C 1
ATOM 2975 O O . ASP A 1 379 ? -3.668 -11.418 -47.610 1.00 39.47 379 ASP A O 1
ATOM 2979 N N . HIS A 1 380 ? -2.420 -9.765 -46.770 1.00 42.09 380 HIS A N 1
ATOM 2980 C CA . HIS A 1 380 ? -1.725 -9.509 -48.023 1.00 42.09 380 HIS A CA 1
ATOM 2981 C C . HIS A 1 380 ? -0.528 -10.458 -48.118 1.00 42.09 380 HIS A C 1
ATOM 2983 O O . HIS A 1 380 ? 0.437 -10.335 -47.362 1.00 42.09 380 HIS A O 1
ATOM 2989 N N . GLU A 1 381 ? -0.623 -11.404 -49.053 1.00 42.97 381 GLU A N 1
ATOM 2990 C CA . GLU A 1 381 ? 0.449 -12.308 -49.467 1.00 42.97 381 GLU A CA 1
ATOM 2991 C C . GLU A 1 381 ? 1.727 -11.508 -49.762 1.00 42.97 381 GLU A C 1
ATOM 2993 O O . GLU A 1 381 ? 1.789 -10.695 -50.687 1.00 42.97 381 GLU A O 1
ATOM 2998 N N . ILE A 1 382 ? 2.753 -11.715 -48.936 1.00 48.62 382 ILE A N 1
ATOM 2999 C CA . ILE A 1 382 ? 4.103 -11.232 -49.214 1.00 48.62 382 ILE A CA 1
ATOM 3000 C C . ILE A 1 382 ? 4.701 -12.205 -50.228 1.00 48.62 382 ILE A C 1
ATOM 3002 O O . ILE A 1 382 ? 5.004 -13.346 -49.887 1.00 48.62 382 ILE A O 1
ATOM 3006 N N . ASP A 1 383 ? 4.840 -11.740 -51.466 1.00 54.75 383 ASP A N 1
ATOM 3007 C CA . ASP A 1 383 ? 5.413 -12.498 -52.577 1.00 54.75 383 ASP A CA 1
ATOM 3008 C C . ASP A 1 383 ? 6.852 -12.953 -52.249 1.00 54.75 383 ASP A C 1
ATOM 3010 O O . ASP A 1 383 ? 7.684 -12.148 -51.802 1.00 54.75 383 ASP A O 1
ATOM 3014 N N . GLU A 1 384 ? 7.147 -14.244 -52.457 1.00 56.00 384 GLU A N 1
ATOM 3015 C CA . GLU A 1 384 ? 8.435 -14.895 -52.148 1.00 56.00 384 GLU A CA 1
ATOM 3016 C C . GLU A 1 384 ? 9.620 -14.205 -52.844 1.00 56.00 384 GLU A C 1
ATOM 3018 O O . GLU A 1 384 ? 10.747 -14.222 -52.336 1.00 56.00 384 GLU A O 1
ATOM 3023 N N . GLU A 1 385 ? 9.366 -13.509 -53.955 1.00 54.84 385 GLU A N 1
ATOM 3024 C CA . GLU A 1 385 ? 10.368 -12.721 -54.676 1.00 54.84 385 GLU A CA 1
ATOM 3025 C C . GLU A 1 385 ? 10.935 -11.566 -53.824 1.00 54.84 385 GLU A C 1
ATOM 3027 O O . GLU A 1 385 ? 12.127 -11.249 -53.892 1.00 54.84 385 GLU A O 1
ATOM 3032 N N . THR A 1 386 ? 10.124 -10.997 -52.924 1.00 56.81 386 THR A N 1
ATOM 3033 C CA . THR A 1 386 ? 10.544 -9.910 -52.020 1.00 56.81 386 THR A CA 1
ATOM 3034 C C . THR A 1 386 ? 11.454 -10.426 -50.901 1.00 56.81 386 THR A C 1
ATOM 3036 O O . THR A 1 386 ? 12.362 -9.725 -50.446 1.00 56.81 386 THR A O 1
ATOM 3039 N N . ILE A 1 387 ? 11.256 -11.677 -50.475 1.00 58.06 387 ILE A N 1
ATOM 3040 C CA . ILE A 1 387 ? 12.060 -12.322 -49.428 1.00 58.06 387 ILE A CA 1
ATOM 3041 C C . ILE A 1 387 ? 13.434 -12.737 -49.979 1.00 58.06 387 ILE A C 1
ATOM 3043 O O . ILE A 1 387 ? 14.440 -12.637 -49.269 1.00 58.06 387 ILE A O 1
ATOM 3047 N N . LEU A 1 388 ? 13.508 -13.138 -51.251 1.00 59.03 388 LEU A N 1
ATOM 3048 C CA . LEU A 1 388 ? 14.765 -13.509 -51.909 1.00 59.03 388 LEU A CA 1
ATOM 3049 C C . LEU A 1 388 ? 15.638 -12.291 -52.253 1.00 59.03 388 LEU A C 1
ATOM 3051 O O . LEU A 1 388 ? 16.856 -12.351 -52.082 1.00 59.03 388 LEU A O 1
ATOM 3055 N N . ALA A 1 389 ? 15.041 -11.153 -52.624 1.00 55.62 389 ALA A N 1
ATOM 3056 C CA . ALA A 1 389 ? 15.785 -9.915 -52.877 1.00 55.62 389 ALA A CA 1
ATOM 3057 C C . ALA A 1 389 ? 16.460 -9.338 -51.613 1.00 55.62 389 ALA A C 1
ATOM 3059 O O . ALA A 1 389 ? 17.524 -8.725 -51.696 1.00 55.62 389 ALA A O 1
ATOM 3060 N N . ALA A 1 390 ? 15.888 -9.571 -50.426 1.00 57.03 390 ALA A N 1
ATOM 3061 C CA . ALA A 1 390 ? 16.437 -9.084 -49.159 1.00 57.03 390 ALA A CA 1
ATOM 3062 C C . ALA A 1 390 ? 17.658 -9.881 -48.654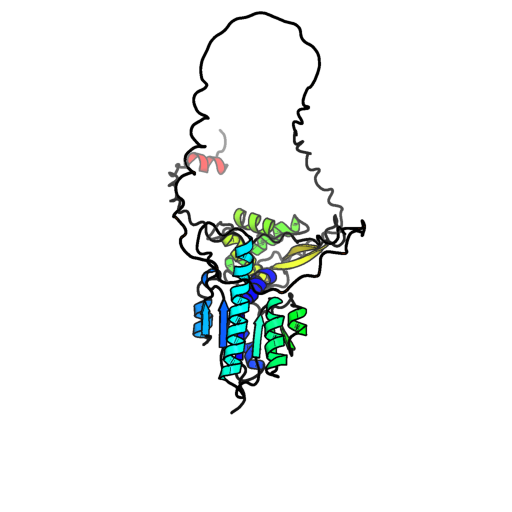 1.00 57.03 390 ALA A C 1
ATOM 3064 O O . ALA A 1 390 ? 18.362 -9.410 -47.759 1.00 57.03 390 ALA A O 1
ATOM 3065 N N . ARG A 1 391 ? 17.930 -11.074 -49.208 1.00 54.03 391 ARG A N 1
ATOM 3066 C CA . ARG A 1 391 ? 19.033 -11.952 -48.767 1.00 54.03 391 ARG A CA 1
ATOM 3067 C C . ARG A 1 391 ? 20.360 -11.749 -49.496 1.00 54.03 391 ARG A C 1
ATOM 3069 O O . ARG A 1 391 ? 21.353 -12.319 -49.066 1.00 54.03 391 ARG A O 1
ATOM 3076 N N . GLY A 1 392 ? 20.417 -10.903 -50.524 1.00 48.12 392 GLY A N 1
ATOM 3077 C CA . GLY A 1 392 ? 21.688 -10.559 -51.176 1.00 48.12 392 GLY A CA 1
ATOM 3078 C C . GLY A 1 392 ? 22.358 -11.710 -51.941 1.00 48.12 392 GLY A C 1
ATOM 3079 O O . GLY A 1 392 ? 23.554 -11.631 -52.197 1.00 48.12 392 GLY A O 1
ATOM 3080 N N . ASP A 1 393 ? 21.602 -12.742 -52.333 1.00 54.34 393 ASP A N 1
ATOM 3081 C CA . ASP A 1 393 ? 22.113 -13.936 -53.035 1.00 54.34 393 ASP A CA 1
ATOM 3082 C C . ASP A 1 393 ? 21.974 -13.869 -54.574 1.00 54.34 393 ASP A C 1
ATOM 3084 O O . ASP A 1 393 ? 22.079 -14.886 -55.260 1.00 54.34 393 ASP A O 1
ATOM 3088 N N . LEU A 1 394 ? 21.754 -12.685 -55.155 1.00 50.47 394 LEU A N 1
ATOM 3089 C CA . LEU A 1 394 ? 21.735 -12.512 -56.613 1.00 50.47 394 LEU A CA 1
ATOM 3090 C C . LEU A 1 394 ? 23.034 -11.860 -57.102 1.00 50.47 394 LEU A C 1
ATOM 3092 O O . LEU A 1 394 ? 23.221 -10.647 -57.025 1.00 50.47 394 LEU A O 1
ATOM 3096 N N . ASP A 1 395 ? 23.920 -12.714 -57.613 1.00 52.78 395 ASP A N 1
ATOM 3097 C CA . ASP A 1 395 ? 25.133 -12.371 -58.360 1.00 52.78 395 ASP A CA 1
ATOM 3098 C C . ASP A 1 395 ? 24.745 -11.767 -59.730 1.00 52.78 395 ASP A C 1
ATOM 3100 O O . ASP A 1 395 ? 24.032 -12.423 -60.500 1.00 52.78 395 ASP A O 1
ATOM 3104 N N . PRO A 1 396 ? 25.143 -10.523 -60.061 1.00 53.91 396 PRO A N 1
ATOM 3105 C CA . PRO A 1 396 ? 24.737 -9.891 -61.307 1.00 53.91 396 PRO A CA 1
ATOM 3106 C C . PRO A 1 396 ? 25.549 -10.438 -62.490 1.00 53.91 396 PRO A C 1
ATOM 3108 O O . PRO A 1 396 ? 26.774 -10.305 -62.545 1.00 53.91 396 PRO A O 1
ATOM 3111 N N . ARG A 1 397 ? 24.845 -10.983 -63.485 1.00 53.72 397 ARG A N 1
ATOM 3112 C CA . ARG A 1 397 ? 25.331 -11.094 -64.865 1.00 53.72 397 ARG A CA 1
ATOM 3113 C C . ARG A 1 397 ? 24.444 -10.309 -65.808 1.00 53.72 397 ARG A C 1
ATOM 3115 O O . ARG A 1 397 ? 23.208 -10.420 -65.661 1.00 53.72 397 ARG A O 1
#

Secondary structure (DSSP, 8-state):
-PPEEEEEEEHHHHHHHHHHHH-----HHHHHHHHHTTS-EEEEEEEE-GGGSPTTHHHHHHHTT-EEEE-----SSTT--THHHHHHHTHHHHHHHHHHHHHHHHHTTSEEEEEEE---GGGHHHHHHHHHHS---EEEEEETT---HHHHHHSSEEEEEP-PPPPPS-HHHHHHHHHHHHHHHTT-SSB-HHHHHHHHHHHS--SS-SHHHHHHHHHHHHHTTSEEEEEEE-TTSTT-EEEEEEE-TTSHHHHHHS--PPPP---------------------PPPP------------------SSSSSSSSS----PPP--PPPPPP----------------------------PPP---S-----PPP---------HHHHHHTTT-----

pLDDT: mean 75.83, std 24.38, range [31.3, 98.69]